Protein 9DYS (pdb70)

InterPro domains:
  IPR005321 Peptidase S58, DmpA [PF03576] (2-303)
  IPR005321 Peptidase S58, DmpA [PTHR36512] (1-304)
  IPR016117 ArgJ-like domain superfamily [SSF56266] (2-303)

Radius of gyration: 23.66 Å; Cα contacts (8 Å, |Δi|>4): 1964; chains: 2; bounding box: 58×63×61 Å

Solvent-accessible surface area: 20751 Å² total; per-residue (Å²): 42,0,23,66,4,79,28,7,56,2,1,23,0,45,35,80,164,1,66,2,0,0,0,0,0,1,12,65,75,70,7,5,0,0,4,19,32,91,7,11,23,1,9,3,0,0,4,12,9,0,72,57,124,14,5,67,5,53,10,9,0,0,0,0,1,0,0,12,4,11,0,0,6,0,0,2,2,0,0,104,34,4,45,122,109,40,80,24,43,61,15,72,77,14,78,19,0,11,0,0,0,1,13,1,29,5,3,37,17,52,40,10,114,44,34,2,48,40,69,28,0,76,112,0,4,102,37,10,118,91,31,106,14,125,74,2,123,15,0,2,0,7,2,2,16,0,0,25,0,42,15,36,191,35,13,8,75,1,0,0,0,8,16,41,15,77,42,136,60,50,5,64,0,0,0,0,0,1,0,4,0,3,0,1,0,54,22,110,78,42,159,38,50,4,0,0,73,89,162,86,43,135,76,7,42,0,105,35,63,72,145,132,44,36,163,43,121,10,26,28,32,170,52,12,0,0,0,0,0,0,1,14,0,110,8,82,18,97,52,0,14,128,0,0,44,31,0,1,66,0,0,51,156,2,1,46,24,35,47,28,95,13,1,1,0,0,0,0,0,2,0,8,58,157,26,137,49,75,17,80,34,92,67,0,0,82,6,0,2,79,0,0,32,65,0,0,17,22,2,38,121,110,40,0,22,67,2,74,25,8,55,4,2,33,10,65,35,84,162,1,50,2,0,0,0,0,0,0,12,68,77,79,7,5,0,0,4,19,32,92,7,11,22,2,9,3,1,0,5,13,10,0,73,58,125,15,14,76,5,51,11,8,0,0,0,0,0,0,0,12,5,11,0,0,7,0,0,2,1,0,0,92,38,4,43,117,108,39,78,23,34,72,9,70,78,13,76,16,0,12,0,0,0,1,13,1,25,6,4,36,25,53,38,11,113,44,34,2,48,41,55,27,0,57,114,0,4,96,44,9,117,93,31,106,18,127,70,2,95,23,0,1,0,7,1,0,12,0,0,23,0,37,14,48,193,41,13,8,77,2,0,0,0,7,16,42,17,78,41,136,62,47,4,68,0,0,0,0,0,0,0,5,0,4,0,0,0,51,26,107,83,34,154,28,46,4,0,0,57,95,159,85,36,139,79,9,41,0,104,40,66,71,144,132,45,36,162,42,116,10,40,32,33,202,23,66,14,0,0,0,0,0,0,1,13,0,111,8,84,19,98,52,0,13,129,0,0,44,30,0,1,79,0,0,51,157,2,1,44,25,34,50,30,85,11,1,2,0,0,0,0,0,2,0,12,67,183,26,140,54,73,17,80,35,93,68,0,0,90,7,0,10,80,0,0,16,66,0,0,23,22,1,36,120,114

Structure (mmCIF, N/CA/C/O backbone):
data_9DYS
#
_entry.id   9DYS
#
_cell.length_a   53.879
_cell.length_b   96.511
_cell.length_c   105.188
_cell.angle_alpha   90.00
_cell.angle_beta   90.00
_cell.angle_gamma   90.00
#
_symmetry.space_group_name_H-M   'P 2 21 21'
#
loop_
_entity.id
_entity.type
_entity.pdbx_description
1 polymer 'Poly(hexamethylene adipamide) hydrolase'
2 non-polymer 1,2-ETHANEDIOL
3 non-polymer 'SODIUM ION'
4 non-polymer 'TETRAETHYLENE GLYCOL'
5 water water
#
loop_
_atom_site.group_PDB
_atom_site.id
_atom_site.type_symbol
_atom_site.label_atom_id
_atom_site.label_alt_id
_atom_site.label_comp_id
_atom_site.label_asym_id
_atom_site.label_entity_id
_atom_site.label_seq_id
_atom_site.pdbx_PDB_ins_code
_atom_site.Cartn_x
_atom_site.Cartn_y
_atom_site.Cartn_z
_atom_site.occupancy
_atom_site.B_iso_or_equiv
_atom_site.auth_seq_id
_atom_site.auth_comp_id
_atom_site.auth_asym_id
_atom_site.auth_atom_id
_atom_site.pdbx_PDB_model_num
ATOM 1 N N . MET A 1 1 ? 3.185 28.108 -3.606 1.00 17.69 1 MET A N 1
ATOM 2 C CA . MET A 1 1 ? 2.771 28.489 -2.229 1.00 17.80 1 MET A CA 1
ATOM 3 C C . MET A 1 1 ? 2.241 27.241 -1.535 1.00 16.38 1 MET A C 1
ATOM 4 O O . MET A 1 1 ? 1.119 26.807 -1.800 1.00 18.22 1 MET A O 1
ATOM 9 N N . LEU A 1 2 ? 3.039 26.693 -0.597 1.00 14.93 2 LEU A N 1
ATOM 10 C CA . LEU A 1 2 ? 2.724 25.407 0.004 1.00 15.53 2 LEU A CA 1
ATOM 11 C C . LEU A 1 2 ? 1.374 25.425 0.715 1.00 16.60 2 LEU A C 1
ATOM 12 O O . LEU A 1 2 ? 0.681 24.401 0.770 1.00 17.13 2 LEU A O 1
ATOM 17 N N . THR A 1 3 ? 0.996 26.587 1.276 1.00 16.64 3 THR A N 1
ATOM 18 C CA . THR A 1 3 ? -0.294 26.737 1.948 1.00 18.21 3 THR A CA 1
ATOM 19 C C . THR A 1 3 ? -1.508 26.682 1.001 1.00 20.58 3 THR A C 1
ATOM 20 O O . THR A 1 3 ? -2.646 26.758 1.467 1.00 19.83 3 THR A O 1
ATOM 24 N N . ASP A 1 4 ? -1.294 26.557 -0.315 1.00 19.73 4 ASP A N 1
ATOM 25 C CA . ASP A 1 4 ? -2.365 26.248 -1.246 1.00 20.22 4 ASP A CA 1
ATOM 26 C C . ASP A 1 4 ? -2.988 24.876 -0.976 1.00 22.85 4 ASP A C 1
ATOM 27 O O . ASP A 1 4 ? -4.086 24.573 -1.435 1.00 21.32 4 ASP A O 1
ATOM 32 N N . ILE A 1 5 ? -2.273 24.008 -0.260 1.00 22.11 5 ILE A N 1
ATOM 33 C CA . ILE A 1 5 ? -2.738 22.662 0.011 1.00 21.91 5 ILE A CA 1
ATOM 34 C C . ILE A 1 5 ? -3.467 22.683 1.352 1.00 21.51 5 ILE A C 1
ATOM 35 O O . ILE A 1 5 ? -2.989 23.256 2.332 1.00 22.54 5 ILE A O 1
ATOM 40 N N . ASP A 1 6 ? -4.613 22.027 1.384 1.00 20.95 6 ASP A N 1
ATOM 41 C CA . ASP A 1 6 ? -5.497 22.030 2.532 1.00 23.42 6 ASP A CA 1
ATOM 42 C C . ASP A 1 6 ? -4.740 21.694 3.809 1.00 23.69 6 ASP A C 1
ATOM 43 O O . ASP A 1 6 ? -4.048 20.660 3.922 1.00 23.67 6 ASP A O 1
ATOM 48 N N . GLY A 1 7 ? -4.945 22.552 4.805 1.00 20.01 7 GLY A N 1
ATOM 49 C CA . GLY A 1 7 ? -4.560 22.225 6.164 1.00 20.48 7 GLY A CA 1
ATOM 50 C C . GLY A 1 7 ? -3.122 22.623 6.504 1.00 18.81 7 GLY A C 1
ATOM 51 O O . GLY A 1 7 ? -2.728 22.491 7.652 1.00 25.29 7 GLY A O 1
ATOM 52 N N . ILE A 1 8 ? -2.360 23.184 5.573 1.00 17.32 8 ILE A N 1
ATOM 53 C CA . ILE A 1 8 ? -0.966 23.497 5.851 1.00 16.85 8 ILE A CA 1
ATOM 54 C C . ILE A 1 8 ? -0.849 24.946 6.357 1.00 19.07 8 ILE A C 1
ATOM 55 O O . ILE A 1 8 ? -1.386 25.852 5.733 1.00 20.44 8 ILE A O 1
ATOM 60 N N . ARG A 1 9 ? -0.109 25.142 7.452 1.00 17.51 9 ARG A N 1
ATOM 61 C CA . ARG A 1 9 ? 0.357 26.453 7.884 1.00 17.94 9 ARG A CA 1
ATOM 62 C C . ARG A 1 9 ? 1.877 26.452 7.875 1.00 17.99 9 ARG A C 1
ATOM 63 O O . ARG A 1 9 ? 2.481 25.406 8.131 1.00 18.64 9 ARG A O 1
ATOM 71 N N . VAL A 1 10 ? 2.480 27.604 7.591 1.00 15.59 10 VAL A N 1
ATOM 72 C CA . VAL A 1 10 ? 3.912 27.745 7.523 1.00 15.86 10 VAL A CA 1
ATOM 73 C C . VAL A 1 10 ? 4.360 28.848 8.481 1.00 17.05 10 VAL A C 1
ATOM 74 O O . VAL A 1 10 ? 3.775 29.928 8.483 1.00 18.38 10 VAL A O 1
ATOM 78 N N . GLY A 1 11 ? 5.408 28.570 9.262 1.00 15.67 11 GLY A N 1
ATOM 79 C CA . GLY A 1 11 ? 5.981 29.548 10.170 1.00 16.38 11 GLY A CA 1
ATOM 80 C C . GLY A 1 11 ? 7.481 29.611 9.996 1.00 16.62 11 GLY A C 1
ATOM 81 O O . GLY A 1 11 ? 8.118 28.571 9.859 1.00 16.00 11 GLY A O 1
ATOM 82 N N . HIS A 1 12 ? 8.024 30.828 10.011 1.00 15.33 12 HIS A N 1
ATOM 83 C CA . HIS A 1 12 ? 9.462 31.043 10.008 1.00 16.78 12 HIS A CA 1
ATOM 84 C C . HIS A 1 12 ? 9.943 31.577 11.347 1.00 17.83 12 HIS A C 1
ATOM 85 O O . HIS A 1 12 ? 9.203 32.293 12.011 1.00 17.09 12 HIS A O 1
ATOM 92 N N . ALA A 1 13 ? 11.193 31.271 11.688 1.00 18.27 13 ALA A N 1
ATOM 93 C CA . ALA A 1 13 ? 11.946 31.988 12.696 1.00 20.37 13 ALA A CA 1
ATOM 94 C C . ALA A 1 13 ? 13.281 32.344 12.074 1.00 22.20 13 ALA A C 1
ATOM 95 O O . ALA A 1 13 ? 13.955 31.502 11.482 1.00 19.91 13 ALA A O 1
ATOM 97 N N . THR A 1 14 ? 13.645 33.628 12.191 1.00 20.33 14 THR A N 1
ATOM 98 C CA . THR A 1 14 ? 14.695 34.216 11.377 1.00 21.71 14 THR A CA 1
ATOM 99 C C . THR A 1 14 ? 15.635 34.967 12.307 1.00 23.35 14 THR A C 1
ATOM 100 O O . THR A 1 14 ? 15.173 35.793 13.079 1.00 23.42 14 THR A O 1
ATOM 104 N N . ASP A 1 15 ? 16.929 34.684 12.223 1.00 23.71 15 ASP A N 1
ATOM 105 C CA . ASP A 1 15 ? 17.943 35.505 12.859 1.00 23.21 15 ASP A CA 1
ATOM 106 C C . ASP A 1 15 ? 18.829 36.084 11.765 1.00 23.94 15 ASP A C 1
ATOM 107 O O . ASP A 1 15 ? 19.778 35.437 11.303 1.00 22.51 15 ASP A O 1
ATOM 112 N N . ALA A 1 16 ? 18.527 37.344 11.403 1.00 26.83 16 ALA A N 1
ATOM 113 C CA . ALA A 1 16 ? 19.177 38.043 10.300 1.00 29.19 16 ALA A CA 1
ATOM 114 C C . ALA A 1 16 ? 20.605 38.476 10.621 1.00 28.32 16 ALA A C 1
ATOM 115 O O . ALA A 1 16 ? 21.406 38.607 9.701 1.00 33.69 16 ALA A O 1
ATOM 117 N N . ARG A 1 17 ? 20.975 38.559 11.905 1.00 28.17 17 ARG A N 1
ATOM 118 C CA . ARG A 1 17 ? 22.333 38.895 12.299 1.00 27.66 17 ARG A CA 1
ATOM 119 C C . ARG A 1 17 ? 23.233 37.659 12.249 1.00 24.78 17 ARG A C 1
ATOM 120 O O . ARG A 1 17 ? 24.337 37.693 11.695 1.00 25.64 17 ARG A O 1
ATOM 128 N N . ALA A 1 18 ? 22.796 36.549 12.876 1.00 24.24 18 ALA A N 1
ATOM 129 C CA 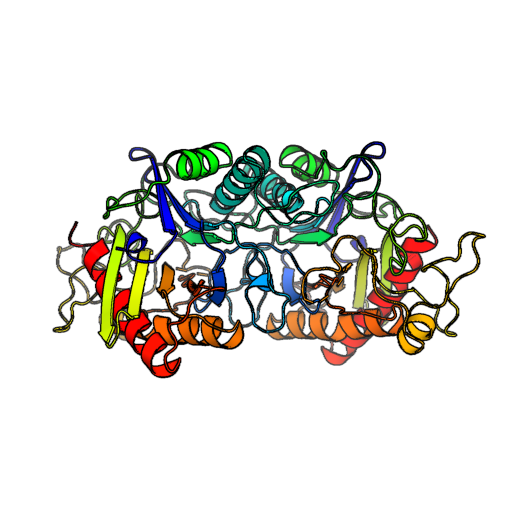. ALA A 1 18 ? 23.571 35.315 12.830 1.00 21.68 18 ALA A CA 1
ATOM 130 C C . ALA A 1 18 ? 23.476 34.630 11.458 1.00 19.54 18 ALA A C 1
ATOM 131 O O . ALA A 1 18 ? 24.315 33.783 11.153 1.00 21.20 18 ALA A O 1
ATOM 133 N N . MET A 1 19 ? 22.467 34.990 10.664 1.00 18.69 19 MET A N 1
ATOM 134 C CA A MET A 1 19 ? 22.229 34.406 9.351 0.50 19.26 19 MET A CA 1
ATOM 135 C CA B MET A 1 19 ? 22.236 34.405 9.348 0.50 20.78 19 MET A CA 1
ATOM 136 C C . MET A 1 19 ? 21.944 32.906 9.506 1.00 18.44 19 MET A C 1
ATOM 137 O O . MET A 1 19 ? 22.717 32.046 9.041 1.00 18.08 19 MET A O 1
ATOM 146 N N . THR A 1 20 ? 20.843 32.618 10.207 1.00 18.88 20 THR A N 1
ATOM 147 C CA . THR A 1 20 ? 20.326 31.278 10.361 1.00 17.89 20 THR A CA 1
ATOM 148 C C . THR A 1 20 ? 18.856 31.414 10.693 1.00 16.61 20 THR A C 1
ATOM 149 O O . THR A 1 20 ? 18.375 32.501 10.982 1.00 17.39 20 THR A O 1
ATOM 153 N N . GLY A 1 21 ? 18.162 30.270 10.696 1.00 16.37 21 GLY A N 1
ATOM 154 C CA . GLY A 1 21 ? 16.751 30.208 11.003 1.00 15.48 21 GLY A CA 1
ATOM 155 C C . GLY A 1 21 ? 16.195 28.818 10.704 1.00 14.83 21 GLY A C 1
ATOM 156 O O . GLY A 1 21 ? 16.952 27.923 10.317 1.00 15.92 21 GLY A O 1
ATOM 157 N N . CYS A 1 22 ? 14.874 28.685 10.838 1.00 14.69 22 CYS A N 1
ATOM 158 C CA . CYS A 1 22 ? 14.185 27.444 10.566 1.00 15.31 22 CYS A CA 1
ATOM 159 C C . CYS A 1 22 ? 12.762 27.784 10.138 1.00 15.42 22 CYS A C 1
ATOM 160 O O . CYS A 1 22 ? 12.240 28.876 10.414 1.00 16.41 22 CYS A O 1
ATOM 163 N N . THR A 1 23 ? 12.179 26.856 9.378 1.00 14.39 23 THR A N 1
ATOM 164 C CA . THR A 1 23 ? 10.833 26.959 8.850 1.00 14.06 23 THR A CA 1
ATOM 165 C C . THR A 1 23 ? 10.070 25.668 9.171 1.00 15.03 23 THR A C 1
ATOM 166 O O . THR A 1 23 ? 10.607 24.572 8.971 1.00 14.05 23 THR A O 1
ATOM 170 N N . ILE A 1 24 ? 8.808 25.786 9.613 1.00 16.35 24 ILE A N 1
ATOM 171 C CA . ILE A 1 24 ? 8.013 24.603 9.850 1.00 16.25 24 ILE A CA 1
ATOM 172 C C . ILE A 1 24 ? 6.750 24.653 9.005 1.00 16.55 24 ILE A C 1
ATOM 173 O O . ILE A 1 24 ? 6.155 25.722 8.820 1.00 16.99 24 ILE A O 1
ATOM 178 N N . ALA A 1 25 ? 6.424 23.504 8.395 1.00 13.16 25 ALA A N 1
ATOM 179 C CA . ALA A 1 25 ? 5.128 23.254 7.819 1.00 14.51 25 ALA A CA 1
ATOM 180 C C . ALA A 1 25 ? 4.297 22.459 8.828 1.00 16.22 25 ALA A C 1
ATOM 181 O O . ALA A 1 25 ? 4.668 21.356 9.229 1.00 15.53 25 ALA A O 1
ATOM 183 N N . VAL A 1 26 ? 3.153 23.009 9.229 1.00 15.37 26 VAL A N 1
ATOM 184 C CA . VAL A 1 26 ? 2.297 22.395 10.229 1.00 15.74 26 VAL A CA 1
ATOM 185 C C . VAL A 1 26 ? 1.079 21.806 9.518 1.00 15.46 26 VAL A C 1
ATOM 186 O O . VAL A 1 26 ? 0.507 22.456 8.653 1.00 16.81 26 VAL A O 1
ATOM 190 N N . PHE A 1 27 ? 0.704 20.556 9.865 1.00 15.56 27 PHE A N 1
ATOM 191 C CA . PHE A 1 27 ? -0.368 19.867 9.169 1.00 17.34 27 PHE A CA 1
ATOM 192 C C . PHE A 1 27 ? -1.607 19.776 10.059 1.00 20.60 27 PHE A C 1
ATOM 193 O O . PHE A 1 27 ? -1.624 18.984 10.984 1.00 20.51 27 PHE A O 1
ATOM 201 N N . ASP A 1 28 ? -2.626 20.593 9.761 1.00 19.12 28 ASP A N 1
ATOM 202 C CA . ASP A 1 28 ? -3.857 20.632 10.532 1.00 22.01 28 ASP A CA 1
ATOM 203 C C . ASP A 1 28 ? -4.816 19.549 10.043 1.00 25.65 28 ASP A C 1
ATOM 204 O O . ASP A 1 28 ? -5.724 19.171 10.786 1.00 24.36 28 ASP A O 1
ATOM 209 N N . GLU A 1 29 ? -4.633 19.068 8.812 1.00 21.03 29 GLU A N 1
ATOM 210 C CA . GLU A 1 29 ? -5.324 17.879 8.326 1.00 26.64 29 GLU A CA 1
ATOM 211 C C . GLU A 1 29 ? -4.324 16.729 8.253 1.00 25.78 29 GLU A C 1
ATOM 212 O O . GLU A 1 29 ? -3.204 16.933 7.787 1.00 24.38 29 GLU A O 1
ATOM 218 N N . PRO A 1 30 ? -4.680 15.508 8.693 1.00 24.60 30 PRO A N 1
ATOM 219 C CA . PRO A 1 30 ? -3.726 14.400 8.704 1.00 22.97 30 PRO A CA 1
ATOM 220 C C . PRO A 1 30 ? -3.152 14.061 7.320 1.00 18.38 30 PRO A C 1
ATOM 221 O O . PRO A 1 30 ? -3.875 14.071 6.322 1.00 18.03 30 PRO A O 1
ATOM 225 N N . VAL A 1 31 ? -1.836 13.785 7.281 1.00 16.97 31 VAL A N 1
ATOM 226 C CA . VAL A 1 31 ? -1.138 13.510 6.042 1.00 16.52 31 VAL A CA 1
ATOM 227 C C . VAL A 1 31 ? -0.567 12.096 6.025 1.00 16.90 31 VAL A C 1
ATOM 228 O O . VAL A 1 31 ? -0.383 11.437 7.064 1.00 17.41 31 VAL A O 1
ATOM 232 N N . VAL A 1 32 ? -0.274 11.651 4.798 1.00 16.31 32 VAL A N 1
ATOM 233 C CA . VAL A 1 32 ? 0.462 10.418 4.528 1.00 16.64 32 VAL A CA 1
ATOM 234 C C . VAL A 1 32 ? 1.850 10.820 4.032 1.00 16.22 32 VAL A C 1
ATOM 235 O O . VAL A 1 32 ? 1.978 11.487 2.995 1.00 16.97 32 VAL A O 1
ATOM 239 N N . PRO A 1 33 ? 2.931 10.453 4.736 1.00 14.90 33 PRO A N 1
ATOM 240 C CA . PRO A 1 33 ? 4.246 10.966 4.390 1.00 14.80 33 PRO A CA 1
ATOM 241 C C . PRO A 1 33 ? 5.180 9.973 3.713 1.00 15.83 33 PRO A C 1
ATOM 242 O O . PRO A 1 33 ? 5.044 8.760 3.857 1.00 15.44 33 PRO A O 1
ATOM 246 N N . GLY A 1 34 ? 6.166 10.543 3.024 1.00 13.97 34 GLY A N 1
ATOM 247 C CA . GLY A 1 34 ? 7.236 9.806 2.395 1.00 13.13 34 GLY A CA 1
ATOM 248 C C . GLY A 1 34 ? 8.489 10.663 2.386 1.00 13.01 34 GLY A C 1
ATOM 249 O O . GLY A 1 34 ? 8.439 11.876 2.634 1.00 11.95 34 GLY A O 1
ATOM 250 N N . VAL A 1 35 ? 9.627 10.038 2.076 1.00 13.62 35 VAL A N 1
ATOM 251 C CA . VAL A 1 35 ? 10.869 10.779 2.061 1.00 11.80 35 VAL A CA 1
ATOM 252 C C . VAL A 1 35 ? 11.836 10.108 1.092 1.00 12.59 35 VAL A C 1
ATOM 253 O O . VAL A 1 35 ? 11.765 8.894 0.833 1.00 12.01 35 VAL A O 1
ATOM 257 N N . ASP A 1 36 ? 12.749 10.911 0.541 1.00 12.01 36 ASP A N 1
ATOM 258 C CA . ASP A 1 36 ? 13.880 10.396 -0.230 1.00 12.90 36 ASP A CA 1
ATOM 259 C C . ASP A 1 36 ? 15.093 11.253 0.091 1.00 12.35 36 ASP A C 1
ATOM 260 O O . ASP A 1 36 ? 15.111 12.456 -0.208 1.00 12.42 36 ASP A O 1
ATOM 265 N N . VAL A 1 37 ? 16.019 10.652 0.826 1.00 13.29 37 VAL A N 1
ATOM 266 C CA . VAL A 1 37 ? 17.287 11.250 1.166 1.00 13.46 37 VAL A CA 1
ATOM 267 C C . VAL A 1 37 ? 18.295 10.839 0.101 1.00 15.00 37 VAL A C 1
ATOM 268 O O . VAL A 1 37 ? 18.716 9.702 0.055 1.00 15.31 37 VAL A O 1
ATOM 272 N N . ARG A 1 38 ? 18.670 11.752 -0.779 1.00 13.76 38 ARG A N 1
ATOM 273 C CA . ARG A 1 38 ? 19.513 11.395 -1.911 1.00 15.70 38 ARG A CA 1
ATOM 274 C C . ARG A 1 38 ? 20.935 11.915 -1.777 1.00 16.45 38 ARG A C 1
ATOM 275 O O . ARG A 1 38 ? 21.864 11.370 -2.395 1.00 17.79 38 ARG A O 1
ATOM 283 N N . GLY A 1 39 ? 21.135 13.010 -1.036 1.00 15.73 39 GLY A N 1
ATOM 284 C CA . GLY A 1 39 ? 22.496 13.513 -0.888 1.00 16.79 39 GLY A CA 1
ATOM 285 C C . GLY A 1 39 ? 23.320 12.576 0.004 1.00 17.51 39 GLY A C 1
ATOM 286 O O . GLY A 1 39 ? 22.777 11.762 0.770 1.00 17.64 39 GLY A O 1
ATOM 287 N N . ALA A 1 40 ? 24.640 12.693 -0.091 1.00 15.47 40 ALA A N 1
ATOM 288 C CA . ALA A 1 40 ? 25.547 11.800 0.601 1.00 17.25 40 ALA A CA 1
ATOM 289 C C . ALA A 1 40 ? 25.966 12.371 1.959 1.00 16.60 40 ALA A C 1
ATOM 290 O O . ALA A 1 40 ? 26.705 11.731 2.682 1.00 17.47 40 ALA A O 1
ATOM 292 N N . ASN A 1 41 ? 25.491 13.565 2.323 1.00 15.43 41 ASN A N 1
ATOM 293 C CA . ASN A 1 41 ? 25.881 14.205 3.569 1.00 16.26 41 ASN A CA 1
ATOM 294 C C . ASN A 1 41 ? 24.665 14.815 4.290 1.00 16.60 41 ASN A C 1
ATOM 295 O O . ASN A 1 41 ? 24.645 16.036 4.511 1.00 21.50 41 ASN A O 1
ATOM 300 N N . ALA A 1 42 ? 23.618 14.030 4.541 1.00 14.87 42 ALA A N 1
ATOM 301 C CA . ALA A 1 42 ? 22.375 14.517 5.117 1.00 15.64 42 ALA A CA 1
ATOM 302 C C . ALA A 1 42 ? 22.342 14.317 6.634 1.00 18.35 42 ALA A C 1
ATOM 303 O O . ALA A 1 42 ? 22.802 13.290 7.112 1.00 19.72 42 ALA A O 1
ATOM 305 N N . ALA A 1 43 ? 21.755 15.261 7.378 1.00 14.40 43 ALA A N 1
ATOM 306 C CA . ALA A 1 43 ? 21.479 15.070 8.804 1.00 15.09 43 ALA A CA 1
ATOM 307 C C . ALA A 1 43 ? 19.969 15.251 9.016 1.00 13.66 43 ALA A C 1
ATOM 308 O O . ALA A 1 43 ? 19.426 16.299 8.681 1.00 10.53 43 ALA A O 1
ATOM 310 N N . THR A 1 44 ? 19.304 14.172 9.426 1.00 10.90 44 THR A N 1
ATOM 311 C CA . THR A 1 44 ? 17.861 14.176 9.568 1.00 12.35 44 THR A CA 1
ATOM 312 C C . THR A 1 44 ? 17.454 13.563 10.904 1.00 11.23 44 THR A C 1
ATOM 313 O O . THR A 1 44 ? 18.256 12.912 11.570 1.00 11.25 44 THR A O 1
ATOM 317 N N . ILE A 1 45 ? 16.179 13.741 11.241 1.00 10.85 45 ILE A N 1
ATOM 318 C CA . ILE A 1 45 ? 15.583 13.128 12.421 1.00 12.62 45 ILE A CA 1
ATOM 319 C C . ILE A 1 45 ? 14.193 12.607 12.080 1.00 12.27 45 ILE A C 1
ATOM 320 O O . ILE A 1 45 ? 13.506 13.212 11.266 1.00 12.88 45 ILE A O 1
ATOM 325 N N . TYR A 1 46 ? 13.853 11.440 12.656 1.00 12.34 46 TYR A N 1
ATOM 326 C CA . TYR A 1 46 ? 12.563 10.751 12.540 1.00 13.46 46 TYR A CA 1
ATOM 327 C C . TYR A 1 46 ? 12.241 10.265 11.124 1.00 17.67 46 TYR A C 1
ATOM 328 O O . TYR A 1 46 ? 11.073 10.014 10.827 1.00 22.72 46 TYR A O 1
ATOM 337 N N . THR A 1 47 ? 13.221 10.112 10.228 1.00 15.28 47 THR A N 1
ATOM 338 C CA . THR A 1 47 ? 12.874 9.714 8.864 1.00 14.98 47 THR A CA 1
ATOM 339 C C . THR A 1 47 ? 12.460 8.234 8.758 1.00 16.00 47 THR A C 1
ATOM 340 O O . THR A 1 47 ? 11.767 7.865 7.817 1.00 12.51 47 THR A O 1
ATOM 344 N N . ASP A 1 48 ? 12.822 7.365 9.713 1.00 17.71 48 ASP A N 1
ATOM 345 C CA . ASP A 1 48 ? 12.496 5.942 9.572 1.00 19.69 48 ASP A CA 1
ATOM 346 C C . ASP A 1 48 ? 11.004 5.636 9.488 1.00 18.35 48 ASP A C 1
ATOM 347 O O . ASP A 1 48 ? 10.619 4.668 8.827 1.00 17.42 48 ASP A O 1
ATOM 352 N N . LEU A 1 49 ? 10.185 6.430 10.172 1.00 16.65 49 LEU A N 1
ATOM 353 C CA . LEU A 1 49 ? 8.749 6.256 10.146 1.00 19.59 49 LEU A CA 1
ATOM 354 C C . LEU A 1 49 ? 8.124 6.727 8.843 1.00 19.14 49 LEU A C 1
ATOM 355 O O . LEU A 1 49 ? 6.932 6.550 8.666 1.00 22.00 49 LEU A O 1
ATOM 360 N N . LEU A 1 50 ? 8.913 7.304 7.933 1.00 16.65 50 LEU A N 1
ATOM 361 C CA . LEU A 1 50 ? 8.383 7.868 6.707 1.00 16.96 50 LEU A CA 1
ATOM 362 C C . LEU A 1 50 ? 8.602 6.917 5.533 1.00 19.00 50 LEU A C 1
ATOM 363 O O . LEU A 1 50 ? 8.411 7.306 4.382 1.00 22.75 50 LEU A O 1
ATOM 368 N N . TYR A 1 51 ? 9.135 5.726 5.776 1.00 19.01 51 TYR A N 1
ATOM 369 C CA . TYR A 1 51 ? 9.318 4.798 4.666 1.00 18.88 51 TYR A CA 1
ATOM 370 C C . TYR A 1 51 ? 8.117 3.872 4.583 1.00 17.31 51 TYR A C 1
ATOM 371 O O . TYR A 1 51 ? 7.439 3.685 5.582 1.00 16.69 51 TYR A O 1
ATOM 380 N N . PRO A 1 52 ? 7.875 3.211 3.424 1.00 19.26 52 PRO A N 1
ATOM 381 C CA . PRO A 1 52 ? 6.655 2.431 3.230 1.00 21.17 52 PRO A CA 1
ATOM 382 C C . PRO A 1 52 ? 6.509 1.228 4.153 1.00 21.54 52 PRO A C 1
ATOM 383 O O . PRO A 1 52 ? 5.387 0.811 4.435 1.00 22.60 52 PRO A O 1
ATOM 387 N N . ASP A 1 53 ? 7.637 0.666 4.597 1.00 21.90 53 ASP A N 1
ATOM 388 C CA . ASP A 1 53 ? 7.586 -0.548 5.417 1.00 25.88 53 ASP A CA 1
ATOM 389 C C . ASP A 1 53 ? 7.496 -0.265 6.914 1.00 25.42 53 ASP A C 1
ATOM 390 O O . ASP A 1 53 ? 7.502 -1.201 7.698 1.00 30.04 53 ASP A O 1
ATOM 395 N N A SER A 1 54 ? 7.386 1.017 7.302 0.74 21.84 54 SER A N 1
ATOM 396 N N B SER A 1 54 ? 7.396 1.017 7.302 0.26 22.43 54 SER A N 1
ATOM 397 C CA A SER A 1 54 ? 7.158 1.404 8.679 0.74 18.67 54 SER A CA 1
ATOM 398 C CA B SER A 1 54 ? 7.157 1.400 8.682 0.26 19.76 54 SER A CA 1
ATOM 399 C C A SER A 1 54 ? 5.663 1.603 8.876 0.74 17.41 54 SER A C 1
ATOM 400 C C B SER A 1 54 ? 5.659 1.611 8.872 0.26 18.55 54 SER A C 1
ATOM 401 O O A SER A 1 54 ? 4.974 1.831 7.892 0.74 16.61 54 SER A O 1
ATOM 402 O O B SER A 1 54 ? 4.954 1.808 7.888 0.26 18.21 54 SER A O 1
ATOM 407 N N . VAL A 1 55 ? 5.198 1.610 10.130 1.00 16.96 55 VAL A N 1
ATOM 408 C CA . VAL A 1 55 ? 3.804 1.907 10.442 1.00 19.27 55 VAL A CA 1
ATOM 409 C C . VAL A 1 55 ? 3.454 3.332 10.018 1.00 19.76 55 VAL A C 1
ATOM 410 O O . VAL A 1 55 ? 4.320 4.139 9.695 1.00 19.31 55 VAL A O 1
ATOM 414 N N . MET A 1 56 ? 2.158 3.652 10.042 1.00 19.69 56 MET A N 1
ATOM 415 C CA . MET A 1 56 ? 1.698 4.959 9.607 1.00 21.58 56 MET A CA 1
ATOM 416 C C . MET A 1 56 ? 1.857 5.868 10.811 1.00 23.10 56 MET A C 1
ATOM 417 O O . MET A 1 56 ? 1.200 5.663 11.832 1.00 23.11 56 MET A O 1
ATOM 422 N N . PRO A 1 57 ? 2.760 6.858 10.786 1.00 21.87 57 PRO A N 1
ATOM 423 C CA . PRO A 1 57 ? 2.884 7.756 11.927 1.00 22.57 57 PRO A CA 1
ATOM 424 C C . PRO A 1 57 ? 1.872 8.894 11.871 1.00 22.46 57 PRO A C 1
ATOM 425 O O . PRO A 1 57 ? 1.161 9.068 10.876 1.00 21.09 57 PRO A O 1
ATOM 429 N N . SER A 1 58 ? 1.909 9.708 12.914 1.00 24.49 58 SER A N 1
ATOM 430 C CA . SER A 1 58 ? 1.121 10.919 12.995 1.00 26.47 58 SER A CA 1
ATOM 431 C C . SER A 1 58 ? 2.086 12.108 12.946 1.00 22.01 58 SER A C 1
ATOM 432 O O . SER A 1 58 ? 2.584 12.595 13.963 1.00 22.20 58 SER A O 1
ATOM 435 N N . VAL A 1 59 ? 2.371 12.558 11.725 1.00 18.37 59 VAL A N 1
ATOM 436 C CA . VAL A 1 59 ? 3.258 13.680 11.495 1.00 18.05 59 VAL A CA 1
ATOM 437 C C . VAL A 1 59 ? 2.547 14.995 11.840 1.00 15.89 59 VAL A C 1
ATOM 438 O O . VAL A 1 59 ? 1.572 15.366 11.195 1.00 16.34 59 VAL A O 1
ATOM 442 N N . THR A 1 60 ? 3.091 15.714 12.815 1.00 15.57 60 THR A N 1
ATOM 443 C CA . THR A 1 60 ? 2.520 16.960 13.299 1.00 16.42 60 THR A CA 1
ATOM 444 C C . THR A 1 60 ? 2.987 18.113 12.408 1.00 16.85 60 THR A C 1
ATOM 445 O O . THR A 1 60 ? 2.213 19.011 12.087 1.00 16.19 60 THR A O 1
ATOM 449 N N . GLY A 1 61 ? 4.275 18.109 12.030 1.00 14.16 61 GLY A N 1
ATOM 450 C CA . GLY A 1 61 ? 4.795 19.054 11.077 1.00 14.34 61 GLY A CA 1
ATOM 451 C C . GLY A 1 61 ? 6.159 18.563 10.575 1.00 14.98 61 GLY A C 1
ATOM 452 O O . GLY A 1 61 ? 6.657 17.552 11.056 1.00 16.43 61 GLY A O 1
ATOM 453 N N . ILE A 1 62 ? 6.737 19.272 9.613 1.00 13.54 62 ILE A N 1
ATOM 454 C CA . ILE A 1 62 ? 8.061 18.960 9.077 1.00 14.29 62 ILE A CA 1
ATOM 455 C C . ILE A 1 62 ? 8.843 20.253 9.063 1.00 13.64 62 ILE A C 1
ATOM 456 O O . ILE A 1 62 ? 8.310 21.272 8.631 1.00 15.11 62 ILE A O 1
ATOM 461 N N . MET A 1 63 ? 10.116 20.180 9.484 1.00 14.02 63 MET A N 1
ATOM 462 C CA . MET A 1 63 ? 10.962 21.334 9.620 1.00 14.75 63 MET A CA 1
ATOM 463 C C . MET A 1 63 ? 12.153 21.279 8.668 1.00 14.26 63 MET A C 1
ATOM 464 O O . MET A 1 63 ? 12.776 20.239 8.484 1.00 12.48 63 MET A O 1
ATOM 469 N N . LEU A 1 64 ? 12.469 22.436 8.084 1.00 13.08 64 LEU A N 1
ATOM 470 C CA . LEU A 1 64 ? 13.681 22.678 7.324 1.00 13.40 64 LEU A CA 1
ATOM 471 C C . LEU A 1 64 ? 14.481 23.704 8.114 1.00 14.62 64 LEU A C 1
ATOM 472 O O . LEU A 1 64 ? 13.981 24.807 8.321 1.00 14.13 64 LEU A O 1
ATOM 477 N N . THR A 1 65 ? 15.694 23.367 8.531 1.00 13.29 65 THR A N 1
ATOM 478 C CA . THR A 1 65 ? 16.409 24.204 9.493 1.00 12.94 65 THR A CA 1
ATOM 479 C C . THR A 1 65 ? 17.859 24.367 9.078 1.00 14.34 65 THR A C 1
ATOM 480 O O . THR A 1 65 ? 18.426 23.513 8.431 1.00 13.02 65 THR A O 1
ATOM 484 N N . GLY A 1 66 ? 18.437 25.522 9.433 1.00 14.99 66 GLY A N 1
ATOM 485 C CA . GLY A 1 66 ? 19.866 25.711 9.419 1.00 13.91 66 GLY A CA 1
ATOM 486 C C . GLY A 1 66 ? 20.512 25.149 10.676 1.00 14.93 66 GLY A C 1
ATOM 487 O O . GLY A 1 66 ? 19.887 24.425 11.453 1.00 13.93 66 GLY A O 1
ATOM 488 N N . GLY A 1 67 ? 21.798 25.472 10.841 1.00 15.09 67 GLY A N 1
ATOM 489 C CA . GLY A 1 67 ? 22.542 25.059 12.023 1.00 15.78 67 GLY A CA 1
ATOM 490 C C . GLY A 1 67 ? 23.314 23.766 11.884 1.00 15.16 67 GLY A C 1
ATOM 491 O O . GLY A 1 67 ? 23.852 23.276 12.874 1.00 16.06 67 GLY A O 1
ATOM 492 N N . SER A 1 68 ? 23.402 23.197 10.674 1.00 16.17 68 SER A N 1
ATOM 493 C CA . SER A 1 68 ? 24.015 21.890 10.496 1.00 16.08 68 SER A CA 1
ATOM 494 C C . SER A 1 68 ? 23.444 20.895 11.496 1.00 15.36 68 SER A C 1
ATOM 495 O O . SER A 1 68 ? 22.264 20.965 11.858 1.00 16.15 68 SER A O 1
ATOM 498 N N . ALA A 1 69 ? 24.259 19.958 11.959 1.00 15.62 69 ALA A N 1
ATOM 499 C CA . ALA A 1 69 ? 23.788 18.919 12.862 1.00 15.79 69 ALA A CA 1
ATOM 500 C C . ALA A 1 69 ? 23.149 19.469 14.140 1.00 15.97 69 ALA A C 1
ATOM 501 O O . ALA A 1 69 ? 22.274 18.825 14.726 1.00 16.86 69 ALA A O 1
ATOM 503 N N . PHE A 1 70 ? 23.609 20.645 14.606 1.00 15.56 70 PHE A N 1
ATOM 504 C CA . PHE A 1 70 ? 23.081 21.277 15.805 1.00 15.56 70 PHE A CA 1
ATOM 505 C C . PHE A 1 70 ? 21.607 21.630 15.664 1.00 14.51 70 PHE A C 1
ATOM 506 O O . PHE A 1 70 ? 20.866 21.576 16.654 1.00 15.76 70 PHE A O 1
ATOM 514 N N . GLY A 1 71 ? 21.206 21.996 14.439 1.00 13.87 71 GLY A N 1
ATOM 515 C CA . GLY A 1 71 ? 19.911 22.583 14.175 1.00 13.06 71 GLY A CA 1
ATOM 516 C C . GLY A 1 71 ? 18.739 21.631 14.360 1.00 13.28 71 GLY A C 1
ATOM 517 O O . GLY A 1 71 ? 17.613 22.099 14.457 1.00 14.00 71 GLY A O 1
ATOM 518 N N . LEU A 1 72 ? 18.999 20.309 14.439 1.00 12.77 72 LEU A N 1
ATOM 519 C CA . LEU A 1 72 ? 17.922 19.381 14.716 1.00 14.25 72 LEU A CA 1
ATOM 520 C C . LEU A 1 72 ? 17.314 19.598 16.109 1.00 14.37 72 LEU A C 1
ATOM 521 O O . LEU A 1 72 ? 16.198 19.174 16.355 1.00 14.24 72 LEU A O 1
ATOM 526 N N . GLU A 1 73 ? 18.022 20.292 17.014 1.00 14.00 73 GLU A N 1
ATOM 527 C CA . GLU A 1 73 ? 17.430 20.656 18.294 1.00 14.67 73 GLU A CA 1
ATOM 528 C C . GLU A 1 73 ? 16.123 21.437 18.114 1.00 13.58 73 GLU A C 1
ATOM 529 O O . GLU A 1 73 ? 15.204 21.306 18.929 1.00 13.99 73 GLU A O 1
ATOM 535 N N . ALA A 1 74 ? 16.017 22.289 17.073 1.00 14.22 74 ALA A N 1
ATOM 536 C CA . ALA A 1 74 ? 14.808 23.037 16.833 1.00 14.27 74 ALA A CA 1
ATOM 537 C C . ALA A 1 74 ? 13.606 22.113 16.595 1.00 14.83 74 ALA A C 1
ATOM 538 O O . ALA A 1 74 ? 12.461 22.476 16.876 1.00 13.88 74 ALA A O 1
ATOM 540 N N . ALA A 1 75 ? 13.829 20.925 15.993 1.00 14.13 75 ALA A N 1
ATOM 541 C CA . ALA A 1 75 ? 12.740 19.990 15.812 1.00 13.92 75 ALA A CA 1
ATOM 542 C C . ALA A 1 75 ? 12.179 19.539 17.166 1.00 13.65 75 ALA A C 1
ATOM 543 O O . ALA A 1 75 ? 10.957 19.386 17.316 1.00 13.57 75 ALA A O 1
ATOM 545 N N . LEU A 1 76 ? 13.059 19.288 18.141 1.00 14.00 76 LEU A N 1
ATOM 546 C CA . LEU A 1 76 ? 12.609 18.920 19.475 1.00 15.25 76 LEU A CA 1
ATOM 547 C C . LEU A 1 76 ? 11.902 20.079 20.174 1.00 17.40 76 LEU A C 1
ATOM 548 O O . LEU A 1 76 ? 10.965 19.832 20.922 1.00 17.07 76 LEU A O 1
ATOM 553 N N . GLY A 1 77 ? 12.296 21.315 19.866 1.00 16.18 77 GLY A N 1
ATOM 554 C CA . GLY A 1 77 ? 11.562 22.482 20.362 1.00 15.59 77 GLY A CA 1
ATOM 555 C C . GLY A 1 77 ? 10.120 22.523 19.868 1.00 16.31 77 GLY A C 1
ATOM 556 O O . GLY A 1 77 ? 9.173 22.800 20.628 1.00 15.91 77 GLY A O 1
ATOM 557 N N . ALA A 1 78 ? 9.933 22.139 18.601 1.00 14.47 78 ALA A N 1
ATOM 558 C CA . ALA A 1 78 ? 8.618 22.027 17.995 1.00 15.75 78 ALA A CA 1
ATOM 559 C C . ALA A 1 78 ? 7.823 20.893 18.629 1.00 15.90 78 ALA A C 1
ATOM 560 O O . ALA A 1 78 ? 6.621 21.056 18.865 1.00 15.70 78 ALA A O 1
ATOM 562 N N . VAL A 1 79 ? 8.476 19.737 18.876 1.00 14.82 79 VAL A N 1
ATOM 563 C CA . VAL A 1 79 ? 7.808 18.614 19.531 1.00 17.44 79 VAL A CA 1
ATOM 564 C C . VAL A 1 79 ? 7.257 19.051 20.898 1.00 19.38 79 VAL A C 1
ATOM 565 O O . VAL A 1 79 ? 6.107 18.766 21.216 1.00 17.48 79 VAL A O 1
ATOM 569 N N . ARG A 1 80 ? 8.084 19.741 21.689 1.00 19.41 80 ARG A N 1
ATOM 570 C CA . ARG A 1 80 ? 7.671 20.257 22.999 1.00 21.15 80 ARG A CA 1
ATOM 571 C C . ARG A 1 80 ? 6.478 21.210 22.879 1.00 22.79 80 ARG A C 1
ATOM 572 O O . ARG A 1 80 ? 5.482 21.083 23.607 1.00 23.25 80 ARG A O 1
ATOM 580 N N . TYR A 1 81 ? 6.539 22.150 21.935 1.00 19.39 81 TYR A N 1
ATOM 581 C CA . TYR A 1 81 ? 5.407 23.050 21.680 1.00 19.79 81 TYR A CA 1
ATOM 582 C C . TYR A 1 81 ? 4.114 22.288 21.405 1.00 20.91 81 TYR A C 1
ATOM 583 O O . TYR A 1 81 ? 3.061 22.600 21.970 1.00 21.12 81 TYR A O 1
ATOM 592 N N . PHE A 1 82 ? 4.171 21.298 20.493 1.00 18.31 82 PHE A N 1
ATOM 593 C CA . PHE A 1 82 ? 2.989 20.576 20.063 1.00 17.28 82 PHE A CA 1
ATOM 594 C C . PHE A 1 82 ? 2.423 19.728 21.205 1.00 19.04 82 PHE A C 1
ATOM 595 O O . PHE A 1 82 ? 1.201 19.608 21.336 1.00 18.92 82 PHE A O 1
ATOM 603 N N . GLU A 1 83 ? 3.291 19.137 22.025 1.00 19.64 83 GLU A N 1
ATOM 604 C CA . GLU A 1 83 ? 2.808 18.421 23.204 1.00 20.84 83 GLU A CA 1
ATOM 605 C C . GLU A 1 83 ? 2.027 19.364 24.135 1.00 21.78 83 GLU A C 1
ATOM 606 O O . GLU A 1 83 ? 0.979 18.984 24.625 1.00 23.86 83 GLU A O 1
ATOM 612 N N . GLU A 1 84 ? 2.515 20.573 24.368 1.00 25.37 84 GLU A N 1
ATOM 613 C CA . GLU A 1 84 ? 1.807 21.543 25.199 1.00 28.81 84 GLU A CA 1
ATOM 614 C C . GLU A 1 84 ? 0.449 21.909 24.611 1.00 27.59 84 GLU A C 1
ATOM 615 O O . GLU A 1 84 ? -0.483 22.138 25.355 1.00 25.94 84 GLU A O 1
ATOM 621 N N . GLN A 1 85 ? 0.332 21.954 23.285 1.00 28.93 85 GLN A N 1
ATOM 622 C CA . GLN A 1 85 ? -0.930 22.263 22.625 1.00 32.54 85 GLN A CA 1
ATOM 623 C C . GLN A 1 85 ? -1.830 21.027 22.565 1.00 29.03 85 GLN A C 1
ATOM 624 O O . GLN A 1 85 ? -2.907 21.092 21.997 1.00 36.78 85 GLN A O 1
ATOM 630 N N . GLY A 1 86 ? -1.394 19.864 23.046 1.00 29.20 86 GLY A N 1
ATOM 631 C CA . GLY A 1 86 ? -2.239 18.675 23.036 1.00 25.91 86 GLY A CA 1
ATOM 632 C C . GLY A 1 86 ? -2.286 17.929 21.692 1.00 31.86 86 GLY A C 1
ATOM 633 O O . GLY A 1 86 ? -3.204 17.137 21.442 1.00 27.26 86 GLY A O 1
ATOM 634 N N . ARG A 1 87 ? -1.265 18.102 20.829 1.00 29.43 87 ARG A N 1
ATOM 635 C CA . ARG A 1 87 ? -1.216 17.352 19.587 1.00 25.40 87 ARG A CA 1
ATOM 636 C C . ARG A 1 87 ? -0.300 16.139 19.694 1.00 24.90 87 ARG A C 1
ATOM 637 O O . ARG A 1 87 ? 0.655 16.119 20.469 1.00 29.08 87 ARG A O 1
ATOM 645 N N . GLY A 1 88 ? -0.543 15.164 18.835 1.00 23.79 88 GLY A N 1
ATOM 646 C CA . GLY A 1 88 ? 0.338 14.015 18.716 1.00 25.08 88 GLY A CA 1
ATOM 647 C C . GLY A 1 88 ? -0.414 12.718 18.957 1.00 28.40 88 GLY A C 1
ATOM 648 O O . GLY A 1 88 ? -1.596 12.750 19.292 1.00 27.91 88 GLY A O 1
ATOM 649 N N . TYR A 1 89 ? 0.289 11.596 18.764 1.00 26.46 89 TYR A N 1
ATOM 650 C CA . TYR A 1 89 ? -0.303 10.280 18.902 1.00 28.84 89 TYR A CA 1
ATOM 651 C C . TYR A 1 89 ? -0.602 10.024 20.378 1.00 26.62 89 TYR A C 1
ATOM 652 O O . TYR A 1 89 ? 0.239 10.248 21.247 1.00 22.55 89 TYR A O 1
ATOM 661 N N . ASP A 1 90 ? -1.809 9.524 20.660 1.00 28.10 90 ASP A N 1
ATOM 662 C CA . ASP A 1 90 ? -2.280 9.432 22.039 1.00 28.23 90 ASP A CA 1
ATOM 663 C C . ASP A 1 90 ? -1.967 8.051 22.583 1.00 26.05 90 ASP A C 1
ATOM 664 O O . ASP A 1 90 ? -2.483 7.071 22.080 1.00 31.27 90 ASP A O 1
ATOM 669 N N . VAL A 1 91 ? -1.134 7.981 23.616 1.00 28.03 91 VAL A N 1
ATOM 670 C CA . VAL A 1 91 ? -0.806 6.697 24.236 1.00 29.41 91 VAL A CA 1
ATOM 671 C C . VAL A 1 91 ? -1.420 6.621 25.627 1.00 27.92 91 VAL A C 1
ATOM 672 O O . VAL A 1 91 ? -0.978 5.831 26.445 1.00 35.45 91 VAL A O 1
ATOM 676 N N . GLY A 1 92 ? -2.381 7.497 25.922 1.00 31.12 92 GLY A N 1
ATOM 677 C CA . GLY A 1 92 ? -3.069 7.485 27.205 1.00 31.98 92 GLY A CA 1
ATOM 678 C C . GLY A 1 92 ? -2.323 8.288 28.259 1.00 31.73 92 GLY A C 1
ATOM 679 O O . GLY A 1 92 ? -2.879 9.230 28.807 1.00 33.98 92 GLY A O 1
ATOM 680 N N . VAL A 1 93 ? -1.051 7.926 28.510 1.00 27.81 93 VAL A N 1
ATOM 681 C CA . VAL A 1 93 ? -0.269 8.593 29.536 1.00 27.82 93 VAL A CA 1
ATOM 682 C C . VAL A 1 93 ? 0.390 9.854 28.976 1.00 28.11 93 VAL A C 1
ATOM 683 O O . VAL A 1 93 ? 0.972 10.621 29.731 1.00 27.54 93 VAL A O 1
ATOM 687 N N . ALA A 1 94 ? 0.382 10.011 27.648 1.00 28.90 94 ALA A N 1
ATOM 688 C CA . ALA A 1 94 ? 0.994 11.170 27.005 1.00 26.15 94 ALA A CA 1
ATOM 689 C C . ALA A 1 94 ? 0.490 11.233 25.572 1.00 23.84 94 ALA A C 1
ATOM 690 O O . ALA A 1 94 ? -0.101 10.272 25.073 1.00 24.60 94 ALA A O 1
ATOM 692 N N . LYS A 1 95 ? 0.762 12.371 24.941 1.00 22.70 95 LYS A N 1
ATOM 693 C CA . LYS A 1 95 ? 0.609 12.539 23.501 1.00 25.01 95 LYS A CA 1
ATOM 694 C C . LYS A 1 95 ? 2.007 12.748 22.914 1.00 22.15 95 LYS A C 1
ATOM 695 O O . LYS A 1 95 ? 2.807 13.489 23.485 1.00 21.58 95 LYS A O 1
ATOM 701 N N . ILE A 1 96 ? 2.306 12.076 21.794 1.00 22.74 96 ILE A N 1
ATOM 702 C CA . ILE A 1 96 ? 3.667 12.086 21.263 1.00 20.60 96 ILE A CA 1
ATOM 703 C C . ILE A 1 96 ? 3.637 12.709 19.874 1.00 19.44 96 ILE A C 1
ATOM 704 O O . ILE A 1 96 ? 3.212 12.063 18.921 1.00 16.59 96 ILE A O 1
ATOM 709 N N . PRO A 1 97 ? 3.995 13.995 19.734 1.00 19.48 97 PRO A N 1
ATOM 710 C CA . PRO A 1 97 ? 4.079 14.598 18.407 1.00 19.49 97 PRO A CA 1
ATOM 711 C C . PRO A 1 97 ? 5.318 14.099 17.664 1.00 19.57 97 PRO A C 1
ATOM 712 O O . PRO A 1 97 ? 6.203 13.531 18.306 1.00 18.50 97 PRO A O 1
ATOM 716 N N . LEU A 1 98 ? 5.330 14.270 16.334 1.00 17.52 98 LEU A N 1
ATOM 717 C CA . LEU A 1 98 ? 6.465 13.882 15.503 1.00 17.76 98 LEU A CA 1
ATOM 718 C C . LEU A 1 98 ? 6.742 15.007 14.510 1.00 14.68 98 LEU A C 1
ATOM 719 O O . LEU A 1 98 ? 5.817 15.414 13.821 1.00 14.67 98 LEU A O 1
ATOM 724 N N . VAL A 1 99 ? 8.000 15.482 14.499 1.00 14.07 99 VAL A N 1
ATOM 725 C CA . VAL A 1 99 ? 8.430 16.575 13.629 1.00 13.18 99 VAL A CA 1
ATOM 726 C C . VAL A 1 99 ? 9.710 16.140 12.925 1.00 12.84 99 VAL A C 1
ATOM 727 O O . VAL A 1 99 ? 10.835 16.428 13.380 1.00 13.74 99 VAL A O 1
ATOM 731 N N . PRO A 1 100 ? 9.590 15.392 11.813 1.00 11.67 100 PRO A N 1
ATOM 732 C CA . PRO A 1 100 ? 10.759 15.077 11.012 1.00 12.50 100 PRO A CA 1
ATOM 733 C C . PRO A 1 100 ? 11.385 16.363 10.469 1.00 12.79 100 PRO A C 1
ATOM 734 O O . PRO A 1 100 ? 10.694 17.363 10.305 1.00 12.37 100 PRO A O 1
ATOM 738 N N . ALA A 1 101 ? 12.695 16.323 10.242 1.00 12.82 101 ALA A N 1
ATOM 739 C CA . ALA A 1 101 ? 13.438 17.512 9.876 1.00 12.98 101 ALA A CA 1
ATOM 740 C C . ALA A 1 101 ? 14.732 17.112 9.169 1.00 12.90 101 ALA A C 1
ATOM 741 O O . ALA A 1 101 ? 15.253 15.997 9.338 1.00 12.18 101 ALA A O 1
ATOM 743 N N . ALA A 1 102 ? 15.194 18.032 8.337 1.00 12.93 102 ALA A N 1
ATOM 744 C CA . ALA A 1 102 ? 16.495 17.957 7.684 1.00 13.28 102 ALA A CA 1
ATOM 745 C C . ALA A 1 102 ? 17.183 19.322 7.791 1.00 13.14 102 ALA A C 1
ATOM 746 O O . ALA A 1 102 ? 16.505 20.330 7.972 1.00 13.53 102 ALA A O 1
ATOM 748 N N . VAL A 1 103 ? 18.522 19.341 7.647 1.00 13.20 103 VAL A N 1
ATOM 749 C CA . VAL A 1 103 ? 19.301 20.542 7.873 1.00 13.34 103 VAL A CA 1
ATOM 750 C C . VAL A 1 103 ? 20.060 20.981 6.612 1.00 12.84 103 VAL A C 1
ATOM 751 O O . VAL A 1 103 ? 20.344 20.177 5.707 1.00 10.91 103 VAL A O 1
ATOM 755 N N . ILE A 1 104 ? 20.432 22.277 6.618 1.00 12.50 104 ILE A N 1
ATOM 756 C CA . ILE A 1 104 ? 21.494 22.798 5.777 1.00 13.24 104 ILE A CA 1
ATOM 757 C C . ILE A 1 104 ? 22.645 23.274 6.662 1.00 13.47 104 ILE A C 1
ATOM 758 O O . ILE A 1 104 ? 22.472 23.641 7.834 1.00 14.99 104 ILE A O 1
ATOM 763 N N . TYR A 1 105 ? 23.828 23.358 6.061 1.00 14.84 105 TYR A N 1
ATOM 764 C CA . TYR A 1 105 ? 24.995 23.966 6.672 1.00 16.36 105 TYR A CA 1
ATOM 765 C C . TYR A 1 105 ? 25.036 25.457 6.324 1.00 16.86 105 TYR A C 1
ATOM 766 O O . TYR A 1 105 ? 25.192 25.822 5.145 1.00 16.68 105 TYR A O 1
ATOM 775 N N . ASP A 1 106 ? 24.985 26.291 7.374 1.00 16.42 106 ASP A N 1
ATOM 776 C CA . ASP A 1 106 ? 24.920 27.741 7.221 1.00 13.65 106 ASP A CA 1
ATOM 777 C C . ASP A 1 106 ? 25.826 28.423 8.255 1.00 16.23 106 ASP A C 1
ATOM 778 O O . ASP A 1 106 ? 25.680 29.614 8.491 1.00 15.57 106 ASP A O 1
ATOM 783 N N . LEU A 1 107 ? 26.812 27.697 8.789 1.00 17.09 107 LEU A N 1
ATOM 784 C CA . LEU A 1 107 ? 27.660 28.211 9.850 1.00 19.38 107 LEU A CA 1
ATOM 785 C C . LEU A 1 107 ? 28.767 29.132 9.304 1.00 20.23 107 LEU A C 1
ATOM 786 O O . LEU A 1 107 ? 29.372 29.836 10.099 1.00 22.18 107 LEU A O 1
ATOM 791 N N . SER A 1 108 ? 29.038 29.132 7.990 1.00 18.83 108 SER A N 1
ATOM 792 C CA . SER A 1 108 ? 30.155 29.882 7.433 1.00 21.86 108 SER A CA 1
ATOM 793 C C . SER A 1 108 ? 29.751 31.293 7.012 1.00 22.52 108 SER A C 1
ATOM 794 O O . SER A 1 108 ? 30.590 32.004 6.480 1.00 23.20 108 SER A O 1
ATOM 797 N N . VAL A 1 109 ? 28.493 31.681 7.234 1.00 22.64 109 VAL A N 1
ATOM 798 C CA . VAL A 1 109 ? 28.067 33.060 7.075 1.00 24.69 109 VAL A CA 1
ATOM 799 C C . VAL A 1 109 ? 27.401 33.491 8.379 1.00 21.70 109 VAL A C 1
ATOM 800 O O . VAL A 1 109 ? 26.788 32.677 9.062 1.00 20.67 109 VAL A O 1
ATOM 804 N N . GLY A 1 110 ? 27.618 34.754 8.767 1.00 19.94 110 GLY A N 1
ATOM 805 C CA . GLY A 1 110 ? 27.103 35.299 10.018 1.00 21.67 110 GLY A CA 1
ATOM 806 C C . GLY A 1 110 ? 27.886 34.782 11.217 1.00 21.71 110 GLY A C 1
ATOM 807 O O . GLY A 1 110 ? 29.119 34.711 11.205 1.00 24.38 110 GLY A O 1
ATOM 808 N N . ASP A 1 111 ? 27.146 34.257 12.193 1.00 21.91 111 ASP A N 1
ATOM 809 C CA . ASP A 1 111 ? 27.721 33.830 13.460 1.00 22.21 111 ASP A CA 1
ATOM 810 C C . ASP A 1 111 ? 27.617 32.307 13.607 1.00 18.23 111 ASP A C 1
ATOM 811 O O . ASP A 1 111 ? 26.513 31.802 13.763 1.00 21.79 111 ASP A O 1
ATOM 816 N N . ALA A 1 112 ? 28.771 31.610 13.600 1.00 17.15 112 ALA A N 1
ATOM 817 C CA . ALA A 1 112 ? 28.823 30.159 13.631 1.00 20.52 112 ALA A CA 1
ATOM 818 C C . ALA A 1 112 ? 28.291 29.575 14.938 1.00 24.44 112 ALA A C 1
ATOM 819 O O . ALA A 1 112 ? 28.002 28.371 14.995 1.00 22.75 112 ALA A O 1
ATOM 821 N N . ASN A 1 113 ? 28.216 30.409 15.987 1.00 21.40 113 ASN A N 1
ATOM 822 C CA . ASN A 1 113 ? 27.930 29.941 17.331 1.00 25.09 113 ASN A CA 1
ATOM 823 C C . ASN A 1 113 ? 26.429 29.995 17.604 1.00 22.94 113 ASN A C 1
ATOM 824 O O . ASN A 1 113 ? 25.983 29.519 18.641 1.00 23.87 113 ASN A O 1
ATOM 829 N N . VAL A 1 114 ? 25.644 30.575 16.698 1.00 20.15 114 VAL A N 1
ATOM 830 C CA . VAL A 1 114 ? 24.203 30.631 16.883 1.00 21.45 114 VAL A CA 1
ATOM 831 C C . VAL A 1 114 ? 23.531 29.669 15.907 1.00 20.17 114 VAL A C 1
ATOM 832 O O . VAL A 1 114 ? 23.727 29.787 14.694 1.00 18.03 114 VAL A O 1
ATOM 836 N N . ARG A 1 115 ? 22.735 28.735 16.447 1.00 18.69 115 ARG A N 1
ATOM 837 C CA . ARG A 1 115 ? 22.025 27.767 15.626 1.00 16.65 115 ARG A CA 1
ATOM 838 C C . ARG A 1 115 ? 20.600 27.624 16.131 1.00 17.58 115 ARG A C 1
ATOM 839 O O . ARG A 1 115 ? 20.305 27.940 17.285 1.00 19.46 115 ARG A O 1
ATOM 847 N N . PRO A 1 116 ? 19.649 27.171 15.286 1.00 17.14 116 PRO A N 1
ATOM 848 C CA . PRO A 1 116 ? 18.301 26.909 15.750 1.00 16.67 116 PRO A CA 1
ATOM 849 C C . PRO A 1 116 ? 18.323 25.897 16.892 1.00 16.99 116 PRO A C 1
ATOM 850 O O . PRO A 1 116 ? 19.024 24.883 16.828 1.00 19.54 116 PRO A O 1
ATOM 854 N N . ASP A 1 117 ? 17.629 26.265 17.972 1.00 15.23 117 ASP A N 1
ATOM 855 C CA . ASP A 1 117 ? 17.659 25.564 19.245 1.00 15.30 117 ASP A CA 1
ATOM 856 C C . ASP A 1 117 ? 16.219 25.317 19.677 1.00 14.79 117 ASP A C 1
ATOM 857 O O . ASP A 1 117 ? 15.277 25.549 18.912 1.00 15.17 117 ASP A O 1
ATOM 862 N N . LEU A 1 118 ? 16.037 24.785 20.893 1.00 16.66 118 LEU A N 1
ATOM 863 C CA . LEU A 1 118 ? 14.698 24.501 21.410 1.00 17.47 118 LEU A CA 1
ATOM 864 C C . LEU A 1 118 ? 13.773 25.706 21.299 1.00 17.45 118 LEU A C 1
ATOM 865 O O . LEU A 1 118 ? 12.621 25.573 20.861 1.00 17.73 118 LEU A O 1
ATOM 870 N N . ALA A 1 119 ? 14.287 26.871 21.708 1.00 18.57 119 ALA A N 1
ATOM 871 C CA . ALA A 1 119 ? 13.481 28.101 21.714 1.00 17.50 119 ALA A CA 1
ATOM 872 C C . ALA A 1 119 ? 13.120 28.526 20.291 1.00 16.67 119 ALA A C 1
ATOM 873 O O . ALA A 1 119 ? 11.991 28.934 20.012 1.00 16.71 119 ALA A O 1
ATOM 875 N N . MET A 1 120 ? 14.082 28.458 19.364 1.00 18.57 120 MET A N 1
ATOM 876 C CA . MET A 1 120 ? 13.808 28.929 18.015 1.00 18.56 120 MET A CA 1
ATOM 877 C C . MET A 1 120 ? 12.792 28.027 17.310 1.00 16.57 120 MET A C 1
ATOM 878 O O . MET A 1 120 ? 11.986 28.496 16.505 1.00 16.53 120 MET A O 1
ATOM 883 N N . GLY A 1 121 ? 12.833 26.711 17.593 1.00 16.14 121 GLY A N 1
ATOM 884 C CA . GLY A 1 121 ? 11.858 25.820 16.982 1.00 15.98 121 GLY A CA 1
ATOM 885 C C . GLY A 1 121 ? 10.448 26.128 17.458 1.00 16.11 121 GLY A C 1
ATOM 886 O O . GLY A 1 121 ? 9.487 26.098 16.696 1.00 15.18 121 GLY A O 1
ATOM 887 N N . ARG A 1 122 ? 10.330 26.415 18.754 1.00 18.43 122 ARG A N 1
ATOM 888 C CA . ARG A 1 122 ? 9.049 26.807 19.310 1.00 19.12 122 ARG A CA 1
ATOM 889 C C . ARG A 1 122 ? 8.554 28.096 18.657 1.00 17.41 122 ARG A C 1
ATOM 890 O O . ARG A 1 122 ? 7.358 28.194 18.367 1.00 17.86 122 ARG A O 1
ATOM 898 N N . ARG A 1 123 ? 9.440 29.090 18.488 1.00 18.02 123 ARG A N 1
ATOM 899 C CA . ARG A 1 123 ? 9.077 30.349 17.848 1.00 21.50 123 ARG A CA 1
ATOM 900 C C . ARG A 1 123 ? 8.523 30.132 16.442 1.00 20.42 123 ARG A C 1
ATOM 901 O O . ARG A 1 123 ? 7.590 30.809 16.044 1.00 18.43 123 ARG A O 1
ATOM 909 N N . ALA A 1 124 ? 9.111 29.220 15.641 1.00 17.74 124 ALA A N 1
ATOM 910 C CA . ALA A 1 124 ? 8.589 28.975 14.307 1.00 15.90 124 ALA A CA 1
ATOM 911 C C . ALA A 1 124 ? 7.186 28.407 14.371 1.00 15.92 124 ALA A C 1
ATOM 912 O O . ALA A 1 124 ? 6.350 28.746 13.536 1.00 18.20 124 ALA A O 1
ATOM 914 N N . CYS A 1 125 ? 6.899 27.540 15.353 1.00 16.49 125 CYS A N 1
ATOM 915 C CA . CYS A 1 125 ? 5.551 27.002 15.497 1.00 16.50 125 CYS A CA 1
ATOM 916 C C . CYS A 1 125 ? 4.562 28.103 15.888 1.00 17.20 125 CYS A C 1
ATOM 917 O O . CYS A 1 125 ? 3.443 28.139 15.397 1.00 17.34 125 CYS A O 1
ATOM 920 N N . GLU A 1 126 ? 4.970 28.990 16.804 1.00 17.69 126 GLU A N 1
ATOM 921 C CA . GLU A 1 126 ? 4.142 30.123 17.244 1.00 19.57 126 GLU A CA 1
ATOM 922 C C . GLU A 1 126 ? 3.766 31.014 16.060 1.00 19.22 126 GLU A C 1
ATOM 923 O O . GLU A 1 126 ? 2.648 31.527 15.980 1.00 21.54 126 GLU A O 1
ATOM 929 N N . ALA A 1 127 ? 4.703 31.168 15.115 1.00 19.19 127 ALA A N 1
ATOM 930 C CA . ALA A 1 127 ? 4.524 32.005 13.943 1.00 17.16 127 ALA A CA 1
ATOM 931 C C . ALA A 1 127 ? 3.736 31.358 12.816 1.00 19.40 127 ALA A C 1
ATOM 932 O O . ALA A 1 127 ? 3.468 32.033 11.832 1.00 18.70 127 ALA A O 1
ATOM 934 N N . ALA A 1 128 ? 3.374 30.069 12.912 1.00 17.26 128 ALA A N 1
ATOM 935 C CA . ALA A 1 128 ? 2.834 29.369 11.753 1.00 19.37 128 ALA A CA 1
ATOM 936 C C . ALA A 1 128 ? 1.418 29.826 11.438 1.00 20.33 128 ALA A C 1
ATOM 937 O O . ALA A 1 128 ? 0.541 29.820 12.299 1.00 21.92 128 ALA A O 1
ATOM 939 N N . LYS A 1 129 ? 1.177 30.205 10.199 1.00 18.94 129 LYS A N 1
ATOM 940 C CA . LYS A 1 129 ? -0.139 30.675 9.829 1.00 21.23 129 LYS A CA 1
ATOM 941 C C . LYS A 1 129 ? -0.508 30.227 8.425 1.00 21.31 129 LYS A C 1
ATOM 942 O O . LYS A 1 129 ? 0.348 29.837 7.637 1.00 19.11 129 LYS A O 1
ATOM 948 N N . PRO A 1 130 ? -1.814 30.303 8.087 1.00 21.99 130 PRO A N 1
ATOM 949 C CA . PRO A 1 130 ? -2.273 30.054 6.730 1.00 22.24 130 PRO A CA 1
ATOM 950 C C . PRO A 1 130 ? -1.976 31.229 5.814 1.00 23.73 130 PRO A C 1
ATOM 951 O O . PRO A 1 130 ? -1.427 32.224 6.258 1.00 23.23 130 PRO A O 1
ATOM 955 N N . GLY A 1 131 ? -2.249 31.029 4.526 1.00 22.95 131 GLY A N 1
ATOM 956 C CA . GLY A 1 131 ? -2.115 32.082 3.543 1.00 24.26 131 GLY A CA 1
ATOM 957 C C . GLY A 1 131 ? -0.677 32.223 3.068 1.00 25.13 131 GLY A C 1
ATOM 958 O O . GLY A 1 131 ? 0.186 31.394 3.394 1.00 23.61 131 GLY A O 1
ATOM 959 N N . PRO A 1 132 ? -0.375 33.315 2.327 1.00 26.58 132 PRO A N 1
ATOM 960 C CA . PRO A 1 132 ? 0.955 33.509 1.762 1.00 27.01 132 PRO A CA 1
ATOM 961 C C . PRO A 1 132 ? 2.016 33.697 2.835 1.00 24.52 132 PRO A C 1
ATOM 962 O O . PRO A 1 132 ? 1.748 34.248 3.881 1.00 22.11 132 PRO A O 1
ATOM 966 N N . PHE A 1 133 ? 3.218 33.190 2.564 1.00 22.06 133 PHE A N 1
ATOM 967 C CA . PHE A 1 133 ? 4.334 33.371 3.466 1.00 19.71 133 PHE A CA 1
ATOM 968 C C . PHE A 1 133 ? 5.464 34.031 2.691 1.00 19.52 133 PHE A C 1
ATOM 969 O O . PHE A 1 133 ? 5.522 33.974 1.466 1.00 19.68 133 PHE A O 1
ATOM 977 N N . GLU A 1 134 ? 6.400 34.590 3.439 1.00 19.79 134 GLU A N 1
ATOM 978 C CA . GLU A 1 134 ? 7.530 35.263 2.838 1.00 21.00 134 GLU A CA 1
ATOM 979 C C . GLU A 1 134 ? 8.512 34.233 2.286 1.00 19.50 134 GLU A C 1
ATOM 980 O O . GLU A 1 134 ? 8.657 33.141 2.844 1.00 19.52 134 GLU A O 1
ATOM 986 N N . ARG A 1 135 ? 9.255 34.635 1.256 1.00 19.07 135 ARG A N 1
ATOM 987 C CA . ARG A 1 135 ? 10.265 33.821 0.593 1.00 18.52 135 ARG A CA 1
ATOM 988 C C . ARG A 1 135 ? 11.556 34.612 0.546 1.00 20.44 135 ARG A C 1
ATOM 989 O O . ARG A 1 135 ? 11.577 35.752 0.991 1.00 20.57 135 ARG A O 1
ATOM 997 N N . GLY A 1 136 ? 12.633 33.980 0.091 1.00 18.38 136 GLY A N 1
ATOM 998 C CA . GLY A 1 136 ? 13.962 34.565 0.055 1.00 18.94 136 GLY A CA 1
ATOM 999 C C . GLY A 1 136 ? 14.798 34.140 1.252 1.00 19.50 136 GLY A C 1
ATOM 1000 O O . GLY A 1 136 ? 14.730 33.000 1.717 1.00 18.79 136 GLY A O 1
ATOM 1001 N N . ARG A 1 137 ? 15.573 35.087 1.790 1.00 17.90 137 ARG A N 1
ATOM 1002 C CA . ARG A 1 137 ? 16.453 34.822 2.912 1.00 20.63 137 ARG A CA 1
ATOM 1003 C C . ARG A 1 137 ? 15.680 35.009 4.216 1.00 21.10 137 ARG A C 1
ATOM 1004 O O . ARG A 1 137 ? 15.830 36.007 4.894 1.00 19.51 137 ARG A O 1
ATOM 1012 N N . VAL A 1 138 ? 14.832 34.030 4.527 1.00 18.09 138 VAL A N 1
ATOM 1013 C CA . VAL A 1 138 ? 13.987 34.018 5.697 1.00 18.09 138 VAL A CA 1
ATOM 1014 C C . VAL A 1 138 ? 13.901 32.578 6.202 1.00 19.77 138 VAL A C 1
ATOM 1015 O O . VAL A 1 138 ? 14.078 31.638 5.420 1.00 17.52 138 VAL A O 1
ATOM 1019 N N . GLY A 1 139 ? 13.596 32.406 7.495 1.00 19.31 139 GLY A N 1
ATOM 1020 C CA . GLY A 1 139 ? 13.425 31.088 8.079 1.00 15.71 139 GLY A CA 1
ATOM 1021 C C . GLY A 1 139 ? 14.637 30.207 7.791 1.00 15.98 139 GLY A C 1
ATOM 1022 O O . GLY A 1 139 ? 15.785 30.622 7.960 1.00 15.81 139 GLY A O 1
ATOM 1023 N N . GLY A 1 140 ? 14.364 28.976 7.314 1.00 16.94 140 GLY A N 1
ATOM 1024 C CA . GLY A 1 140 ? 15.438 28.054 7.033 1.00 17.12 140 GLY A CA 1
ATOM 1025 C C . GLY A 1 140 ? 16.359 28.495 5.903 1.00 16.42 140 GLY A C 1
ATOM 1026 O O . GLY A 1 140 ? 17.445 27.960 5.791 1.00 16.90 140 GLY A O 1
ATOM 1027 N N . GLY A 1 141 ? 15.930 29.460 5.087 1.00 17.10 141 GLY A N 1
ATOM 1028 C CA . GLY A 1 141 ? 16.751 29.980 4.007 1.00 16.11 141 GLY A CA 1
ATOM 1029 C C . GLY A 1 141 ? 17.575 31.227 4.343 1.00 16.80 141 GLY A C 1
ATOM 1030 O O . GLY A 1 141 ? 18.299 31.716 3.463 1.00 15.83 141 GLY A O 1
ATOM 1031 N N . THR A 1 142 ? 17.550 31.693 5.612 1.00 17.80 142 THR A N 1
ATOM 1032 C CA . THR A 1 142 ? 18.160 32.979 5.994 1.00 15.61 142 THR A CA 1
ATOM 1033 C C . THR A 1 142 ? 19.645 32.989 5.645 1.00 17.38 142 THR A C 1
ATOM 1034 O O . THR A 1 142 ? 20.150 33.973 5.094 1.00 16.90 142 THR A O 1
ATOM 1038 N N . GLY A 1 143 ? 20.355 31.896 5.956 1.00 15.76 143 GLY A N 1
ATOM 1039 C CA . GLY A 1 143 ? 21.797 31.805 5.759 1.00 16.45 143 GLY A CA 1
ATOM 1040 C C . GLY A 1 143 ? 22.237 30.978 4.543 1.00 16.42 143 GLY A C 1
ATOM 1041 O O . GLY A 1 143 ? 23.412 30.618 4.435 1.00 17.47 143 GLY A O 1
ATOM 1042 N N . ALA A 1 144 ? 21.288 30.656 3.645 1.00 15.49 144 ALA A N 1
ATOM 1043 C CA . ALA A 1 144 ? 21.542 29.833 2.462 1.00 15.24 144 ALA A CA 1
ATOM 1044 C C . ALA A 1 144 ? 22.412 30.546 1.418 1.00 16.46 144 ALA A C 1
ATOM 1045 O O . ALA A 1 144 ? 22.262 31.751 1.180 1.00 16.14 144 ALA A O 1
ATOM 1047 N N . THR A 1 145 ? 23.345 29.777 0.849 1.00 14.38 145 THR A N 1
ATOM 1048 C CA . THR A 1 145 ? 24.206 30.186 -0.240 1.00 15.84 145 THR A CA 1
ATOM 1049 C C . THR A 1 145 ? 24.227 29.097 -1.327 1.00 17.08 145 THR A C 1
ATOM 1050 O O . THR A 1 145 ? 24.047 27.913 -1.051 1.00 14.62 145 THR A O 1
ATOM 1054 N N . VAL A 1 146 ? 24.549 29.526 -2.554 1.00 16.55 146 VAL A N 1
ATOM 1055 C CA . VAL A 1 146 ? 24.634 28.673 -3.735 1.00 15.85 146 VAL A CA 1
ATOM 1056 C C . VAL A 1 146 ? 25.983 28.838 -4.423 1.00 16.32 146 VAL A C 1
ATOM 1057 O O . VAL A 1 146 ? 26.360 29.962 -4.760 1.00 17.93 146 VAL A O 1
ATOM 1061 N N . GLY A 1 147 ? 26.644 27.718 -4.689 1.00 15.10 147 GLY A N 1
ATOM 1062 C CA . GLY A 1 147 ? 27.822 27.682 -5.524 1.00 15.93 147 GLY A CA 1
ATOM 1063 C C . GLY A 1 147 ? 29.095 27.844 -4.699 1.00 17.28 147 GLY A C 1
ATOM 1064 O O . GLY A 1 147 ? 29.709 28.921 -4.697 1.00 18.89 147 GLY A O 1
ATOM 1065 N N . LYS A 1 148 ? 29.543 26.752 -4.073 1.00 17.09 148 LYS A N 1
ATOM 1066 C CA . LYS A 1 148 ? 30.596 26.813 -3.068 1.00 16.15 148 LYS A CA 1
ATOM 1067 C C . LYS A 1 148 ? 31.910 26.174 -3.517 1.00 17.85 148 LYS A C 1
ATOM 1068 O O . LYS A 1 148 ? 32.752 25.875 -2.680 1.00 17.06 148 LYS A O 1
ATOM 1074 N N . LEU A 1 149 ? 32.099 25.949 -4.816 1.00 16.92 149 LEU A N 1
ATOM 1075 C CA . LEU A 1 149 ? 33.358 25.398 -5.310 1.00 18.01 149 LEU A CA 1
ATOM 1076 C C . LEU A 1 149 ? 34.575 26.106 -4.695 1.00 17.13 149 LEU A C 1
ATOM 1077 O O . LEU A 1 149 ? 35.569 25.462 -4.355 1.00 16.62 149 LEU A O 1
ATOM 1082 N N . TYR A 1 150 ? 34.533 27.436 -4.642 1.00 19.65 150 TYR A N 1
ATOM 1083 C CA . TYR A 1 150 ? 35.666 28.231 -4.153 1.00 22.40 150 TYR A CA 1
ATOM 1084 C C . TYR A 1 150 ? 35.423 28.726 -2.731 1.00 27.06 150 TYR A C 1
ATOM 1085 O O . TYR A 1 150 ? 36.049 29.674 -2.311 1.00 26.55 150 TYR A O 1
ATOM 1094 N N . GLY A 1 151 ? 34.481 28.112 -2.003 1.00 21.88 151 GLY A N 1
ATOM 1095 C CA . GLY A 1 151 ? 34.135 28.595 -0.690 1.00 24.18 151 GLY A CA 1
ATOM 1096 C C . GLY A 1 151 ? 33.020 29.625 -0.746 1.00 21.75 151 GLY A C 1
ATOM 1097 O O . GLY A 1 151 ? 32.619 30.118 -1.799 1.00 23.53 151 GLY A O 1
ATOM 1098 N N . VAL A 1 152 ? 32.542 29.954 0.455 1.00 23.08 152 VAL A N 1
ATOM 1099 C CA . VAL A 1 152 ? 31.366 30.772 0.629 1.00 21.17 152 VAL A CA 1
ATOM 1100 C C . VAL A 1 152 ? 31.620 32.206 0.183 1.00 20.84 152 VAL A C 1
ATOM 1101 O O . VAL A 1 152 ? 30.692 32.893 -0.206 1.00 21.62 152 VAL A O 1
ATOM 1105 N N . ARG A 1 153 ? 32.883 32.636 0.170 1.00 23.90 153 ARG A N 1
ATOM 1106 C CA . ARG A 1 153 ? 33.174 34.018 -0.193 1.00 30.77 153 ARG A CA 1
ATOM 1107 C C . ARG A 1 153 ? 32.872 34.291 -1.670 1.00 28.13 153 ARG A C 1
ATOM 1108 O O . ARG A 1 153 ? 32.527 35.421 -2.039 1.00 26.39 153 ARG A O 1
ATOM 1116 N N . GLN A 1 154 ? 32.925 33.248 -2.517 1.00 23.00 154 GLN A N 1
ATOM 1117 C CA . GLN A 1 154 ? 32.629 33.408 -3.936 1.00 21.37 154 GLN A CA 1
ATOM 1118 C C . GLN A 1 154 ? 31.275 32.822 -4.331 1.00 19.85 154 GLN A C 1
ATOM 1119 O O . GLN A 1 154 ? 30.996 32.636 -5.527 1.00 19.27 154 GLN A O 1
ATOM 1125 N N . SER A 1 155 ? 30.389 32.648 -3.349 1.00 19.64 155 SER A N 1
ATOM 1126 C CA . SER A 1 155 ? 29.069 32.091 -3.601 1.00 19.51 155 SER A CA 1
ATOM 1127 C C . SER A 1 155 ? 28.052 33.173 -3.916 1.00 20.06 155 SER A C 1
ATOM 1128 O O . SER A 1 155 ? 28.302 34.364 -3.751 1.00 19.76 155 SER A O 1
ATOM 1131 N N . SER A 1 156 ? 26.868 32.737 -4.345 1.00 16.72 156 SER A N 1
ATOM 1132 C CA . SER A 1 156 ? 25.724 33.606 -4.520 1.00 17.95 156 SER A CA 1
ATOM 1133 C C . SER A 1 156 ? 24.765 33.388 -3.360 1.00 19.78 156 SER A C 1
ATOM 1134 O O . SER A 1 156 ? 24.801 32.324 -2.747 1.00 18.00 156 SER A O 1
ATOM 1137 N N . PRO A 1 157 ? 23.872 34.357 -3.045 1.00 20.86 157 PRO A N 1
ATOM 1138 C CA . PRO A 1 157 ? 22.790 34.119 -2.106 1.00 22.34 157 PRO A CA 1
ATOM 1139 C C . PRO A 1 157 ? 21.839 33.012 -2.551 1.00 21.74 157 PRO A C 1
ATOM 1140 O O . PRO A 1 157 ? 21.508 32.917 -3.726 1.00 22.61 157 PRO A O 1
ATOM 1144 N N . GLY A 1 158 ? 21.418 32.181 -1.587 1.00 19.63 158 GLY A N 1
ATOM 1145 C CA . GLY A 1 158 ? 20.357 31.221 -1.819 1.00 17.52 158 GLY A CA 1
ATOM 1146 C C . GLY A 1 158 ? 19.077 31.714 -1.153 1.00 17.67 158 GLY A C 1
ATOM 1147 O O . GLY A 1 158 ? 18.891 32.914 -0.974 1.00 18.54 158 GLY A O 1
ATOM 1148 N N . GLY A 1 159 ? 18.212 30.787 -0.743 1.00 14.81 159 GLY A N 1
ATOM 1149 C CA . GLY A 1 159 ? 16.994 31.175 -0.043 1.00 15.44 159 GLY A CA 1
ATOM 1150 C C . GLY A 1 159 ? 15.982 30.059 0.009 1.00 15.30 159 GLY A C 1
ATOM 1151 O O . GLY A 1 159 ? 16.294 28.933 -0.351 1.00 16.40 159 GLY A O 1
ATOM 1152 N N . LEU A 1 160 ? 14.772 30.445 0.411 1.00 14.98 160 LEU A N 1
ATOM 1153 C CA . LEU A 1 160 ? 13.604 29.598 0.488 1.00 15.53 160 LEU A CA 1
ATOM 1154 C C . LEU A 1 160 ? 12.617 30.067 -0.580 1.00 16.12 160 LEU A C 1
ATOM 1155 O O . LEU A 1 160 ? 12.369 31.276 -0.720 1.00 16.49 160 LEU A O 1
ATOM 1160 N N . GLY A 1 161 ? 12.120 29.107 -1.369 1.00 14.16 161 GLY A N 1
ATOM 1161 C CA . GLY A 1 161 ? 11.175 29.373 -2.438 1.00 14.81 161 GLY A CA 1
ATOM 1162 C C . GLY A 1 161 ? 9.992 28.430 -2.417 1.00 14.87 161 GLY A C 1
ATOM 1163 O O . GLY A 1 161 ? 9.996 27.399 -1.757 1.00 14.57 161 GLY A O 1
ATOM 1164 N N . THR A 1 162 ? 8.962 28.764 -3.183 1.00 13.64 162 THR A N 1
ATOM 1165 C CA . THR A 1 162 ? 7.767 27.938 -3.208 1.00 15.12 162 THR A CA 1
ATOM 1166 C C . THR A 1 162 ? 7.121 28.070 -4.583 1.00 15.93 162 THR A C 1
ATOM 1167 O O . THR A 1 162 ? 7.327 29.067 -5.278 1.00 16.39 162 THR A O 1
ATOM 1171 N N . ALA A 1 163 ? 6.334 27.059 -4.981 1.00 15.55 163 ALA A N 1
ATOM 1172 C CA . ALA A 1 163 ? 5.572 27.087 -6.224 1.00 15.23 163 ALA A CA 1
ATOM 1173 C C . ALA A 1 163 ? 4.421 26.100 -6.120 1.00 15.88 163 ALA A C 1
ATOM 1174 O O . ALA A 1 163 ? 4.501 25.146 -5.343 1.00 15.79 163 ALA A O 1
ATOM 1176 N N . THR A 1 164 ? 3.350 26.351 -6.881 1.00 15.37 164 THR A N 1
ATOM 1177 C CA . THR A 1 164 ? 2.214 25.458 -6.991 1.00 15.97 164 THR A CA 1
ATOM 1178 C C . THR A 1 164 ? 1.987 25.158 -8.472 1.00 17.26 164 THR A C 1
ATOM 1179 O O . THR A 1 164 ? 2.020 26.070 -9.293 1.00 17.11 164 THR A O 1
ATOM 1183 N N . VAL A 1 165 ? 1.810 23.871 -8.794 1.00 16.82 165 VAL A N 1
ATOM 1184 C CA . VAL A 1 165 ? 1.416 23.403 -10.097 1.00 18.64 165 VAL A CA 1
ATOM 1185 C C . VAL A 1 165 ? -0.031 22.902 -9.992 1.00 18.61 165 VAL A C 1
ATOM 1186 O O . VAL A 1 165 ? -0.363 22.070 -9.151 1.00 18.00 165 VAL A O 1
ATOM 1190 N N A SER A 1 166 ? -0.870 23.368 -10.915 0.99 19.43 166 SER A N 1
ATOM 1191 C CA A SER A 1 166 ? -2.274 22.974 -11.017 0.99 22.29 166 SER A CA 1
ATOM 1192 C C A SER A 1 166 ? -2.446 21.944 -12.126 0.99 20.50 166 SER A C 1
ATOM 1193 O O A SER A 1 166 ? -1.930 22.141 -13.207 0.99 24.35 166 SER A O 1
ATOM 1196 N N . LEU A 1 167 ? -3.142 20.864 -11.825 1.00 19.52 167 LEU A N 1
ATOM 1197 C CA . LEU A 1 167 ? -3.500 19.851 -12.793 1.00 22.83 167 LEU A CA 1
ATOM 1198 C C . LEU A 1 167 ? -5.019 19.922 -12.993 1.00 22.89 167 LEU A C 1
ATOM 1199 O O . LEU A 1 167 ? -5.666 20.779 -12.423 1.00 25.58 167 LEU A O 1
ATOM 1204 N N . TYR A 1 168 ? -5.583 18.973 -13.731 1.00 24.71 168 TYR A N 1
ATOM 1205 C CA . TYR A 1 168 ? -7.026 18.876 -13.933 1.00 24.58 168 TYR A CA 1
ATOM 1206 C C . TYR A 1 168 ? -7.754 18.545 -12.633 1.00 26.22 168 TYR A C 1
ATOM 1207 O O . TYR A 1 168 ? -7.205 17.952 -11.701 1.00 24.86 168 TYR A O 1
ATOM 1216 N N . GLY A 1 169 ? -9.047 18.901 -12.582 1.00 24.81 169 GLY A N 1
ATOM 1217 C CA . GLY A 1 169 ? -9.954 18.391 -11.575 1.00 25.04 169 GLY A CA 1
ATOM 1218 C C . GLY A 1 169 ? -9.692 18.873 -10.153 1.00 23.62 169 GLY A C 1
ATOM 1219 O O . GLY A 1 169 ? -10.046 18.182 -9.195 1.00 27.99 169 GLY A O 1
ATOM 1220 N N . GLY A 1 170 ? -9.100 20.049 -10.016 1.00 22.13 170 GLY A N 1
ATOM 1221 C CA . GLY A 1 170 ? -8.826 20.635 -8.713 1.00 21.92 170 GLY A CA 1
ATOM 1222 C C . GLY A 1 170 ? -7.557 20.079 -8.060 1.00 21.73 170 GLY A C 1
ATOM 1223 O O . GLY A 1 170 ? -7.293 20.384 -6.909 1.00 21.68 170 GLY A O 1
ATOM 1224 N N . ILE A 1 171 ? -6.802 19.239 -8.779 1.00 20.51 171 ILE A N 1
ATOM 1225 C CA . ILE A 1 171 ? -5.593 18.642 -8.211 1.00 20.69 171 ILE A CA 1
ATOM 1226 C C . ILE A 1 171 ? -4.506 19.715 -8.157 1.00 18.22 171 ILE A C 1
ATOM 1227 O O . ILE A 1 171 ? -4.324 20.485 -9.106 1.00 17.07 171 ILE A O 1
ATOM 1232 N N . LYS A 1 172 ? -3.741 19.733 -7.057 1.00 21.55 172 LYS A N 1
ATOM 1233 C CA . LYS A 1 172 ? -2.595 20.628 -6.919 1.00 20.20 172 LYS A CA 1
ATOM 1234 C C . LYS A 1 172 ? -1.396 19.888 -6.334 1.00 16.06 172 LYS A C 1
ATOM 1235 O O . LYS A 1 172 ? -1.539 18.998 -5.521 1.00 14.46 172 LYS A O 1
ATOM 1241 N N . VAL A 1 173 ? -0.205 20.324 -6.739 1.00 16.34 173 VAL A N 1
ATOM 1242 C CA . VAL A 1 173 ? 1.034 19.862 -6.140 1.00 16.51 173 VAL A CA 1
ATOM 1243 C C . VAL A 1 173 ? 1.883 21.102 -5.891 1.00 14.86 173 VAL A C 1
ATOM 1244 O O . VAL A 1 173 ? 2.094 21.888 -6.829 1.00 16.19 173 VAL A O 1
ATOM 1248 N N . SER A 1 174 ? 2.330 21.306 -4.642 1.00 14.39 174 SER A N 1
ATOM 1249 C CA . SER A 1 174 ? 3.092 22.479 -4.279 1.00 14.31 174 SER A CA 1
ATOM 1250 C C . SER A 1 174 ? 4.412 22.059 -3.660 1.00 13.64 174 SER A C 1
ATOM 1251 O O . SER A 1 174 ? 4.514 20.982 -3.109 1.00 15.09 174 SER A O 1
ATOM 1254 N N . ALA A 1 175 ? 5.374 22.952 -3.691 1.00 12.75 175 ALA A N 1
ATOM 1255 C CA . ALA A 1 175 ? 6.683 22.675 -3.133 1.00 13.32 175 ALA A CA 1
ATOM 1256 C C . ALA A 1 175 ? 7.145 23.874 -2.328 1.00 14.14 175 ALA A C 1
ATOM 1257 O O . ALA A 1 175 ? 6.827 25.008 -2.678 1.00 14.12 175 ALA A O 1
ATOM 1259 N N . MET A 1 176 ? 8.016 23.591 -1.342 1.00 13.55 176 MET A N 1
ATOM 1260 C CA . MET A 1 176 ? 8.724 24.603 -0.575 1.00 13.68 176 MET A CA 1
ATOM 1261 C C . MET A 1 176 ? 10.133 24.070 -0.389 1.00 13.00 176 MET A C 1
ATOM 1262 O O . MET A 1 176 ? 10.304 22.967 0.145 1.00 13.85 176 MET A O 1
ATOM 1267 N N . ILE A 1 177 ? 11.107 24.814 -0.892 1.00 12.79 177 ILE A N 1
ATOM 1268 C CA . ILE A 1 177 ? 12.488 24.348 -1.031 1.00 14.12 177 ILE A CA 1
ATOM 1269 C C . ILE A 1 177 ? 13.428 25.367 -0.387 1.00 13.64 177 ILE A C 1
ATOM 1270 O O . ILE A 1 177 ? 13.285 26.560 -0.613 1.00 15.18 177 ILE A O 1
ATOM 1275 N N . VAL A 1 178 ? 14.443 24.888 0.341 1.00 13.13 178 VAL A N 1
ATOM 1276 C CA . VAL A 1 178 ? 15.553 25.712 0.765 1.00 13.60 178 VAL A CA 1
ATOM 1277 C C . VAL A 1 178 ? 16.742 25.345 -0.119 1.00 14.00 178 VAL A C 1
ATOM 1278 O O . VAL A 1 178 ? 17.168 24.183 -0.128 1.00 12.85 178 VAL A O 1
ATOM 1282 N N . VAL A 1 179 ? 17.238 26.310 -0.902 1.00 13.38 179 VAL A N 1
ATOM 1283 C CA . VAL A 1 179 ? 18.360 26.089 -1.806 1.00 13.96 179 VAL A CA 1
ATOM 1284 C C . VAL A 1 179 ? 19.649 26.585 -1.157 1.00 14.57 179 VAL A C 1
ATOM 1285 O O . VAL A 1 179 ? 19.814 27.792 -0.995 1.00 15.35 179 VAL A O 1
ATOM 1289 N N . ASN A 1 180 ? 20.532 25.647 -0.795 1.00 13.09 180 ASN A N 1
ATOM 1290 C CA . ASN A 1 180 ? 21.850 25.905 -0.226 1.00 12.57 180 ASN A CA 1
ATOM 1291 C C . ASN A 1 180 ? 22.874 25.073 -0.997 1.00 11.60 180 ASN A C 1
ATOM 1292 O O . ASN A 1 180 ? 23.799 24.512 -0.440 1.00 12.86 180 ASN A O 1
ATOM 1297 N N . SER A 1 181 ? 22.663 24.948 -2.302 1.00 12.73 181 SER A N 1
ATOM 1298 C CA . SER A 1 181 ? 23.304 23.913 -3.103 1.00 13.33 181 SER A CA 1
ATOM 1299 C C . SER A 1 181 ? 24.797 24.184 -3.260 1.00 13.68 181 SER A C 1
ATOM 1300 O O . SER A 1 181 ? 25.229 25.323 -3.399 1.00 14.04 181 SER A O 1
ATOM 1303 N N . PHE A 1 182 ? 25.574 23.111 -3.271 1.00 14.17 182 PHE A N 1
ATOM 1304 C CA . PHE A 1 182 ? 26.963 23.182 -3.679 1.00 13.87 182 PHE A CA 1
ATOM 1305 C C . PHE A 1 182 ? 27.072 23.679 -5.121 1.00 15.16 182 PHE A C 1
ATOM 1306 O O . PHE A 1 182 ? 27.924 24.515 -5.424 1.00 15.14 182 PHE A O 1
ATOM 1314 N N . GLY A 1 183 ? 26.186 23.178 -5.999 1.00 14.78 183 GLY A N 1
ATOM 1315 C CA . GLY A 1 183 ? 26.228 23.463 -7.418 1.00 15.09 183 GLY A CA 1
ATOM 1316 C C . GLY A 1 183 ? 25.530 24.784 -7.773 1.00 16.16 183 GLY A C 1
ATOM 1317 O O . GLY A 1 183 ? 25.029 25.503 -6.894 1.00 15.04 183 GLY A O 1
ATOM 1318 N N . ASP A 1 184 ? 25.502 25.069 -9.083 1.00 14.97 184 ASP A N 1
ATOM 1319 C CA . ASP A 1 184 ? 24.927 26.282 -9.646 1.00 16.23 184 ASP A CA 1
ATOM 1320 C C . ASP A 1 184 ? 23.461 26.020 -10.001 1.00 15.58 184 ASP A C 1
ATOM 1321 O O . ASP A 1 184 ? 23.067 24.898 -10.282 1.00 16.65 184 ASP A O 1
ATOM 1326 N N . LEU A 1 185 ? 22.664 27.083 -10.005 1.00 14.81 185 LEU A N 1
ATOM 1327 C CA . LEU A 1 185 ? 21.259 27.070 -10.373 1.00 16.85 185 LEU A CA 1
ATOM 1328 C C . LEU A 1 185 ? 21.158 27.719 -11.753 1.00 16.60 185 LEU A C 1
ATOM 1329 O O . LEU A 1 185 ? 21.740 28.787 -11.979 1.00 16.52 185 LEU A O 1
ATOM 1334 N N . ARG A 1 186 ? 20.458 27.029 -12.656 1.00 17.11 186 ARG A N 1
ATOM 1335 C CA . ARG A 1 186 ? 20.148 27.493 -13.997 1.00 19.72 186 ARG A CA 1
ATOM 1336 C C . ARG A 1 186 ? 18.644 27.638 -14.170 1.00 20.52 186 ARG A C 1
ATOM 1337 O O . ARG A 1 186 ? 17.873 26.915 -13.556 1.00 20.34 186 ARG A O 1
ATOM 1345 N N . ASP A 1 187 ? 18.247 28.619 -14.992 1.00 21.38 187 ASP A N 1
ATOM 1346 C CA . ASP A 1 187 ? 16.846 28.794 -15.376 1.00 21.57 187 ASP A CA 1
ATOM 1347 C C . ASP A 1 187 ? 16.478 27.798 -16.479 1.00 23.28 187 ASP A C 1
ATOM 1348 O O . ASP A 1 187 ? 17.238 26.883 -16.799 1.00 23.18 187 ASP A O 1
ATOM 1353 N N . THR A 1 188 ? 15.260 27.920 -17.029 1.00 29.71 188 THR A N 1
ATOM 1354 C CA . THR A 1 188 ? 14.721 26.890 -17.920 1.00 31.01 188 THR A CA 1
ATOM 1355 C C . THR A 1 188 ? 15.370 26.973 -19.305 1.00 35.34 188 THR A C 1
ATOM 1356 O O . THR A 1 188 ? 15.351 25.992 -20.049 1.00 41.22 188 THR A O 1
ATOM 1360 N N . ALA A 1 189 ? 15.954 28.131 -19.633 1.00 37.24 189 ALA A N 1
ATOM 1361 C CA . ALA A 1 189 ? 16.739 28.315 -20.854 1.00 37.75 189 ALA A CA 1
ATOM 1362 C C . ALA A 1 189 ? 18.150 27.744 -20.703 1.00 43.85 189 ALA A C 1
ATOM 1363 O O . ALA A 1 189 ? 18.845 27.552 -21.696 1.00 45.63 189 ALA A O 1
ATOM 1365 N N . GLY A 1 190 ? 18.599 27.529 -19.455 1.00 35.79 190 GLY A N 1
ATOM 1366 C CA . GLY A 1 190 ? 19.921 26.973 -19.180 1.00 32.46 190 GLY A CA 1
ATOM 1367 C C . GLY A 1 190 ? 20.959 28.038 -18.852 1.00 28.10 190 GLY A C 1
ATOM 1368 O O . GLY A 1 190 ? 22.140 27.739 -18.875 1.00 29.79 190 GLY A O 1
ATOM 1369 N N . ARG A 1 191 ? 20.533 29.276 -18.527 1.00 27.79 191 ARG A N 1
ATOM 1370 C CA . ARG A 1 191 ? 21.428 30.323 -18.068 1.00 26.96 191 ARG A CA 1
ATOM 1371 C C . ARG A 1 191 ? 21.726 30.203 -16.569 1.00 24.24 191 ARG A C 1
ATOM 1372 O O . ARG A 1 191 ? 20.810 30.012 -15.762 1.00 21.11 191 ARG A O 1
ATOM 1380 N N . ILE A 1 192 ? 22.979 30.487 -16.168 1.00 23.05 192 ILE A N 1
ATOM 1381 C CA . ILE A 1 192 ? 23.332 30.450 -14.757 1.00 20.24 192 ILE A CA 1
ATOM 1382 C C . ILE A 1 192 ? 22.736 31.673 -14.080 1.00 21.44 192 ILE A C 1
ATOM 1383 O O . ILE A 1 192 ? 23.011 32.764 -14.533 1.00 21.25 192 ILE A O 1
ATOM 1388 N N . VAL A 1 193 ? 21.917 31.499 -13.040 1.00 19.09 193 VAL A N 1
ATOM 1389 C CA . VAL A 1 193 ? 21.346 32.638 -12.346 1.00 19.70 193 VAL A CA 1
ATOM 1390 C C . VAL A 1 193 ? 21.940 32.802 -10.958 1.00 19.72 193 VAL A C 1
ATOM 1391 O O . VAL A 1 193 ? 21.852 33.876 -10.394 1.00 21.10 193 VAL A O 1
ATOM 1395 N N . ALA A 1 194 ? 22.525 31.739 -10.401 1.00 17.26 194 ALA A N 1
ATOM 1396 C CA . ALA A 1 194 ? 23.172 31.812 -9.109 1.00 17.81 194 ALA A CA 1
ATOM 1397 C C . ALA A 1 194 ? 24.231 30.725 -9.089 1.00 16.92 194 ALA A C 1
ATOM 1398 O O . ALA A 1 194 ? 23.964 29.635 -9.568 1.00 18.71 194 ALA A O 1
ATOM 1400 N N . GLY A 1 195 ? 25.383 30.983 -8.487 1.00 15.43 195 GLY A N 1
ATOM 1401 C CA . GLY A 1 195 ? 26.462 30.017 -8.558 1.00 15.88 195 GLY A CA 1
ATOM 1402 C C . GLY A 1 195 ? 27.819 30.588 -8.153 1.00 15.55 195 GLY A C 1
ATOM 1403 O O . GLY A 1 195 ? 27.915 31.751 -7.740 1.00 16.77 195 GLY A O 1
ATOM 1404 N N . ALA A 1 196 ? 28.842 29.733 -8.228 1.00 14.66 196 ALA A N 1
ATOM 1405 C CA . ALA A 1 196 ? 30.211 30.109 -7.904 1.00 16.12 196 ALA A CA 1
ATOM 1406 C C . ALA A 1 196 ? 30.705 31.201 -8.863 1.00 18.16 196 ALA A C 1
ATOM 1407 O O . ALA A 1 196 ? 30.466 31.118 -10.065 1.00 16.33 196 ALA A O 1
ATOM 1409 N N . LYS A 1 197 ? 31.436 32.181 -8.329 1.00 20.52 197 LYS A N 1
ATOM 1410 C CA . LYS A 1 197 ? 31.978 33.302 -9.109 1.00 23.96 197 LYS A CA 1
ATOM 1411 C C . LYS A 1 197 ? 33.507 33.286 -9.078 1.00 23.21 197 LYS A C 1
ATOM 1412 O O . LYS A 1 197 ? 34.094 32.898 -8.071 1.00 22.24 197 LYS A O 1
ATOM 1418 N N . TYR A 1 198 ? 34.131 33.610 -10.231 1.00 23.18 198 TYR A N 1
ATOM 1419 C CA . TYR A 1 198 ? 35.558 33.883 -10.284 1.00 25.82 198 TYR A CA 1
ATOM 1420 C C . TYR A 1 198 ? 35.838 35.146 -9.469 1.00 27.82 198 TYR A C 1
ATOM 1421 O O . TYR A 1 198 ? 34.935 35.973 -9.273 1.00 30.03 198 TYR A O 1
ATOM 1430 N N . GLU A 1 199 ? 37.096 35.316 -9.050 1.00 32.51 199 GLU A N 1
ATOM 1431 C CA . GLU A 1 199 ? 37.490 36.529 -8.330 1.00 40.11 199 GLU A CA 1
ATOM 1432 C C . GLU A 1 199 ? 37.242 37.763 -9.200 1.00 37.54 199 GLU A C 1
ATOM 1433 O O . GLU A 1 199 ? 36.703 38.750 -8.724 1.00 36.61 199 GLU A O 1
ATOM 1439 N N . GLY A 1 200 ? 37.502 37.650 -10.507 1.00 43.09 200 GLY A N 1
ATOM 1440 C CA . GLY A 1 200 ? 37.293 38.739 -11.458 1.00 44.19 200 GLY A CA 1
ATOM 1441 C C . GLY A 1 200 ? 35.827 39.092 -11.729 1.00 43.28 200 GLY A C 1
ATOM 1442 O O . GLY A 1 200 ? 35.592 40.148 -12.336 1.00 37.75 200 GLY A O 1
ATOM 1443 N N . GLY A 1 201 ? 34.882 38.204 -11.346 1.00 35.87 201 GLY A N 1
ATOM 1444 C CA . GLY A 1 201 ? 33.496 38.580 -11.065 1.00 35.44 201 GLY A CA 1
ATOM 1445 C C . GLY A 1 201 ? 32.413 37.718 -11.745 1.00 28.12 201 GLY A C 1
ATOM 1446 O O . GLY A 1 201 ? 31.270 37.695 -11.289 1.00 30.91 201 GLY A O 1
ATOM 1447 N N . GLU A 1 202 ? 32.701 37.081 -12.883 1.00 26.61 202 GLU A N 1
ATOM 1448 C CA . GLU A 1 202 ? 31.642 36.353 -13.607 1.00 24.55 202 GLU A CA 1
ATOM 1449 C C . GLU A 1 202 ? 31.374 34.982 -12.957 1.00 21.99 202 GLU A C 1
ATOM 1450 O O . GLU A 1 202 ? 32.256 34.418 -12.287 1.00 17.81 202 GLU A O 1
ATOM 1456 N N . PHE A 1 203 ? 30.191 34.401 -13.231 1.00 18.17 203 PHE A N 1
ATOM 1457 C CA . PHE A 1 203 ? 29.964 32.990 -12.916 1.00 18.01 203 PHE A CA 1
ATOM 1458 C C . PHE A 1 203 ? 31.027 32.114 -13.561 1.00 18.70 203 PHE A C 1
ATOM 1459 O O . PHE A 1 203 ? 31.298 32.237 -14.760 1.00 21.12 203 PHE A O 1
ATOM 1467 N N . ALA A 1 204 ? 31.565 31.175 -12.784 1.00 16.11 204 ALA A N 1
ATOM 1468 C CA . ALA A 1 204 ? 32.635 30.325 -13.241 1.00 18.12 204 ALA A CA 1
ATOM 1469 C C . ALA A 1 204 ? 32.130 29.137 -14.032 1.00 18.33 204 ALA A C 1
ATOM 1470 O O . ALA A 1 204 ? 32.902 28.601 -14.805 1.00 16.33 204 ALA A O 1
ATOM 1472 N N . ASP A 1 205 ? 30.877 28.695 -13.802 1.00 16.58 205 ASP A N 1
ATOM 1473 C CA . ASP A 1 205 ? 30.371 27.408 -14.290 1.00 17.17 205 ASP A CA 1
ATOM 1474 C C . ASP A 1 205 ? 31.032 26.253 -13.531 1.00 16.39 205 ASP A C 1
ATOM 1475 O O . ASP A 1 205 ? 32.079 25.704 -13.939 1.00 15.43 205 ASP A O 1
ATOM 1480 N N . THR A 1 206 ? 30.427 25.893 -12.388 1.00 13.78 206 THR A N 1
ATOM 1481 C CA . THR A 1 206 ? 31.040 24.952 -11.468 1.00 14.51 206 THR A CA 1
ATOM 1482 C C . THR A 1 206 ? 31.413 23.653 -12.172 1.00 15.39 206 THR A C 1
ATOM 1483 O O . THR A 1 206 ? 32.519 23.144 -12.015 1.00 15.83 206 THR A O 1
ATOM 1487 N N . TYR A 1 207 ? 30.467 23.070 -12.908 1.00 13.84 207 TYR A N 1
ATOM 1488 C CA . TYR A 1 207 ? 30.738 21.761 -13.507 1.00 15.88 207 TYR A CA 1
ATOM 1489 C C . TYR A 1 207 ? 31.883 21.837 -14.530 1.00 16.67 207 TYR A C 1
ATOM 1490 O O . TYR A 1 207 ? 32.766 20.970 -14.555 1.00 15.90 207 TYR A O 1
ATOM 1499 N N . ALA A 1 208 ? 31.866 22.876 -15.375 1.00 16.53 208 ALA A N 1
ATOM 1500 C CA . ALA A 1 208 ? 32.935 23.061 -16.360 1.00 18.03 208 ALA A CA 1
ATOM 1501 C C . ALA A 1 208 ? 34.300 23.138 -15.667 1.00 16.25 208 ALA A C 1
ATOM 1502 O O . ALA A 1 208 ? 35.269 22.520 -16.105 1.00 16.37 208 ALA A O 1
ATOM 1504 N N . ARG A 1 209 ? 34.383 23.873 -14.553 1.00 17.37 209 ARG A N 1
ATOM 1505 C CA . ARG A 1 209 ? 35.623 24.045 -13.815 1.00 15.89 209 ARG A CA 1
ATOM 1506 C C . ARG A 1 209 ? 36.075 22.738 -13.173 1.00 17.99 209 ARG A C 1
ATOM 1507 O O . ARG A 1 209 ? 37.276 22.406 -13.129 1.00 17.66 209 ARG A O 1
ATOM 1515 N N . MET A 1 210 ? 35.122 21.987 -12.625 1.00 15.96 210 MET A N 1
ATOM 1516 C CA . MET A 1 210 ? 35.473 20.687 -12.080 1.00 20.49 210 MET A CA 1
ATOM 1517 C C . MET A 1 210 ? 36.026 19.735 -13.151 1.00 19.04 210 MET A C 1
ATOM 1518 O O . MET A 1 210 ? 36.945 18.961 -12.851 1.00 19.45 210 MET A O 1
ATOM 1523 N N . LYS A 1 211 ? 35.459 19.752 -14.372 1.00 17.95 211 LYS A N 1
ATOM 1524 C CA . LYS A 1 211 ? 35.957 18.914 -15.464 1.00 19.82 211 LYS A CA 1
ATOM 1525 C C . LYS A 1 211 ? 37.402 19.277 -15.847 1.00 22.98 211 LYS A C 1
ATOM 1526 O O . LYS A 1 211 ? 38.162 18.423 -16.287 1.00 24.16 211 LYS A O 1
ATOM 1532 N N . LEU A 1 212 ? 37.773 20.541 -15.686 1.00 23.63 212 LEU A N 1
ATOM 1533 C CA . LEU A 1 212 ? 39.115 21.056 -15.950 1.00 28.38 212 LEU A CA 1
ATOM 1534 C C . LEU A 1 212 ? 40.079 20.711 -14.820 1.00 27.43 212 LEU A C 1
ATOM 1535 O O . LEU A 1 212 ? 41.279 20.805 -15.003 1.00 30.22 212 LEU A O 1
ATOM 1540 N N . GLY A 1 213 ? 39.576 20.397 -13.631 1.00 25.55 213 GLY A N 1
ATOM 1541 C CA . GLY A 1 213 ? 40.431 19.982 -12.532 1.00 25.06 213 GLY A CA 1
ATOM 1542 C C . GLY A 1 213 ? 40.378 20.844 -11.268 1.00 27.92 213 GLY A C 1
ATOM 1543 O O . GLY A 1 213 ? 41.079 20.509 -10.308 1.00 28.43 213 GLY A O 1
ATOM 1544 N N . ASP A 1 214 ? 39.540 21.896 -11.213 1.00 25.48 214 ASP A N 1
ATOM 1545 C CA . ASP A 1 214 ? 39.413 22.681 -9.991 1.00 27.04 214 ASP A CA 1
ATOM 1546 C C . ASP A 1 214 ? 38.776 21.811 -8.916 1.00 32.03 214 ASP A C 1
ATOM 1547 O O . ASP A 1 214 ? 37.799 21.118 -9.184 1.00 28.99 214 ASP A O 1
ATOM 1552 N N . LYS A 1 215 ? 39.311 21.943 -7.703 1.00 30.52 215 LYS A N 1
ATOM 1553 C CA . LYS A 1 215 ? 38.994 21.071 -6.584 1.00 36.17 215 LYS A CA 1
ATOM 1554 C C . LYS A 1 215 ? 38.066 21.795 -5.617 1.00 34.80 215 LYS A C 1
ATOM 1555 O O . LYS A 1 215 ? 38.160 23.007 -5.427 1.00 31.90 215 LYS A O 1
ATOM 1561 N N . ASN A 1 216 ? 37.188 21.009 -4.992 1.00 33.06 216 ASN A N 1
ATOM 1562 C CA . ASN A 1 216 ? 36.172 21.506 -4.088 1.00 31.29 216 ASN A CA 1
ATOM 1563 C C . ASN A 1 216 ? 36.849 22.064 -2.833 1.00 33.22 216 ASN A C 1
ATOM 1564 O O . ASN A 1 216 ? 37.464 21.332 -2.080 1.00 34.68 216 ASN A O 1
ATOM 1569 N N . GLN A 1 217 ? 36.677 23.360 -2.565 1.00 31.37 217 GLN A N 1
ATOM 1570 C CA . GLN A 1 217 ? 37.263 23.993 -1.396 1.00 34.26 217 GLN A CA 1
ATOM 1571 C C . GLN A 1 217 ? 36.204 24.385 -0.365 1.00 32.87 217 GLN A C 1
ATOM 1572 O O . GLN A 1 217 ? 36.476 25.228 0.488 1.00 33.75 217 GLN A O 1
ATOM 1578 N N . SER A 1 218 ? 34.998 23.802 -0.436 1.00 30.81 218 SER A N 1
ATOM 1579 C CA . SER A 1 218 ? 33.972 24.169 0.533 1.00 30.76 218 SER A CA 1
ATOM 1580 C C . SER A 1 218 ? 34.308 23.547 1.894 1.00 33.09 218 SER A C 1
ATOM 1581 O O . SER A 1 218 ? 35.032 22.554 1.983 1.00 30.34 218 SER A O 1
ATOM 1584 N N . ALA A 1 219 ? 33.720 24.115 2.951 1.00 35.22 219 ALA A N 1
ATOM 1585 C CA . ALA A 1 219 ? 34.036 23.719 4.321 1.00 36.16 219 ALA A CA 1
ATOM 1586 C C . ALA A 1 219 ? 33.826 22.222 4.549 1.00 33.61 219 ALA A C 1
ATOM 1587 O O . ALA A 1 219 ? 34.550 21.639 5.359 1.00 36.53 219 ALA A O 1
ATOM 1589 N N . LEU A 1 220 ? 32.862 21.584 3.855 1.00 29.05 220 LEU A N 1
ATOM 1590 C CA . LEU A 1 220 ? 32.576 20.176 4.114 1.00 34.39 220 LEU A CA 1
ATOM 1591 C C . LEU A 1 220 ? 33.377 19.239 3.198 1.00 33.46 220 LEU A C 1
ATOM 1592 O O . LEU A 1 220 ? 33.217 18.021 3.279 1.00 33.69 220 LEU A O 1
ATOM 1597 N N . ALA A 1 221 ? 34.254 19.793 2.353 1.00 32.86 221 ALA A N 1
ATOM 1598 C CA . ALA A 1 221 ? 34.867 19.027 1.270 1.00 39.80 221 ALA A CA 1
ATOM 1599 C C . ALA A 1 221 ? 35.754 17.879 1.757 1.00 41.09 221 ALA A C 1
ATOM 1600 O O . ALA A 1 221 ? 35.914 16.912 1.022 1.00 37.09 221 ALA A O 1
ATOM 1602 N N . ARG A 1 222 ? 36.300 17.942 2.984 1.00 41.90 222 ARG A N 1
ATOM 1603 C CA . ARG A 1 222 ? 37.250 16.921 3.442 1.00 54.05 222 ARG A CA 1
ATOM 1604 C C . ARG A 1 222 ? 36.592 15.564 3.741 1.00 56.57 222 ARG A C 1
ATOM 1605 O O . ARG A 1 222 ? 37.293 14.576 3.921 1.00 63.05 222 ARG A O 1
ATOM 1613 N N . MET A 1 223 ? 35.257 15.461 3.753 1.00 59.99 223 MET A N 1
ATOM 1614 C CA . MET A 1 223 ? 34.594 1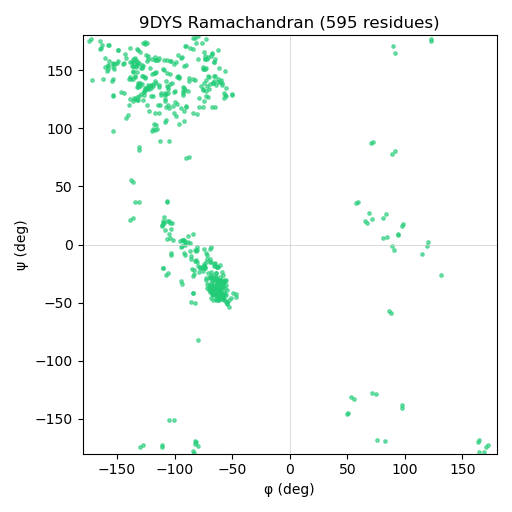4.233 4.176 1.00 59.57 223 MET A CA 1
ATOM 1615 C C . MET A 1 223 ? 34.583 13.175 3.045 1.00 60.43 223 MET A C 1
ATOM 1616 O O . MET A 1 223 ? 34.295 13.541 1.866 1.00 50.13 223 MET A O 1
ATOM 1621 N N . THR A 1 227 ? 23.592 21.605 -0.131 1.00 12.79 227 THR A N 1
ATOM 1622 C CA . THR A 1 227 ? 22.324 20.883 0.203 1.00 12.38 227 THR A CA 1
ATOM 1623 C C . THR A 1 227 ? 21.111 21.645 -0.299 1.00 13.03 227 THR A C 1
ATOM 1624 O O . THR A 1 227 ? 21.037 22.873 -0.158 1.00 12.77 227 THR A O 1
ATOM 1628 N N . THR A 1 228 ? 20.119 20.897 -0.796 1.00 12.55 228 THR A N 1
ATOM 1629 C CA . THR A 1 228 ? 18.807 21.420 -1.118 1.00 12.42 228 THR A CA 1
ATOM 1630 C C . THR A 1 228 ? 17.782 20.550 -0.417 1.00 13.54 228 THR A C 1
ATOM 1631 O O . THR A 1 228 ? 17.796 19.350 -0.625 1.00 13.82 228 THR A O 1
ATOM 1635 N N . ILE A 1 229 ? 16.906 21.136 0.411 1.00 12.96 229 ILE A N 1
ATOM 1636 C CA . ILE A 1 229 ? 15.939 20.335 1.158 1.00 12.24 229 ILE A CA 1
ATOM 1637 C C . ILE A 1 229 ? 14.564 20.930 0.912 1.00 13.11 229 ILE A C 1
ATOM 1638 O O . ILE A 1 229 ? 14.420 22.141 0.686 1.00 13.72 229 ILE A O 1
ATOM 1643 N N . GLY A 1 230 ? 13.548 20.105 0.986 1.00 11.05 230 GLY A N 1
ATOM 1644 C CA . GLY A 1 230 ? 12.237 20.646 0.725 1.00 11.84 230 GLY A CA 1
ATOM 1645 C C . GLY A 1 230 ? 11.122 19.676 1.006 1.00 11.80 230 GLY A C 1
ATOM 1646 O O . GLY A 1 230 ? 11.371 18.519 1.341 1.00 12.99 230 GLY A O 1
ATOM 1647 N N . ILE A 1 231 ? 9.912 20.199 0.827 1.00 12.21 231 ILE A N 1
ATOM 1648 C CA . ILE A 1 231 ? 8.666 19.488 1.003 1.00 13.44 231 ILE A CA 1
ATOM 1649 C C . ILE A 1 231 ? 7.862 19.640 -0.286 1.00 13.65 231 ILE A C 1
ATOM 1650 O O . ILE A 1 231 ? 7.731 20.745 -0.785 1.00 15.70 231 ILE A O 1
ATOM 1655 N N . VAL A 1 232 ? 7.292 18.553 -0.780 1.00 12.54 232 VAL A N 1
ATOM 1656 C CA . VAL A 1 232 ? 6.311 18.584 -1.856 1.00 13.43 232 VAL A CA 1
ATOM 1657 C C . VAL A 1 232 ? 5.027 17.982 -1.284 1.00 12.94 232 VAL A C 1
ATOM 1658 O O . VAL A 1 232 ? 5.039 16.931 -0.638 1.00 13.96 232 VAL A O 1
ATOM 1662 N N . SER A 1 233 ? 3.896 18.623 -1.582 1.00 14.04 233 SER A N 1
ATOM 1663 C CA . SER A 1 233 ? 2.630 18.273 -0.970 1.00 13.92 233 SER A CA 1
ATOM 1664 C C . SER A 1 233 ? 1.528 18.304 -2.025 1.00 14.81 233 SER A C 1
ATOM 1665 O O . SER A 1 233 ? 1.562 19.164 -2.918 1.00 15.69 233 SER A O 1
ATOM 1668 N N . THR A 1 234 ? 0.567 17.377 -1.902 1.00 14.37 234 THR A N 1
ATOM 1669 C CA . THR A 1 234 ? -0.579 17.345 -2.808 1.00 14.24 234 THR A CA 1
ATOM 1670 C C . THR A 1 234 ? -1.864 17.196 -1.986 1.00 14.56 234 THR A C 1
ATOM 1671 O O . THR A 1 234 ? -1.875 16.690 -0.865 1.00 15.98 234 THR A O 1
ATOM 1675 N N . ASN A 1 235 ? -2.973 17.670 -2.585 1.00 16.22 235 ASN A N 1
ATOM 1676 C CA . ASN A 1 235 ? -4.293 17.496 -2.012 1.00 18.43 235 ASN A CA 1
ATOM 1677 C C . ASN A 1 235 ? -4.923 16.158 -2.434 1.00 19.11 235 ASN A C 1
ATOM 1678 O O . ASN A 1 235 ? -6.054 15.863 -2.002 1.00 19.63 235 ASN A O 1
ATOM 1683 N N . CYS A 1 236 ? -4.210 15.321 -3.227 1.00 17.85 236 CYS A N 1
ATOM 1684 C CA . CYS A 1 236 ? -4.630 13.947 -3.466 1.00 17.12 236 CYS A CA 1
ATOM 1685 C C . CYS A 1 236 ? -4.417 13.057 -2.260 1.00 17.45 236 CYS A C 1
ATOM 1686 O O . CYS A 1 236 ? -3.511 13.271 -1.458 1.00 18.06 236 CYS A O 1
ATOM 1689 N N . ARG A 1 237 ? -5.251 12.019 -2.156 1.00 18.49 237 ARG A N 1
ATOM 1690 C CA . ARG A 1 237 ? -5.010 10.930 -1.220 1.00 20.88 237 ARG A CA 1
ATOM 1691 C C . ARG A 1 237 ? -3.893 10.027 -1.752 1.00 20.28 237 ARG A C 1
ATOM 1692 O O . ARG A 1 237 ? -3.955 9.630 -2.898 1.00 20.44 237 ARG A O 1
ATOM 1700 N N . LEU A 1 238 ? -2.915 9.663 -0.905 1.00 20.16 238 LEU A N 1
ATOM 1701 C CA . LEU A 1 238 ? -1.819 8.780 -1.301 1.00 18.13 238 LEU A CA 1
ATOM 1702 C C . LEU A 1 238 ? -1.731 7.642 -0.303 1.00 16.36 238 LEU A C 1
ATOM 1703 O O . LEU A 1 238 ? -2.088 7.823 0.847 1.00 17.97 238 LEU A O 1
ATOM 1708 N N . THR A 1 239 ? -1.203 6.495 -0.733 1.00 15.94 239 THR A N 1
ATOM 1709 C CA . THR A 1 239 ? -0.677 5.483 0.180 1.00 15.27 239 THR A CA 1
ATOM 1710 C C . THR A 1 239 ? 0.762 5.857 0.542 1.00 15.34 239 THR A C 1
ATOM 1711 O O . THR A 1 239 ? 1.346 6.718 -0.117 1.00 13.76 239 THR A O 1
ATOM 1715 N N . LYS A 1 240 ? 1.319 5.180 1.556 1.00 16.48 240 LYS A N 1
ATOM 1716 C CA . LYS A 1 240 ? 2.700 5.407 1.961 1.00 17.41 240 LYS A CA 1
ATOM 1717 C C . LYS A 1 240 ? 3.668 5.151 0.799 1.00 17.09 240 LYS A C 1
ATOM 1718 O O . LYS A 1 240 ? 4.600 5.923 0.615 1.00 17.06 240 LYS A O 1
ATOM 1724 N N . VAL A 1 241 ? 3.446 4.070 0.034 1.00 15.25 241 VAL A N 1
ATOM 1725 C CA . VAL A 1 241 ? 4.290 3.712 -1.101 1.00 16.57 241 VAL A CA 1
ATOM 1726 C C . VAL A 1 241 ? 4.255 4.830 -2.125 1.00 14.77 241 VAL A C 1
ATOM 1727 O O . VAL A 1 241 ? 5.272 5.240 -2.682 1.00 14.11 241 VAL A O 1
ATOM 1731 N N . GLU A 1 242 ? 3.074 5.370 -2.368 1.00 13.89 242 GLU A N 1
ATOM 1732 C CA . GLU A 1 242 ? 2.948 6.459 -3.334 1.00 14.19 242 GLU A CA 1
ATOM 1733 C C . GLU A 1 242 ? 3.636 7.758 -2.862 1.00 14.71 242 GLU A C 1
ATOM 1734 O O . GLU A 1 242 ? 4.175 8.493 -3.692 1.00 13.02 242 GLU A O 1
ATOM 1740 N N . ALA A 1 243 ? 3.510 8.110 -1.577 1.00 13.84 243 ALA A N 1
ATOM 1741 C CA . ALA A 1 243 ? 4.157 9.304 -1.081 1.00 14.23 243 ALA A CA 1
ATOM 1742 C C . ALA A 1 243 ? 5.683 9.166 -1.235 1.00 13.77 243 ALA A C 1
ATOM 1743 O O . ALA A 1 243 ? 6.345 10.118 -1.621 1.00 13.51 243 ALA A O 1
ATOM 1745 N N . SER A 1 244 ? 6.235 7.967 -0.983 1.00 13.75 244 SER A N 1
ATOM 1746 C CA . SER A 1 244 ? 7.677 7.785 -1.147 1.00 17.76 244 SER A CA 1
ATOM 1747 C C . SER A 1 244 ? 8.094 7.854 -2.619 1.00 14.57 244 SER A C 1
ATOM 1748 O O . SER A 1 244 ? 9.135 8.416 -2.932 1.00 13.22 244 SER A O 1
ATOM 1751 N N . ARG A 1 245 ? 7.263 7.344 -3.534 1.00 14.46 245 ARG A N 1
ATOM 1752 C CA . ARG A 1 245 ? 7.529 7.468 -4.958 1.00 15.60 245 ARG A CA 1
ATOM 1753 C C . ARG A 1 245 ? 7.476 8.935 -5.420 1.00 15.56 245 ARG A C 1
ATOM 1754 O O . ARG A 1 245 ? 8.293 9.368 -6.236 1.00 13.47 245 ARG A O 1
ATOM 1762 N N . MET A 1 246 ? 6.532 9.713 -4.886 1.00 14.28 246 MET A N 1
ATOM 1763 C CA . MET A 1 246 ? 6.464 11.131 -5.200 1.00 15.43 246 MET A CA 1
ATOM 1764 C C . MET A 1 246 ? 7.735 11.864 -4.766 1.00 13.33 246 MET A C 1
ATOM 1765 O O . MET A 1 246 ? 8.244 12.683 -5.526 1.00 15.14 246 MET A O 1
ATOM 1770 N N . ALA A 1 247 ? 8.230 11.579 -3.559 1.00 12.78 247 ALA A N 1
ATOM 1771 C CA . ALA A 1 247 ? 9.476 12.178 -3.081 1.00 13.01 247 ALA A CA 1
ATOM 1772 C C . ALA A 1 247 ? 10.658 11.823 -3.997 1.00 13.76 247 ALA A C 1
ATOM 1773 O O . ALA A 1 247 ? 11.480 12.667 -4.292 1.00 15.34 247 ALA A O 1
ATOM 1775 N N . THR A 1 248 ? 10.743 10.554 -4.442 1.00 13.70 248 THR A N 1
ATOM 1776 C CA . THR A 1 248 ? 11.803 10.098 -5.322 1.00 13.51 248 THR A CA 1
ATOM 1777 C C . THR A 1 248 ? 11.750 10.847 -6.650 1.00 13.78 248 THR A C 1
ATOM 1778 O O . THR A 1 248 ? 12.783 11.300 -7.146 1.00 13.02 248 THR A O 1
ATOM 1782 N N . LEU A 1 249 ? 10.569 10.970 -7.258 1.00 12.92 249 LEU A N 1
ATOM 1783 C CA . LEU A 1 249 ? 10.438 11.630 -8.542 1.00 13.03 249 LEU A CA 1
ATOM 1784 C C . LEU A 1 249 ? 10.684 13.134 -8.464 1.00 14.11 249 LEU A C 1
ATOM 1785 O O . LEU A 1 249 ? 11.185 13.704 -9.435 1.00 12.59 249 LEU A O 1
ATOM 1790 N N . ALA A 1 250 ? 10.403 13.760 -7.315 1.00 12.01 250 ALA A N 1
ATOM 1791 C CA . ALA A 1 250 ? 10.629 15.184 -7.145 1.00 13.35 250 ALA A CA 1
ATOM 1792 C C . ALA A 1 250 ? 12.105 15.550 -7.316 1.00 13.15 250 ALA A C 1
ATOM 1793 O O . ALA A 1 250 ? 12.424 16.647 -7.757 1.00 12.97 250 ALA A O 1
ATOM 1795 N N . HIS A 1 251 ? 13.023 14.652 -6.944 1.00 12.70 251 HIS A N 1
ATOM 1796 C CA . HIS A 1 251 ? 14.446 14.933 -7.122 1.00 13.00 251 HIS A CA 1
ATOM 1797 C C . HIS A 1 251 ? 14.813 15.196 -8.586 1.00 13.21 251 HIS A C 1
ATOM 1798 O O . HIS A 1 251 ? 15.836 15.810 -8.846 1.00 13.66 251 HIS A O 1
ATOM 1805 N N . ASN A 1 252 ? 14.013 14.692 -9.538 1.00 12.61 252 ASN A N 1
ATOM 1806 C CA . ASN A 1 252 ? 14.276 14.938 -10.944 1.00 14.24 252 ASN A CA 1
ATOM 1807 C C . ASN A 1 252 ? 14.194 16.441 -11.247 1.00 13.81 252 ASN A C 1
ATOM 1808 O O . ASN A 1 252 ? 14.893 16.927 -12.119 1.00 13.00 252 ASN A O 1
ATOM 1813 N N . GLY A 1 253 ? 13.339 17.145 -10.503 1.00 12.92 253 GLY A N 1
ATOM 1814 C CA . GLY A 1 253 ? 13.216 18.599 -10.622 1.00 14.57 253 GLY A CA 1
ATOM 1815 C C . GLY A 1 253 ? 14.449 19.338 -10.118 1.00 14.84 253 GLY A C 1
ATOM 1816 O O . GLY A 1 253 ? 14.899 20.310 -10.741 1.00 15.05 253 GLY A O 1
ATOM 1817 N N . LEU A 1 254 ? 15.028 18.837 -9.013 1.00 14.67 254 LEU A N 1
ATOM 1818 C CA . LEU A 1 254 ? 16.267 19.387 -8.504 1.00 16.05 254 LEU A CA 1
ATOM 1819 C C . LEU A 1 254 ? 17.372 19.208 -9.539 1.00 15.59 254 LEU A C 1
ATOM 1820 O O . LEU A 1 254 ? 18.113 20.157 -9.779 1.00 15.94 254 LEU A O 1
ATOM 1825 N N . ALA A 1 255 ? 17.444 18.022 -10.182 1.00 14.30 255 ALA A N 1
ATOM 1826 C CA . ALA A 1 255 ? 18.452 17.739 -11.199 1.00 14.99 255 ALA A CA 1
ATOM 1827 C C . ALA A 1 255 ? 18.336 18.668 -12.417 1.00 16.81 255 ALA A C 1
ATOM 1828 O O . ALA A 1 255 ? 19.344 19.001 -13.033 1.00 17.09 255 ALA A O 1
ATOM 1830 N N . ARG A 1 256 ? 17.126 19.101 -12.771 1.00 15.15 256 ARG A N 1
ATOM 1831 C CA . ARG A 1 256 ? 16.930 20.003 -13.894 1.00 17.40 256 ARG A CA 1
ATOM 1832 C C . ARG A 1 256 ? 17.403 21.422 -13.581 1.00 18.57 256 ARG A C 1
ATOM 1833 O O . ARG A 1 256 ? 17.850 22.113 -14.490 1.00 21.97 256 ARG A O 1
ATOM 1841 N N . ALA A 1 257 ? 17.333 21.854 -12.315 1.00 17.40 257 ALA A N 1
ATOM 1842 C CA . ALA A 1 257 ? 17.687 23.208 -11.933 1.00 17.55 257 ALA A CA 1
ATOM 1843 C C . ALA A 1 257 ? 19.142 23.327 -11.474 1.00 16.83 257 ALA A C 1
ATOM 1844 O O . ALA A 1 257 ? 19.742 24.377 -11.670 1.00 17.39 257 ALA A O 1
ATOM 1846 N N . ILE A 1 258 ? 19.692 22.298 -10.832 1.00 16.27 258 ILE A N 1
ATOM 1847 C CA . ILE A 1 258 ? 20.924 22.462 -10.074 1.00 14.82 258 ILE A CA 1
ATOM 1848 C C . ILE A 1 258 ? 21.983 21.523 -10.630 1.00 14.92 258 ILE A C 1
ATOM 1849 O O . ILE A 1 258 ? 21.723 20.325 -10.792 1.00 14.76 258 ILE A O 1
ATOM 1854 N N . CYS A 1 259 ? 23.230 22.007 -10.803 1.00 15.30 259 CYS A N 1
ATOM 1855 C CA . CYS A 1 259 ? 24.268 21.137 -11.340 1.00 15.60 259 CYS A CA 1
ATOM 1856 C C . CYS A 1 259 ? 25.641 21.604 -10.862 1.00 16.94 259 CYS A C 1
ATOM 1857 O O . CYS A 1 259 ? 25.942 22.792 -10.940 1.00 18.37 259 CYS A O 1
ATOM 1860 N N . PRO A 1 260 ? 26.486 20.744 -10.270 1.00 15.16 260 PRO A N 1
ATOM 1861 C CA . PRO A 1 260 ? 26.144 19.383 -9.868 1.00 16.18 260 PRO A CA 1
ATOM 1862 C C . PRO A 1 260 ? 25.128 19.317 -8.730 1.00 15.50 260 PRO A C 1
ATOM 1863 O O . PRO A 1 260 ? 24.981 20.278 -7.969 1.00 12.86 260 PRO A O 1
ATOM 1867 N N . ILE A 1 261 ? 24.527 18.127 -8.556 1.00 15.91 261 ILE A N 1
ATOM 1868 C CA . ILE A 1 261 ? 23.513 17.900 -7.515 1.00 14.06 261 ILE A CA 1
ATOM 1869 C C . ILE A 1 261 ? 23.835 16.559 -6.847 1.00 13.84 261 ILE A C 1
ATOM 1870 O O . ILE A 1 261 ? 24.535 15.757 -7.437 1.00 14.08 261 ILE A O 1
ATOM 1875 N N . HIS A 1 262 ? 23.345 16.319 -5.627 1.00 12.00 262 HIS A N 1
ATOM 1876 C CA . HIS A 1 262 ? 23.500 15.054 -4.920 1.00 13.23 262 HIS A CA 1
ATOM 1877 C C . HIS A 1 262 ? 24.985 14.730 -4.736 1.00 14.83 262 HIS A C 1
ATOM 1878 O O . HIS A 1 262 ? 25.377 13.563 -4.822 1.00 15.71 262 HIS A O 1
ATOM 1885 N N . T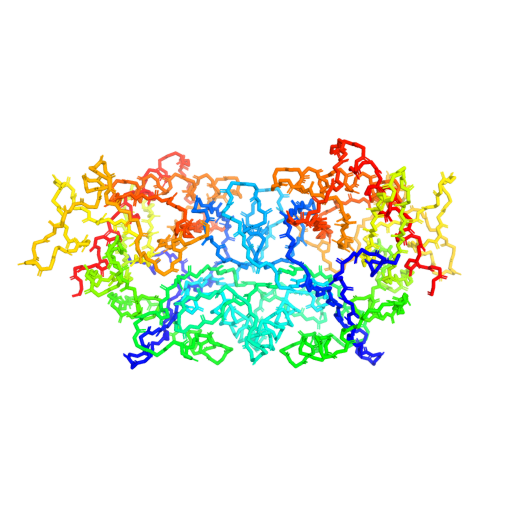HR A 1 263 ? 25.817 15.764 -4.492 1.00 13.56 263 THR A N 1
ATOM 1886 C CA . THR A 1 263 ? 27.259 15.587 -4.366 1.00 14.56 263 THR A CA 1
ATOM 1887 C C . THR A 1 263 ? 27.589 15.051 -2.962 1.00 16.47 263 THR A C 1
ATOM 1888 O O . THR A 1 263 ? 26.732 14.968 -2.083 1.00 14.05 263 THR A O 1
ATOM 1892 N N . ASN A 1 264 ? 28.881 14.820 -2.704 1.00 16.64 264 ASN A N 1
ATOM 1893 C CA . ASN A 1 264 ? 29.326 14.351 -1.401 1.00 17.66 264 ASN A CA 1
ATOM 1894 C C . ASN A 1 264 ? 29.223 15.442 -0.339 1.00 17.12 264 ASN A C 1
ATOM 1895 O O . ASN A 1 264 ? 29.406 15.124 0.823 1.00 18.31 264 ASN A O 1
ATOM 1900 N N . VAL A 1 265 ? 29.008 16.710 -0.695 1.00 14.66 265 VAL A N 1
ATOM 1901 C 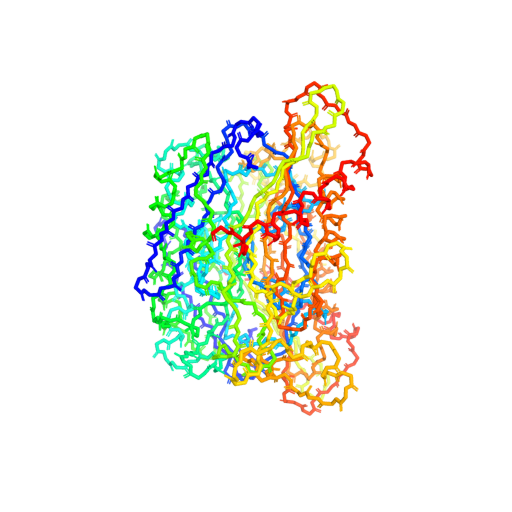CA . VAL A 1 265 ? 28.814 17.723 0.326 1.00 16.32 265 VAL A CA 1
ATOM 1902 C C . VAL A 1 265 ? 27.356 18.119 0.442 1.00 16.13 265 VAL A C 1
ATOM 1903 O O . VAL A 1 265 ? 27.022 19.008 1.226 1.00 17.83 265 VAL A O 1
ATOM 1907 N N . ASP A 1 266 ? 26.464 17.435 -0.286 1.00 14.92 266 ASP A N 1
ATOM 1908 C CA . ASP A 1 266 ? 25.054 17.814 -0.263 1.00 12.70 266 ASP A CA 1
ATOM 1909 C C . ASP A 1 266 ? 24.256 16.837 0.588 1.00 14.33 266 ASP A C 1
ATOM 1910 O O . ASP A 1 266 ? 24.432 15.625 0.463 1.00 14.03 266 ASP A O 1
ATOM 1915 N N . GLY A 1 267 ? 23.328 17.373 1.394 1.00 13.20 267 GLY A N 1
ATOM 1916 C CA . GLY A 1 267 ? 22.414 16.562 2.188 1.00 13.46 267 GLY A CA 1
ATOM 1917 C C . GLY A 1 267 ? 20.980 16.559 1.633 1.00 12.50 267 GLY A C 1
ATOM 1918 O O . GLY A 1 267 ? 20.035 16.431 2.402 1.00 13.06 267 GLY A O 1
ATOM 1919 N N . ASP A 1 268 ? 20.859 16.554 0.304 1.00 11.74 268 ASP A N 1
ATOM 1920 C CA . ASP A 1 268 ? 19.609 16.771 -0.395 1.00 11.91 268 ASP A CA 1
ATOM 1921 C C . ASP A 1 268 ? 18.553 15.767 0.039 1.00 11.93 268 ASP A C 1
ATOM 1922 O O . ASP A 1 268 ? 18.779 14.569 -0.064 1.00 11.06 268 ASP A O 1
ATOM 1927 N N . THR A 1 269 ? 17.397 16.288 0.469 1.00 11.94 269 THR A N 1
ATOM 1928 C CA . THR A 1 269 ? 16.324 15.503 1.061 1.00 12.57 269 THR A CA 1
ATOM 1929 C C . THR A 1 269 ? 15.008 16.120 0.615 1.00 12.23 269 THR A C 1
ATOM 1930 O O . THR A 1 269 ? 14.877 17.357 0.671 1.00 11.69 269 THR A O 1
ATOM 1934 N N . ILE A 1 270 ? 14.090 15.286 0.110 1.00 11.74 270 ILE A N 1
ATOM 1935 C CA . ILE A 1 270 ? 12.734 15.720 -0.185 1.00 13.31 270 ILE A CA 1
ATOM 1936 C C . ILE A 1 270 ? 11.769 14.908 0.668 1.00 12.76 270 ILE A C 1
ATOM 1937 O O . ILE A 1 270 ? 11.777 13.677 0.631 1.00 11.29 270 ILE A O 1
ATOM 1942 N N . PHE A 1 271 ? 10.892 15.629 1.378 1.00 10.05 271 PHE A N 1
ATOM 1943 C CA . PHE A 1 271 ? 9.750 15.042 2.057 1.00 10.68 271 PHE A CA 1
ATOM 1944 C C . PHE A 1 271 ? 8.531 15.220 1.160 1.00 11.60 271 PHE A C 1
ATOM 1945 O O . PHE A 1 271 ? 8.402 16.263 0.500 1.00 14.70 271 PHE A O 1
ATOM 1953 N N . ALA A 1 272 ? 7.622 14.240 1.140 1.00 12.18 272 ALA A N 1
ATOM 1954 C CA . ALA A 1 272 ? 6.384 14.337 0.372 1.00 12.40 272 ALA A CA 1
ATOM 1955 C C . ALA A 1 272 ? 5.188 14.041 1.276 1.00 13.47 272 ALA A C 1
ATOM 1956 O O . ALA A 1 272 ? 5.262 13.178 2.171 1.00 14.06 272 ALA A O 1
ATOM 1958 N N . THR A 1 273 ? 4.069 14.734 1.017 1.00 12.61 273 THR A N 1
ATOM 1959 C CA . THR A 1 273 ? 2.839 14.456 1.741 1.00 13.67 273 THR A CA 1
ATOM 1960 C C . THR A 1 273 ? 1.655 14.388 0.780 1.00 12.81 273 THR A C 1
ATOM 1961 O O . THR A 1 273 ? 1.600 15.105 -0.218 1.00 14.83 273 THR A O 1
ATOM 1965 N N . GLY A 1 274 ? 0.720 13.492 1.103 1.00 13.31 274 GLY A N 1
ATOM 1966 C CA . GLY A 1 274 ? -0.644 13.556 0.581 1.00 13.00 274 GLY A CA 1
ATOM 1967 C C . GLY A 1 274 ? -1.622 13.550 1.749 1.00 15.88 274 GLY A C 1
ATOM 1968 O O . GLY A 1 274 ? -1.206 13.434 2.892 1.00 14.78 274 GLY A O 1
ATOM 1969 N N . LEU A 1 275 ? -2.907 13.761 1.467 1.00 17.92 275 LEU A N 1
ATOM 1970 C CA . LEU A 1 275 ? -3.935 13.824 2.517 1.00 20.07 275 LEU A CA 1
ATOM 1971 C C . LEU A 1 275 ? -4.444 12.415 2.789 1.00 21.55 275 LEU A C 1
ATOM 1972 O O . LEU A 1 275 ? -4.496 11.591 1.880 1.00 27.43 275 LEU A O 1
ATOM 1977 N N . GLN A 1 276 ? -4.700 12.085 4.058 1.00 20.19 276 GLN A N 1
ATOM 1978 C CA . GLN A 1 276 ? -5.279 10.801 4.399 1.00 21.25 276 GLN A CA 1
ATOM 1979 C C . GLN A 1 276 ? -6.735 10.736 3.938 1.00 23.55 276 GLN A C 1
ATOM 1980 O O . GLN A 1 276 ? -7.170 9.686 3.486 1.00 26.31 276 GLN A O 1
ATOM 1986 N N . LYS A 1 277 ? -7.445 11.855 4.060 1.00 22.43 277 LYS A N 1
ATOM 1987 C CA . LYS A 1 277 ? -8.861 11.939 3.724 1.00 33.33 277 LYS A CA 1
ATOM 1988 C C . LYS A 1 277 ? -9.016 12.914 2.564 1.00 30.75 277 LYS A C 1
ATOM 1989 O O . LYS A 1 277 ? -8.899 14.123 2.719 1.00 38.55 277 LYS A O 1
ATOM 1995 N N . SER A 1 278 ? -9.205 12.388 1.376 1.00 29.40 278 SER A N 1
ATOM 1996 C CA . SER A 1 278 ? -9.431 13.241 0.229 1.00 29.05 278 SER A CA 1
ATOM 1997 C C . SER A 1 278 ? -10.105 12.353 -0.785 1.00 29.19 278 SER A C 1
ATOM 1998 O O . SER A 1 278 ? -9.834 11.161 -0.791 1.00 32.92 278 SER A O 1
ATOM 2001 N N . ASP A 1 279 ? -10.945 12.959 -1.612 1.00 30.11 279 ASP A N 1
ATOM 2002 C CA . ASP A 1 279 ? -11.621 12.256 -2.680 1.00 38.77 279 ASP A CA 1
ATOM 2003 C C . ASP A 1 279 ? -10.840 12.395 -3.985 1.00 33.54 279 ASP A C 1
ATOM 2004 O O . ASP A 1 279 ? -11.276 11.823 -4.957 1.00 34.38 279 ASP A O 1
ATOM 2009 N N . LEU A 1 280 ? -9.721 13.140 -4.031 1.00 25.62 280 LEU A N 1
ATOM 2010 C CA . LEU A 1 280 ? -8.981 13.323 -5.265 1.00 24.74 280 LEU A CA 1
ATOM 2011 C C . LEU A 1 280 ? -7.894 12.264 -5.341 1.00 24.81 280 LEU A C 1
ATOM 2012 O O . LEU A 1 280 ? -7.176 12.081 -4.361 1.00 21.82 280 LEU A O 1
ATOM 2017 N N . THR A 1 281 ? -7.826 11.538 -6.456 1.00 27.27 281 THR A N 1
ATOM 2018 C CA . THR A 1 281 ? -6.731 10.624 -6.718 1.00 27.13 281 THR A CA 1
ATOM 2019 C C . THR A 1 281 ? -6.220 10.854 -8.134 1.00 26.38 281 THR A C 1
ATOM 2020 O O . THR A 1 281 ? -6.907 11.368 -9.002 1.00 23.89 281 THR A O 1
ATOM 2024 N N . ALA A 1 282 ? -4.952 10.496 -8.369 1.00 21.26 282 ALA A N 1
ATOM 2025 C CA . ALA A 1 282 ? -4.381 10.605 -9.695 1.00 20.99 282 ALA A CA 1
ATOM 2026 C C . ALA A 1 282 ? -3.207 9.636 -9.763 1.00 20.81 282 ALA A C 1
ATOM 2027 O O . ALA A 1 282 ? -2.719 9.249 -8.713 1.00 17.86 282 ALA A O 1
ATOM 2029 N N . PRO A 1 283 ? -2.745 9.169 -10.941 1.00 22.17 283 PRO A N 1
ATOM 2030 C CA . PRO A 1 283 ? -1.595 8.273 -10.974 1.00 22.81 283 PRO A CA 1
ATOM 2031 C C . PRO A 1 283 ? -0.363 8.944 -10.364 1.00 19.10 283 PRO A C 1
ATOM 2032 O O . PRO A 1 283 ? -0.113 10.133 -10.574 1.00 18.68 283 PRO A O 1
ATOM 2036 N N . VAL A 1 284 ? 0.421 8.174 -9.642 1.00 19.02 284 VAL A N 1
ATOM 2037 C CA . VAL A 1 284 ? 1.525 8.712 -8.868 1.00 20.47 284 VAL A CA 1
ATOM 2038 C C . VAL A 1 284 ? 2.659 9.176 -9.790 1.00 18.62 284 VAL A C 1
ATOM 2039 O O . VAL A 1 284 ? 3.406 10.089 -9.435 1.00 18.65 284 VAL A O 1
ATOM 2043 N N . ASP A 1 285 ? 2.762 8.617 -11.000 1.00 17.67 285 ASP A N 1
ATOM 2044 C CA . ASP A 1 285 ? 3.800 9.034 -11.929 1.00 19.80 285 ASP A CA 1
ATOM 2045 C C . ASP A 1 285 ? 3.514 10.426 -12.482 1.00 19.24 285 ASP A C 1
ATOM 2046 O O . ASP A 1 285 ? 4.451 11.201 -12.678 1.00 21.54 285 ASP A O 1
ATOM 2051 N N . LEU A 1 286 ? 2.229 10.774 -12.675 1.00 16.93 286 LEU A N 1
ATOM 2052 C CA . LEU A 1 286 ? 1.867 12.143 -13.013 1.00 18.41 286 LEU A CA 1
ATOM 2053 C C . LEU A 1 286 ? 2.127 13.086 -11.836 1.00 15.69 286 LEU A C 1
ATOM 2054 O O . LEU A 1 286 ? 2.676 14.159 -12.039 1.00 18.84 286 LEU A O 1
ATOM 2059 N N . LEU A 1 287 ? 1.716 12.703 -10.613 1.00 15.29 287 LEU A N 1
ATOM 2060 C CA . LEU A 1 287 ? 1.905 13.557 -9.444 1.00 15.09 287 LEU A CA 1
ATOM 2061 C C . LEU A 1 287 ? 3.401 13.818 -9.224 1.00 15.44 287 LEU A C 1
ATOM 2062 O O . LEU A 1 287 ? 3.817 14.914 -8.835 1.00 15.62 287 LEU A O 1
ATOM 2067 N N . GLY A 1 288 ? 4.200 12.777 -9.405 1.00 14.09 288 GLY A N 1
ATOM 2068 C CA . GLY A 1 288 ? 5.643 12.876 -9.236 1.00 14.70 288 GLY A CA 1
ATOM 2069 C C . GLY A 1 288 ? 6.299 13.789 -10.258 1.00 14.82 288 GLY A C 1
ATOM 2070 O O . GLY A 1 288 ? 7.240 14.497 -9.918 1.00 16.00 288 GLY A O 1
ATOM 2071 N N . THR A 1 289 ? 5.835 13.748 -11.512 1.00 15.81 289 THR A N 1
ATOM 2072 C CA . THR A 1 289 ? 6.298 14.654 -12.553 1.00 17.02 289 THR A CA 1
ATOM 2073 C C . THR A 1 289 ? 5.945 16.104 -12.206 1.00 15.48 289 THR A C 1
ATOM 2074 O O . THR A 1 289 ? 6.754 17.033 -12.379 1.00 15.08 289 THR A O 1
ATOM 2078 N N . ALA A 1 290 ? 4.725 16.303 -11.729 1.00 14.24 290 ALA A N 1
ATOM 2079 C CA . ALA A 1 290 ? 4.318 17.617 -11.258 1.00 15.03 290 ALA A CA 1
ATOM 2080 C C . ALA A 1 290 ? 5.123 18.050 -10.035 1.00 15.18 290 ALA A C 1
ATOM 2081 O O . ALA A 1 290 ? 5.379 19.235 -9.889 1.00 15.54 290 ALA A O 1
ATOM 2083 N N . ALA A 1 291 ? 5.431 17.121 -9.116 1.00 14.24 291 ALA A N 1
ATOM 2084 C CA . ALA A 1 291 ? 6.255 17.459 -7.964 1.00 14.53 291 ALA A CA 1
ATOM 2085 C C . ALA A 1 291 ? 7.636 17.945 -8.427 1.00 14.54 291 ALA A C 1
ATOM 2086 O O . ALA A 1 291 ? 8.193 18.900 -7.872 1.00 13.43 291 ALA A O 1
ATOM 2088 N N . ALA A 1 292 ? 8.188 17.277 -9.442 1.00 13.14 292 ALA A N 1
ATOM 2089 C CA . ALA A 1 292 ? 9.452 17.697 -10.043 1.00 13.43 292 ALA A CA 1
ATOM 2090 C C . ALA A 1 292 ? 9.357 19.117 -10.602 1.00 13.40 292 ALA A C 1
ATOM 2091 O O . ALA A 1 292 ? 10.244 19.943 -10.402 1.00 13.49 292 ALA A O 1
ATOM 2093 N N . GLU A 1 293 ? 8.274 19.419 -11.315 1.00 14.42 293 GLU A N 1
ATOM 2094 C CA . GLU A 1 293 ? 8.117 20.749 -11.877 1.00 15.23 293 GLU A CA 1
ATOM 2095 C C . GLU A 1 293 ? 8.017 21.798 -10.766 1.00 13.60 293 GLU A C 1
ATOM 2096 O O . GLU A 1 293 ? 8.704 22.809 -10.804 1.00 15.76 293 GLU A O 1
ATOM 2102 N N . ALA A 1 294 ? 7.174 21.535 -9.750 1.00 15.63 294 ALA A N 1
ATOM 2103 C CA . ALA A 1 294 ? 7.020 22.438 -8.603 1.00 14.54 294 ALA A CA 1
ATOM 2104 C C . ALA A 1 294 ? 8.353 22.646 -7.882 1.00 14.39 294 ALA A C 1
ATOM 2105 O O . ALA A 1 294 ? 8.668 23.767 -7.527 1.00 13.95 294 ALA A O 1
ATOM 2107 N N . ALA A 1 295 ? 9.126 21.580 -7.674 1.00 15.36 295 ALA A N 1
ATOM 2108 C CA . ALA A 1 295 ? 10.406 21.693 -6.997 1.00 15.03 295 ALA A CA 1
ATOM 2109 C C . ALA A 1 295 ? 11.349 22.583 -7.794 1.00 15.67 295 ALA A C 1
ATOM 2110 O O . ALA A 1 295 ? 12.054 23.429 -7.227 1.00 16.08 295 ALA A O 1
ATOM 2112 N N . MET A 1 296 ? 11.412 22.370 -9.109 1.00 14.56 296 MET A N 1
ATOM 2113 C CA . MET A 1 296 ? 12.279 23.164 -9.970 1.00 16.36 296 MET A CA 1
ATOM 2114 C C . MET A 1 296 ? 11.889 24.644 -9.930 1.00 14.98 296 MET A C 1
ATOM 2115 O O . MET A 1 296 ? 12.749 25.511 -9.743 1.00 16.58 296 MET A O 1
ATOM 2120 N N . LEU A 1 297 ? 10.590 24.939 -10.014 1.00 14.72 297 LEU A N 1
ATOM 2121 C CA . LEU A 1 297 ? 10.123 26.323 -9.967 1.00 16.14 297 LEU A CA 1
ATOM 2122 C C . LEU A 1 297 ? 10.398 26.978 -8.605 1.00 15.66 297 LEU A C 1
ATOM 2123 O O . LEU A 1 297 ? 10.728 28.164 -8.542 1.00 15.91 297 LEU A O 1
ATOM 2128 N N . ALA A 1 298 ? 10.254 26.231 -7.497 1.00 15.51 298 ALA A N 1
ATOM 2129 C CA . ALA A 1 298 ? 10.541 26.724 -6.166 1.00 14.05 298 ALA A CA 1
ATOM 2130 C C . ALA A 1 298 ? 12.015 27.073 -5.990 1.00 15.02 298 ALA A C 1
ATOM 2131 O O . ALA A 1 298 ? 12.335 28.006 -5.253 1.00 15.13 298 ALA A O 1
ATOM 2133 N N . CYS A 1 299 ? 12.907 26.311 -6.624 1.00 14.05 299 CYS A N 1
ATOM 2134 C CA . CYS A 1 299 ? 14.337 26.597 -6.581 1.00 16.08 299 CYS A CA 1
ATOM 2135 C C . CYS A 1 299 ? 14.623 27.989 -7.162 1.00 16.11 299 CYS A C 1
ATOM 2136 O O . CYS A 1 299 ? 15.390 28.768 -6.591 1.00 16.81 299 CYS A O 1
ATOM 2139 N N . LEU A 1 300 ? 13.981 28.310 -8.298 1.00 17.46 300 LEU A N 1
ATOM 2140 C CA . LEU A 1 300 ? 14.150 29.603 -8.951 1.00 18.64 300 LEU A CA 1
ATOM 2141 C C . LEU A 1 300 ? 13.505 30.709 -8.117 1.00 19.82 300 LEU A C 1
ATOM 2142 O O . LEU A 1 300 ? 14.052 31.809 -8.013 1.00 19.56 300 LEU A O 1
ATOM 2147 N N . ASP A 1 301 ? 12.341 30.418 -7.536 1.00 16.97 301 ASP A N 1
ATOM 2148 C CA . ASP A 1 301 ? 11.645 31.356 -6.672 1.00 17.35 301 ASP A CA 1
ATOM 2149 C C . ASP A 1 301 ? 12.529 31.826 -5.508 1.00 19.43 301 ASP A C 1
ATOM 2150 O O . ASP A 1 301 ? 12.452 32.988 -5.091 1.00 18.85 301 ASP A O 1
ATOM 2155 N N . ALA A 1 302 ? 13.338 30.913 -4.968 1.00 18.39 302 ALA A N 1
ATOM 2156 C CA . ALA A 1 302 ? 14.174 31.174 -3.821 1.00 18.95 302 ALA A CA 1
ATOM 2157 C C . ALA A 1 302 ? 15.136 32.323 -4.105 1.00 22.85 302 ALA A C 1
ATOM 2158 O O . ALA A 1 302 ? 15.487 33.022 -3.165 1.00 21.55 302 ALA A O 1
ATOM 2160 N N . VAL A 1 303 ? 15.598 32.449 -5.351 1.00 22.23 303 VAL A N 1
ATOM 2161 C CA . VAL A 1 303 ? 16.603 33.447 -5.701 1.00 30.00 303 VAL A CA 1
ATOM 2162 C C . VAL A 1 303 ? 16.021 34.663 -6.421 1.00 32.27 303 VAL A C 1
ATOM 2163 O O . VAL A 1 303 ? 16.724 35.640 -6.507 1.00 34.92 303 VAL A O 1
ATOM 2167 N N . MET A 1 304 ? 14.750 34.666 -6.841 1.00 40.39 304 MET A N 1
ATOM 2168 C CA . MET A 1 304 ? 14.124 35.832 -7.457 1.00 46.04 304 MET A CA 1
ATOM 2169 C C . MET A 1 304 ? 13.587 36.790 -6.386 1.00 53.96 304 MET A C 1
ATOM 2170 O O . MET A 1 304 ? 12.852 37.715 -6.709 1.00 66.11 304 MET A O 1
ATOM 2175 N N . GLN A 1 305 ? 13.912 36.559 -5.105 1.00 63.06 305 GLN A N 1
ATOM 2176 C CA . GLN A 1 305 ? 13.510 37.428 -4.005 1.00 70.88 305 GLN A CA 1
ATOM 2177 C C . GLN A 1 305 ? 14.753 38.164 -3.463 1.00 80.86 305 GLN A C 1
ATOM 2178 O O . GLN A 1 305 ? 15.034 39.256 -4.004 1.00 85.91 305 GLN A O 1
ATOM 2184 N N . MET B 1 1 ? 31.117 -7.169 27.347 1.00 16.67 1 MET B N 1
ATOM 2185 C CA . MET B 1 1 ? 31.519 -5.864 27.917 1.00 17.09 1 MET B CA 1
ATOM 2186 C C . MET B 1 1 ? 32.102 -5.015 26.778 1.00 18.11 1 MET B C 1
ATOM 2187 O O . MET B 1 1 ? 33.211 -5.256 26.284 1.00 18.71 1 MET B O 1
ATOM 2192 N N . LEU B 1 2 ? 31.306 -4.038 26.325 1.00 17.37 2 LEU B N 1
ATOM 2193 C CA . LEU B 1 2 ? 31.594 -3.264 25.142 1.00 15.02 2 LEU B CA 1
ATOM 2194 C C . LEU B 1 2 ? 32.947 -2.563 25.238 1.00 15.75 2 LEU B C 1
ATOM 2195 O O . LEU B 1 2 ? 33.609 -2.363 24.212 1.00 14.60 2 LEU B O 1
ATOM 2200 N N . THR B 1 3 ? 33.341 -2.168 26.457 1.00 15.45 3 THR B N 1
ATOM 2201 C CA . THR B 1 3 ? 34.626 -1.512 26.693 1.00 16.65 3 THR B CA 1
ATOM 2202 C C . THR B 1 3 ? 35.830 -2.435 26.506 1.00 18.97 3 THR B C 1
ATOM 2203 O O . THR B 1 3 ? 36.973 -1.967 26.604 1.00 18.56 3 THR B O 1
ATOM 2207 N N . ASP B 1 4 ? 35.610 -3.721 26.232 1.00 18.88 4 ASP B N 1
ATOM 2208 C CA . ASP B 1 4 ? 36.689 -4.594 25.799 1.00 20.87 4 ASP B CA 1
ATOM 2209 C C . ASP B 1 4 ? 37.279 -4.147 24.456 1.00 22.95 4 ASP B C 1
ATOM 2210 O O . ASP B 1 4 ? 38.385 -4.559 24.089 1.00 18.74 4 ASP B O 1
ATOM 2215 N N . ILE B 1 5 ? 36.534 -3.342 23.685 1.00 20.35 5 ILE B N 1
ATOM 2216 C CA . ILE B 1 5 ? 36.989 -2.896 22.378 1.00 21.30 5 ILE B CA 1
ATOM 2217 C C . ILE B 1 5 ? 37.715 -1.576 22.540 1.00 20.49 5 ILE B C 1
ATOM 2218 O O . ILE B 1 5 ? 37.262 -0.681 23.258 1.00 21.01 5 ILE B O 1
ATOM 2223 N N . ASP B 1 6 ? 38.870 -1.489 21.879 1.00 23.25 6 ASP B N 1
ATOM 2224 C CA . ASP B 1 6 ? 39.778 -0.357 22.021 1.00 23.20 6 ASP B CA 1
ATOM 2225 C C . ASP B 1 6 ? 39.056 0.969 21.856 1.00 23.93 6 ASP B C 1
ATOM 2226 O O . ASP B 1 6 ? 38.375 1.212 20.862 1.00 27.06 6 ASP B O 1
ATOM 2231 N N . GLY B 1 7 ? 39.257 1.857 22.818 1.00 22.21 7 GLY B N 1
ATOM 2232 C CA . GLY B 1 7 ? 38.857 3.239 22.661 1.00 21.15 7 GLY B CA 1
ATOM 2233 C C . GLY B 1 7 ? 37.433 3.530 23.144 1.00 22.02 7 GLY B C 1
ATOM 2234 O O . GLY B 1 7 ? 37.041 4.687 23.171 1.00 22.95 7 GLY B O 1
ATOM 2235 N N . ILE B 1 8 ? 36.659 2.527 23.558 1.00 18.65 8 ILE B N 1
ATOM 2236 C CA . ILE B 1 8 ? 35.265 2.773 23.902 1.00 17.88 8 ILE B CA 1
ATOM 2237 C C . ILE B 1 8 ? 35.133 3.051 25.397 1.00 17.94 8 ILE B C 1
ATOM 2238 O O . ILE B 1 8 ? 35.684 2.309 26.215 1.00 19.12 8 ILE B O 1
ATOM 2243 N N . ARG B 1 9 ? 34.424 4.142 25.746 1.00 16.11 9 ARG B N 1
ATOM 2244 C CA . ARG B 1 9 ? 33.986 4.366 27.095 1.00 17.02 9 ARG B CA 1
ATOM 2245 C C . ARG B 1 9 ? 32.464 4.353 27.114 1.00 16.70 9 ARG B C 1
ATOM 2246 O O . ARG B 1 9 ? 31.848 4.752 26.139 1.00 17.93 9 ARG B O 1
ATOM 2254 N N . VAL B 1 10 ? 31.882 3.911 28.225 1.00 16.39 10 VAL B N 1
ATOM 2255 C CA . VAL B 1 10 ? 30.434 3.853 28.370 1.00 16.24 10 VAL B CA 1
ATOM 2256 C C . VAL B 1 10 ? 30.006 4.628 29.605 1.00 17.34 10 VAL B C 1
ATOM 2257 O O . VAL B 1 10 ? 30.606 4.493 30.667 1.00 17.04 10 VAL B O 1
ATOM 2261 N N . GLY B 1 11 ? 28.966 5.434 29.454 1.00 15.14 11 GLY B N 1
ATOM 2262 C CA . GLY B 1 11 ? 28.410 6.204 30.552 1.00 16.23 11 GLY B CA 1
ATOM 2263 C C . GLY B 1 11 ? 26.899 6.027 30.582 1.00 15.88 11 GLY B C 1
ATOM 2264 O O . GLY B 1 11 ? 26.262 6.060 29.542 1.00 16.37 11 GLY B O 1
ATOM 2265 N N . HIS B 1 12 ? 26.339 5.886 31.784 1.00 15.02 12 HIS B N 1
ATOM 2266 C CA . HIS B 1 12 ? 24.907 5.882 32.006 1.00 15.60 12 HIS B CA 1
ATOM 2267 C C . HIS B 1 12 ? 24.463 7.158 32.720 1.00 17.99 12 HIS B C 1
ATOM 2268 O O . HIS B 1 12 ? 25.202 7.714 33.508 1.00 16.81 12 HIS B O 1
ATOM 2275 N N . ALA B 1 13 ? 23.231 7.569 32.456 1.00 17.21 13 ALA B N 1
ATOM 2276 C CA . ALA B 1 13 ? 22.471 8.446 33.318 1.00 16.75 13 ALA B CA 1
ATOM 2277 C C . ALA B 1 13 ? 21.150 7.755 33.596 1.00 18.40 13 ALA B C 1
ATOM 2278 O O . ALA B 1 13 ? 20.487 7.263 32.671 1.00 19.75 13 ALA B O 1
ATOM 2280 N N . THR B 1 14 ? 20.774 7.715 34.874 1.00 19.26 14 THR B N 1
ATOM 2281 C CA . THR B 1 14 ? 19.706 6.854 35.361 1.00 20.67 14 THR B CA 1
ATOM 2282 C C . THR B 1 14 ? 18.773 7.667 36.239 1.00 20.87 14 THR B C 1
ATOM 2283 O O . THR B 1 14 ? 19.236 8.331 37.149 1.00 20.23 14 THR B O 1
ATOM 2287 N N . ASP B 1 15 ? 17.483 7.644 35.942 1.00 21.08 15 ASP B N 1
ATOM 2288 C CA . ASP B 1 15 ? 16.479 8.210 36.821 1.00 24.29 15 ASP B CA 1
ATOM 2289 C C . ASP B 1 15 ? 15.586 7.072 37.311 1.00 24.88 15 ASP B C 1
ATOM 2290 O O . ASP B 1 15 ? 14.635 6.690 36.635 1.00 21.87 15 ASP B O 1
ATOM 2295 N N . ALA B 1 16 ? 15.883 6.626 38.548 1.00 25.82 16 ALA B N 1
ATOM 2296 C CA . ALA B 1 16 ? 15.250 5.480 39.183 1.00 30.76 16 ALA B CA 1
ATOM 2297 C C . ALA B 1 16 ? 13.832 5.797 39.648 1.00 29.64 16 ALA B C 1
ATOM 2298 O O . ALA B 1 16 ? 13.017 4.890 39.735 1.00 34.79 16 ALA B O 1
ATOM 2300 N N . ARG B 1 17 ? 13.476 7.078 39.794 1.00 28.52 17 ARG B N 1
ATOM 2301 C CA . ARG B 1 17 ? 12.113 7.429 40.189 1.00 29.74 17 ARG B CA 1
ATOM 2302 C C . ARG B 1 17 ? 11.193 7.511 38.977 1.00 26.03 17 ARG B C 1
ATOM 2303 O O . ARG B 1 17 ? 10.083 6.986 38.989 1.00 26.75 17 ARG B O 1
ATOM 2311 N N . ALA B 1 18 ? 11.617 8.235 37.927 1.00 22.72 18 ALA B N 1
ATOM 2312 C CA . ALA B 1 18 ? 10.829 8.319 36.701 1.00 21.78 18 ALA B CA 1
ATOM 2313 C C . ALA B 1 18 ? 10.905 7.016 35.887 1.00 19.44 18 ALA B C 1
ATOM 2314 O O . ALA B 1 18 ? 10.047 6.798 35.015 1.00 18.49 18 ALA B O 1
ATOM 2316 N N . MET B 1 19 ? 11.944 6.193 36.134 1.00 18.86 19 MET B N 1
ATOM 2317 C CA A MET B 1 19 ? 12.149 4.957 35.379 0.50 20.01 19 MET B CA 1
ATOM 2318 C CA B MET B 1 19 ? 12.145 4.957 35.379 0.50 20.63 19 MET B CA 1
ATOM 2319 C C . MET B 1 19 ? 12.416 5.280 33.903 1.00 17.91 19 MET B C 1
ATOM 2320 O O . MET B 1 19 ? 11.631 4.941 33.004 1.00 16.38 19 MET B O 1
ATOM 2329 N N . THR B 1 20 ? 13.538 5.987 33.677 1.00 15.56 20 THR B N 1
ATOM 2330 C CA . THR B 1 20 ? 14.038 6.288 32.348 1.00 16.17 20 THR B CA 1
ATOM 2331 C C . THR B 1 20 ? 15.520 6.588 32.502 1.00 15.43 20 THR B C 1
ATOM 2332 O O . THR B 1 20 ? 16.027 6.729 33.601 1.00 16.93 20 THR B O 1
ATOM 2336 N N . GLY B 1 21 ? 16.204 6.723 31.382 1.00 15.02 21 GLY B N 1
ATOM 2337 C CA . GLY B 1 21 ? 17.623 7.030 31.364 1.00 15.29 21 GLY B CA 1
ATOM 2338 C C . GLY B 1 21 ? 18.180 6.928 29.946 1.00 14.44 21 GLY B C 1
ATOM 2339 O O . GLY B 1 21 ? 17.439 6.657 29.007 1.00 15.26 21 GLY B O 1
ATOM 2340 N N . CYS B 1 22 ? 19.504 7.035 29.843 1.00 14.58 22 CYS B N 1
ATOM 2341 C CA . CYS B 1 22 ? 20.179 6.941 28.561 1.00 15.09 22 CYS B CA 1
ATOM 2342 C C . CYS B 1 22 ? 21.588 6.444 28.833 1.00 14.47 22 CYS B C 1
ATOM 2343 O O . CYS B 1 22 ? 22.119 6.595 29.943 1.00 14.53 22 CYS B O 1
ATOM 2346 N N . THR B 1 23 ? 22.160 5.835 27.804 1.00 14.49 23 THR B N 1
ATOM 2347 C CA . THR B 1 23 ? 23.493 5.277 27.835 1.00 13.54 23 THR B CA 1
ATOM 2348 C C . THR B 1 23 ? 24.238 5.751 26.597 1.00 15.46 23 THR B C 1
ATOM 2349 O O . THR B 1 23 ? 23.682 5.727 25.486 1.00 15.18 23 THR B O 1
ATOM 2353 N N . ILE B 1 24 ? 25.496 6.174 26.761 1.00 13.75 24 ILE B N 1
ATOM 2354 C CA . ILE B 1 24 ? 26.277 6.557 25.608 1.00 14.20 24 ILE B CA 1
ATOM 2355 C C . ILE B 1 24 ? 27.541 5.722 25.565 1.00 14.42 24 ILE B C 1
ATOM 2356 O O . ILE B 1 24 ? 28.152 5.471 26.615 1.00 14.37 24 ILE B O 1
ATOM 2361 N N . ALA B 1 25 ? 27.873 5.265 24.338 1.00 13.32 25 ALA B N 1
ATOM 2362 C CA . ALA B 1 25 ? 29.188 4.744 24.028 1.00 13.15 25 ALA B CA 1
ATOM 2363 C C . ALA B 1 25 ? 29.988 5.848 23.330 1.00 14.30 25 ALA B C 1
ATOM 2364 O O . ALA B 1 25 ? 29.610 6.397 22.292 1.00 15.08 25 ALA B O 1
ATOM 2366 N N . VAL B 1 26 ? 31.133 6.202 23.906 1.00 14.71 26 VAL B N 1
ATOM 2367 C CA . VAL B 1 26 ? 31.978 7.260 23.400 1.00 15.10 26 VAL B CA 1
ATOM 2368 C C . VAL B 1 26 ? 33.195 6.627 22.730 1.00 16.31 26 VAL B C 1
ATOM 2369 O O . VAL B 1 26 ? 33.784 5.694 23.269 1.00 17.63 26 VAL B O 1
ATOM 2373 N N . PHE B 1 27 ? 33.575 7.139 21.540 1.00 15.57 27 PHE B N 1
ATOM 2374 C CA . PHE B 1 27 ? 34.641 6.532 20.768 1.00 17.19 27 PHE B CA 1
ATOM 2375 C C . PHE B 1 27 ? 35.876 7.427 20.823 1.00 17.76 27 PHE B C 1
ATOM 2376 O O . PHE B 1 27 ? 35.884 8.462 20.193 1.00 19.61 27 PHE B O 1
ATOM 2384 N N . ASP B 1 28 ? 36.890 7.013 21.571 1.00 18.09 28 ASP B N 1
ATOM 2385 C CA . ASP B 1 28 ? 38.136 7.772 21.689 1.00 21.86 28 ASP B CA 1
ATOM 2386 C C . ASP B 1 28 ? 39.060 7.458 20.528 1.00 24.09 28 ASP B C 1
ATOM 2387 O O . ASP B 1 28 ? 39.981 8.222 20.290 1.00 27.87 28 ASP B O 1
ATOM 2392 N N . GLU B 1 29 ? 38.870 6.311 19.880 1.00 21.63 29 GLU B N 1
ATOM 2393 C CA . GLU B 1 29 ? 39.573 6.001 18.643 1.00 25.88 29 GLU B CA 1
ATOM 2394 C C . GLU B 1 29 ? 38.570 6.099 17.489 1.00 26.51 29 GLU B C 1
ATOM 2395 O O . GLU B 1 29 ? 37.425 5.657 17.621 1.00 26.54 29 GLU B O 1
ATOM 2401 N N . PRO B 1 30 ? 38.956 6.639 16.321 1.00 24.55 30 PRO B N 1
ATOM 2402 C CA . PRO B 1 30 ? 38.005 6.792 15.210 1.00 22.80 30 PRO B CA 1
ATOM 2403 C C . PRO B 1 30 ? 37.391 5.472 14.743 1.00 19.10 30 PRO B C 1
ATOM 2404 O O . PRO B 1 30 ? 38.092 4.462 14.625 1.00 17.24 30 PRO B O 1
ATOM 2408 N N . VAL B 1 31 ? 36.071 5.486 14.482 1.00 17.63 31 VAL B N 1
ATOM 2409 C CA . VAL B 1 31 ? 35.354 4.283 14.088 1.00 16.67 31 VAL B CA 1
ATOM 2410 C C . VAL B 1 31 ? 34.777 4.431 12.683 1.00 16.63 31 VAL B C 1
ATOM 2411 O O . VAL B 1 31 ? 34.629 5.523 12.150 1.00 15.58 31 VAL B O 1
ATOM 2415 N N . VAL B 1 32 ? 34.509 3.267 12.079 1.00 16.42 32 VAL B N 1
ATOM 2416 C CA . VAL B 1 32 ? 33.740 3.141 10.844 1.00 15.67 32 VAL B CA 1
ATOM 2417 C C . VAL B 1 32 ? 32.361 2.596 11.201 1.00 14.72 32 VAL B C 1
ATOM 2418 O O . VAL B 1 32 ? 32.232 1.469 11.706 1.00 14.25 32 VAL B O 1
ATOM 2422 N N . PRO B 1 33 ? 31.285 3.325 10.909 1.00 14.16 33 PRO B N 1
ATOM 2423 C CA . PRO B 1 33 ? 29.969 2.919 11.394 1.00 13.88 33 PRO B CA 1
ATOM 2424 C C . PRO B 1 33 ? 29.027 2.399 10.317 1.00 15.05 33 PRO B C 1
ATOM 2425 O O . PRO B 1 33 ? 29.192 2.685 9.133 1.00 16.70 33 PRO B O 1
ATOM 2429 N N . GLY B 1 34 ? 28.034 1.635 10.782 1.00 13.19 34 GLY B N 1
ATOM 2430 C CA . GLY B 1 34 ? 26.960 1.107 9.971 1.00 12.28 34 GLY B CA 1
ATOM 2431 C C . GLY B 1 34 ? 25.695 0.979 10.807 1.00 10.75 34 GLY B C 1
ATOM 2432 O O . GLY B 1 34 ? 25.728 1.090 12.036 1.00 10.78 34 GLY B O 1
ATOM 2433 N N . VAL B 1 35 ? 24.568 0.762 10.147 1.00 11.54 35 VAL B N 1
ATOM 2434 C CA . VAL B 1 35 ? 23.320 0.676 10.886 1.00 12.97 35 VAL B CA 1
ATOM 2435 C C . VAL B 1 35 ? 22.340 -0.211 10.109 1.00 11.76 35 VAL B C 1
ATOM 2436 O O . VAL B 1 35 ? 22.447 -0.317 8.897 1.00 12.16 35 VAL B O 1
ATOM 2440 N N . ASP B 1 36 ? 21.448 -0.875 10.835 1.00 11.39 36 ASP B N 1
ATOM 2441 C CA . ASP B 1 36 ? 20.311 -1.566 10.245 1.00 12.34 36 ASP B CA 1
ATOM 2442 C C . ASP B 1 36 ? 19.100 -1.343 11.144 1.00 12.05 36 ASP B C 1
ATOM 2443 O O . ASP B 1 36 ? 19.061 -1.820 12.288 1.00 12.74 36 ASP B O 1
ATOM 2448 N N . VAL B 1 37 ? 18.154 -0.582 10.608 1.00 13.01 37 VAL B N 1
ATOM 2449 C CA . VAL B 1 37 ? 16.899 -0.288 11.271 1.00 13.77 37 VAL B CA 1
ATOM 2450 C C . VAL B 1 37 ? 15.874 -1.271 10.738 1.00 14.09 37 VAL B C 1
ATOM 2451 O O . VAL B 1 37 ? 15.462 -1.160 9.594 1.00 15.35 37 VAL B O 1
ATOM 2455 N N . ARG B 1 38 ? 15.531 -2.296 11.520 1.00 14.68 38 ARG B N 1
ATOM 2456 C CA . ARG B 1 38 ? 14.694 -3.356 11.011 1.00 16.19 38 ARG B CA 1
ATOM 2457 C C . ARG B 1 38 ? 13.270 -3.273 11.554 1.00 16.60 38 ARG B C 1
ATOM 2458 O O . ARG B 1 38 ? 12.370 -3.807 10.933 1.00 18.07 38 ARG B O 1
ATOM 2466 N N . GLY B 1 39 ? 13.068 -2.649 12.724 1.00 15.06 39 GLY B N 1
ATOM 2467 C CA . GLY B 1 39 ? 11.731 -2.574 13.286 1.00 15.31 39 GLY B CA 1
ATOM 2468 C C . GLY B 1 39 ? 10.865 -1.596 12.494 1.00 15.82 39 GLY B C 1
ATOM 2469 O O . GLY B 1 39 ? 11.381 -0.762 11.762 1.00 16.94 39 GLY B O 1
ATOM 2470 N N . ALA B 1 40 ? 9.541 -1.730 12.609 1.00 14.81 40 ALA B N 1
ATOM 2471 C CA . ALA B 1 40 ? 8.635 -0.897 11.833 1.00 17.54 40 ALA B CA 1
ATOM 2472 C C . ALA B 1 40 ? 8.239 0.385 12.571 1.00 17.13 40 ALA B C 1
ATOM 2473 O O . ALA B 1 40 ? 7.500 1.183 12.023 1.00 18.26 40 ALA B O 1
ATOM 2475 N N . ASN B 1 41 ? 8.745 0.598 13.804 1.00 15.83 41 ASN B N 1
ATOM 2476 C CA . ASN B 1 41 ? 8.339 1.746 14.588 1.00 17.46 41 ASN B CA 1
ATOM 2477 C C . ASN B 1 41 ? 9.559 2.362 15.278 1.00 17.12 41 ASN B C 1
ATOM 2478 O O . ASN B 1 41 ? 9.570 2.425 16.511 1.00 17.78 41 ASN B O 1
ATOM 2483 N N . ALA B 1 42 ? 10.594 2.722 14.515 1.00 13.46 42 ALA B N 1
ATOM 2484 C CA . ALA B 1 42 ? 11.847 3.214 15.085 1.00 15.81 42 ALA B CA 1
ATOM 2485 C C . ALA B 1 42 ? 11.881 4.747 15.076 1.00 17.37 42 ALA B C 1
ATOM 2486 O O . ALA B 1 42 ? 11.349 5.369 14.165 1.00 20.66 42 ALA B O 1
ATOM 2488 N N . ALA B 1 43 ? 12.489 5.354 16.092 1.00 14.21 43 ALA B N 1
ATOM 2489 C CA . ALA B 1 43 ? 12.782 6.783 16.081 1.00 12.35 43 ALA B CA 1
ATOM 2490 C C . ALA B 1 43 ? 14.275 6.937 16.302 1.00 11.64 43 ALA B C 1
ATOM 2491 O O . ALA B 1 43 ? 14.791 6.469 17.308 1.00 11.81 43 ALA B O 1
ATOM 2493 N N . THR B 1 44 ? 14.954 7.555 15.332 1.00 11.89 44 THR B N 1
ATOM 2494 C CA . THR B 1 44 ? 16.398 7.671 15.344 1.00 11.72 44 THR B CA 1
ATOM 2495 C C . THR B 1 44 ? 16.797 9.067 14.881 1.00 10.94 44 THR B C 1
ATOM 2496 O O . THR B 1 44 ? 16.013 9.822 14.317 1.00 10.98 44 THR B O 1
ATOM 2500 N N . ILE B 1 45 ? 18.075 9.361 15.058 1.00 10.45 45 ILE B N 1
ATOM 2501 C CA . ILE B 1 45 ? 18.668 10.608 14.591 1.00 11.22 45 ILE B CA 1
ATOM 2502 C C . ILE B 1 45 ? 20.056 10.328 14.017 1.00 11.12 45 ILE B C 1
ATOM 2503 O O . ILE B 1 45 ? 20.745 9.421 14.500 1.00 11.31 45 ILE B O 1
ATOM 2508 N N . TYR B 1 46 ? 20.384 11.047 12.922 1.00 12.27 46 TYR B N 1
ATOM 2509 C CA . TYR B 1 46 ? 21.684 11.014 12.249 1.00 12.32 46 TYR B CA 1
ATOM 2510 C C . TYR B 1 46 ? 21.974 9.670 11.578 1.00 16.14 46 TYR B C 1
ATOM 2511 O O . TYR B 1 46 ? 23.140 9.414 11.286 1.00 19.45 46 TYR B O 1
ATOM 2520 N N . THR B 1 47 ? 20.984 8.816 11.308 1.00 13.34 47 THR B N 1
ATOM 2521 C CA . THR B 1 47 ? 21.317 7.518 10.713 1.00 15.50 47 THR B CA 1
ATOM 2522 C C . THR B 1 47 ? 21.701 7.606 9.230 1.00 16.62 47 THR B C 1
ATOM 2523 O O . THR B 1 47 ? 22.364 6.700 8.736 1.00 14.22 47 THR B O 1
ATOM 2527 N N . ASP B 1 48 ? 21.382 8.685 8.483 1.00 17.05 48 ASP B N 1
ATOM 2528 C CA . ASP B 1 48 ? 21.673 8.653 7.050 1.00 17.30 48 ASP B CA 1
ATOM 2529 C C . ASP B 1 48 ? 23.172 8.621 6.745 1.00 17.97 48 ASP B C 1
ATOM 2530 O O . ASP B 1 48 ? 23.594 8.090 5.720 1.00 17.27 48 ASP B O 1
ATOM 2535 N N . LEU B 1 49 ? 23.973 9.216 7.615 1.00 15.71 49 LEU B N 1
ATOM 2536 C CA . LEU B 1 49 ? 25.422 9.224 7.472 1.00 17.87 49 LEU B CA 1
ATOM 2537 C C . LEU B 1 49 ? 26.044 7.873 7.777 1.00 17.17 49 LEU B C 1
ATOM 2538 O O . LEU B 1 49 ? 27.246 7.727 7.604 1.00 20.59 49 LEU B O 1
ATOM 2543 N N . LEU B 1 50 ? 25.253 6.919 8.258 1.00 15.84 50 LEU B N 1
ATOM 2544 C CA A LEU B 1 50 ? 25.772 5.621 8.658 0.50 17.43 50 LEU B CA 1
ATOM 2545 C CA B LEU B 1 50 ? 25.798 5.632 8.643 0.50 15.98 50 LEU B CA 1
ATOM 2546 C C . LEU B 1 50 ? 25.555 4.576 7.560 1.00 18.35 50 LEU B C 1
ATOM 2547 O O . LEU B 1 50 ? 25.791 3.402 7.779 1.00 23.34 50 LEU B O 1
ATOM 2556 N N . TYR B 1 51 ? 25.035 4.975 6.404 1.00 16.85 51 TYR B N 1
ATOM 2557 C CA . TYR B 1 51 ? 24.875 4.010 5.332 1.00 17.49 51 TYR B CA 1
ATOM 2558 C C . TYR B 1 51 ? 26.084 4.042 4.418 1.00 16.59 51 TYR B C 1
ATOM 2559 O O . TYR B 1 51 ? 26.783 5.050 4.343 1.00 17.15 51 TYR B O 1
ATOM 2568 N N . PRO B 1 52 ? 26.302 2.989 3.611 1.00 17.58 52 PRO B N 1
ATOM 2569 C CA . PRO B 1 52 ? 27.525 2.900 2.817 1.00 20.88 52 PRO B CA 1
ATOM 2570 C C . PRO B 1 52 ? 27.669 3.933 1.702 1.00 20.13 52 PRO B C 1
ATOM 2571 O O . PRO B 1 52 ? 28.791 4.250 1.306 1.00 23.99 52 PRO B O 1
ATOM 2575 N N . ASP B 1 53 ? 26.552 4.421 1.170 1.00 19.59 53 ASP B N 1
ATOM 2576 C CA . ASP B 1 53 ? 26.608 5.410 0.090 1.00 25.18 53 ASP B CA 1
ATOM 2577 C C . ASP B 1 53 ? 26.666 6.859 0.594 1.00 24.45 53 ASP B C 1
ATOM 2578 O O . ASP B 1 53 ? 26.652 7.770 -0.226 1.00 31.20 53 ASP B O 1
ATOM 2583 N N . SER B 1 54 ? 26.811 7.072 1.906 1.00 17.77 54 SER B N 1
ATOM 2584 C CA . SER B 1 54 ? 27.035 8.386 2.481 1.00 17.53 54 SER B CA 1
ATOM 2585 C C . SER B 1 54 ? 28.535 8.548 2.706 1.00 18.95 54 SER B C 1
ATOM 2586 O O . SER B 1 54 ? 29.227 7.552 2.770 1.00 20.71 54 SER B O 1
ATOM 2589 N N . VAL B 1 55 ? 28.994 9.782 2.892 1.00 16.48 55 VAL B N 1
ATOM 2590 C CA . VAL B 1 55 ? 30.380 10.066 3.234 1.00 20.28 55 VAL B CA 1
ATOM 2591 C C . VAL B 1 55 ? 30.729 9.447 4.587 1.00 20.58 55 VAL B C 1
ATOM 2592 O O . VAL B 1 55 ? 29.851 9.058 5.361 1.00 18.44 55 VAL B O 1
ATOM 2596 N N . MET B 1 56 ? 32.028 9.405 4.882 1.00 21.04 56 MET B N 1
ATOM 2597 C CA . MET B 1 56 ? 32.509 8.859 6.146 1.00 22.84 56 MET B CA 1
ATOM 2598 C C . MET B 1 56 ? 32.331 9.946 7.189 1.00 23.78 56 MET B C 1
ATOM 2599 O O . MET B 1 56 ? 32.950 11.008 7.095 1.00 24.69 56 MET B O 1
ATOM 2604 N N . PRO B 1 57 ? 31.420 9.785 8.178 1.00 21.65 57 PRO B N 1
ATOM 2605 C CA . PRO B 1 57 ? 31.264 10.814 9.200 1.00 20.59 57 PRO B CA 1
ATOM 2606 C C . PRO B 1 57 ? 32.326 10.684 10.288 1.00 20.24 57 PRO B C 1
ATOM 2607 O O . PRO B 1 57 ? 33.112 9.734 10.290 1.00 21.68 57 PRO B O 1
ATOM 2611 N N . SER B 1 58 ? 32.337 11.661 11.186 1.00 21.17 58 SER B N 1
ATOM 2612 C CA . SER B 1 58 ? 33.119 11.569 12.409 1.00 25.08 58 SER B CA 1
ATOM 2613 C C . SER B 1 58 ? 32.184 11.285 13.592 1.00 20.14 58 SER B C 1
ATOM 2614 O O . SER B 1 58 ? 31.662 12.197 14.208 1.00 19.39 58 SER B O 1
ATOM 2617 N N . VAL B 1 59 ? 31.938 10.003 13.876 1.00 17.86 59 VAL B N 1
ATOM 2618 C CA . VAL B 1 59 ? 31.016 9.638 14.948 1.00 16.71 59 VAL B CA 1
ATOM 2619 C C . VAL B 1 59 ? 31.706 9.773 16.302 1.00 15.77 59 VAL B C 1
ATOM 2620 O O . VAL B 1 59 ? 32.677 9.085 16.579 1.00 16.67 59 VAL B O 1
ATOM 2624 N N . THR B 1 60 ? 31.164 10.653 17.145 1.00 15.84 60 THR B N 1
ATOM 2625 C CA . THR B 1 60 ? 31.738 10.973 18.432 1.00 17.13 60 THR B CA 1
ATOM 2626 C C . THR B 1 60 ? 31.284 9.943 19.469 1.00 17.45 60 THR B C 1
ATOM 2627 O O . THR B 1 60 ? 32.049 9.530 20.329 1.00 14.02 60 THR B O 1
ATOM 2631 N N . GLY B 1 61 ? 29.997 9.569 19.417 1.00 14.39 61 GLY B N 1
ATOM 2632 C CA . GLY B 1 61 ? 29.450 8.557 20.289 1.00 14.24 61 GLY B CA 1
ATOM 2633 C C . GLY B 1 61 ? 28.119 8.078 19.693 1.00 14.16 61 GLY B C 1
ATOM 2634 O O . GLY B 1 61 ? 27.645 8.674 18.742 1.00 12.98 61 GLY B O 1
ATOM 2635 N N . ILE B 1 62 ? 27.553 7.021 20.261 1.00 12.92 62 ILE B N 1
ATOM 2636 C CA . ILE B 1 62 ? 26.220 6.540 19.896 1.00 13.20 62 ILE B CA 1
ATOM 2637 C C . ILE B 1 62 ? 25.456 6.359 21.199 1.00 12.63 62 ILE B C 1
ATOM 2638 O O . ILE B 1 62 ? 25.988 5.777 22.146 1.00 13.36 62 ILE B O 1
ATOM 2643 N N . MET B 1 63 ? 24.178 6.758 21.195 1.00 12.47 63 MET B N 1
ATOM 2644 C CA . MET B 1 63 ? 23.346 6.770 22.365 1.00 12.92 63 MET B CA 1
ATOM 2645 C C . MET B 1 63 ? 22.127 5.849 22.204 1.00 14.85 63 MET B C 1
ATOM 2646 O O . MET B 1 63 ? 21.491 5.782 21.151 1.00 13.21 63 MET B O 1
ATOM 2651 N N . LEU B 1 64 ? 21.829 5.110 23.295 1.00 13.85 64 LEU B N 1
ATOM 2652 C CA . LEU B 1 64 ? 20.591 4.358 23.438 1.00 13.80 64 LEU B CA 1
ATOM 2653 C C . LEU B 1 64 ? 19.809 5.033 24.553 1.00 13.57 64 LEU B C 1
ATOM 2654 O O . LEU B 1 64 ? 20.299 5.077 25.684 1.00 14.57 64 LEU B O 1
ATOM 2659 N N . THR B 1 65 ? 18.609 5.526 24.266 1.00 12.72 65 THR B N 1
ATOM 2660 C CA . THR B 1 65 ? 17.899 6.321 25.250 1.00 14.98 65 THR B CA 1
ATOM 2661 C C . THR B 1 65 ? 16.461 5.867 25.364 1.00 15.34 65 THR B C 1
ATOM 2662 O O . THR B 1 65 ? 15.887 5.386 24.386 1.00 15.53 65 THR B O 1
ATOM 2666 N N . GLY B 1 66 ? 15.889 6.084 26.551 1.00 15.09 66 GLY B N 1
ATOM 2667 C CA . GLY B 1 66 ? 14.453 6.062 26.716 1.00 15.18 66 GLY B CA 1
ATOM 2668 C C . GLY B 1 66 ? 13.802 7.381 26.320 1.00 16.90 66 GLY B C 1
ATOM 2669 O O . GLY B 1 66 ? 14.416 8.267 25.726 1.00 16.18 66 GLY B O 1
ATOM 2670 N N . GLY B 1 67 ? 12.518 7.496 26.661 1.00 15.29 67 GLY B N 1
ATOM 2671 C CA . GLY B 1 67 ? 11.770 8.708 26.431 1.00 15.45 67 GLY B CA 1
ATOM 2672 C C . GLY B 1 67 ? 10.990 8.738 25.136 1.00 13.94 67 GLY B C 1
ATOM 2673 O O . GLY B 1 67 ? 10.435 9.770 24.790 1.00 14.67 67 GLY B O 1
ATOM 2674 N N . SER B 1 68 ? 10.904 7.608 24.418 1.00 15.15 68 SER B N 1
ATOM 2675 C CA . SER B 1 68 ? 10.258 7.598 23.116 1.00 15.71 68 SER B CA 1
ATOM 2676 C C . SER B 1 68 ? 10.829 8.717 22.236 1.00 15.17 68 SER B C 1
ATOM 2677 O O . SER B 1 68 ? 11.998 9.060 22.345 1.00 16.04 68 SER B O 1
ATOM 2680 N N . ALA B 1 69 ? 10.010 9.338 21.392 1.00 14.10 69 ALA B N 1
ATOM 2681 C CA . ALA B 1 69 ? 10.495 10.339 20.463 1.00 15.58 69 ALA B CA 1
ATOM 2682 C C . ALA B 1 69 ? 11.155 11.520 21.188 1.00 17.74 69 ALA B C 1
ATOM 2683 O O . ALA B 1 69 ? 12.012 12.202 20.614 1.00 18.11 69 ALA B O 1
ATOM 2685 N N . PHE B 1 70 ? 10.687 11.817 22.416 1.00 15.45 70 PHE B N 1
ATOM 2686 C CA . PHE B 1 70 ? 11.223 12.928 23.201 1.00 15.85 70 PHE B CA 1
ATOM 2687 C C . PHE B 1 70 ? 12.692 12.735 23.534 1.00 13.69 70 PHE B C 1
ATOM 2688 O O . PHE B 1 70 ? 13.452 13.703 23.601 1.00 15.64 70 PHE B O 1
ATOM 2696 N N . GLY B 1 71 ? 13.123 11.479 23.686 1.00 13.00 71 GLY B N 1
ATOM 2697 C CA . GLY B 1 71 ? 14.433 11.189 24.254 1.00 12.89 71 GLY B CA 1
ATOM 2698 C C . GLY B 1 71 ? 15.606 11.494 23.339 1.00 13.31 71 GLY B C 1
ATOM 2699 O O . GLY B 1 71 ? 16.767 11.516 23.813 1.00 13.75 71 GLY B O 1
ATOM 2700 N N . LEU B 1 72 ? 15.343 11.685 22.021 1.00 12.59 72 LEU B N 1
ATOM 2701 C CA . LEU B 1 72 ? 16.412 12.119 21.126 1.00 12.89 72 LEU B CA 1
ATOM 2702 C C . LEU B 1 72 ? 16.995 13.481 21.540 1.00 13.50 72 LEU B C 1
ATOM 2703 O O . LEU B 1 72 ? 18.093 13.822 21.125 1.00 13.46 72 LEU B O 1
ATOM 2708 N N . GLU B 1 73 ? 16.302 14.260 22.373 1.00 14.52 73 GLU B N 1
ATOM 2709 C CA . GLU B 1 73 ? 16.872 15.493 22.906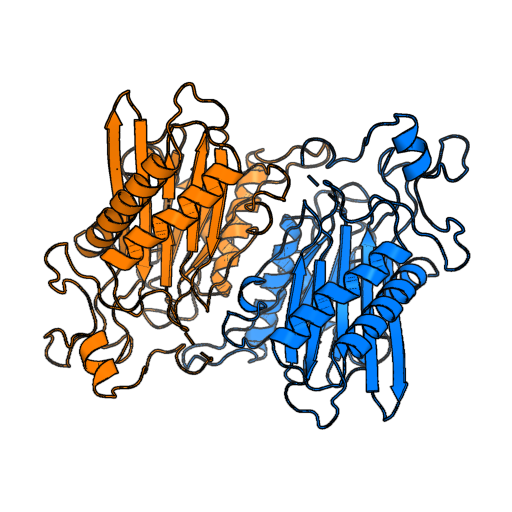 1.00 13.38 73 GLU B CA 1
ATOM 2710 C C . GLU B 1 73 ? 18.172 15.214 23.671 1.00 13.07 73 GLU B C 1
ATOM 2711 O O . GLU B 1 73 ? 19.093 16.006 23.611 1.00 14.77 73 GLU B O 1
ATOM 2717 N N . ALA B 1 74 ? 18.320 14.048 24.337 1.00 12.98 74 ALA B N 1
ATOM 2718 C CA . ALA B 1 74 ? 19.559 13.719 25.029 1.00 13.32 74 ALA B CA 1
ATOM 2719 C C . ALA B 1 74 ? 20.727 13.582 24.056 1.00 14.98 74 ALA B C 1
ATOM 2720 O O . ALA B 1 74 ? 21.886 13.803 24.432 1.00 15.07 74 ALA B O 1
ATOM 2722 N N . ALA B 1 75 ? 20.456 13.146 22.808 1.00 14.46 75 ALA B N 1
ATOM 2723 C CA . ALA B 1 75 ? 21.531 13.070 21.818 1.00 14.51 75 ALA B CA 1
ATOM 2724 C C . ALA B 1 75 ? 22.085 14.469 21.499 1.00 13.45 75 ALA B C 1
ATOM 2725 O O . ALA B 1 75 ? 23.298 14.636 21.329 1.00 14.17 75 ALA B O 1
ATOM 2727 N N . LEU B 1 76 ? 21.194 15.468 21.402 1.00 14.25 76 LEU B N 1
ATOM 2728 C CA . LEU B 1 76 ? 21.612 16.847 21.189 1.00 16.85 76 LEU B CA 1
ATOM 2729 C C . LEU B 1 76 ? 22.378 17.360 22.406 1.00 15.81 76 LEU B C 1
ATOM 2730 O O . LEU B 1 76 ? 23.316 18.143 22.234 1.00 17.30 76 LEU B O 1
ATOM 2735 N N . GLY B 1 77 ? 22.011 16.893 23.618 1.00 16.03 77 GLY B N 1
ATOM 2736 C CA . GLY B 1 77 ? 22.764 17.251 24.826 1.00 16.73 77 GLY B CA 1
ATOM 2737 C C . GLY B 1 77 ? 24.207 16.779 24.756 1.00 17.07 77 GLY B C 1
ATOM 2738 O O . GLY B 1 77 ? 25.133 17.511 25.103 1.00 15.96 77 GLY B O 1
ATOM 2739 N N . ALA B 1 78 ? 24.394 15.552 24.231 1.00 13.91 78 ALA B N 1
ATOM 2740 C CA . ALA B 1 78 ? 25.701 14.985 24.028 1.00 14.65 78 ALA B CA 1
ATOM 2741 C C . ALA B 1 78 ? 26.471 15.751 22.955 1.00 15.09 78 ALA B C 1
ATOM 2742 O O . ALA B 1 78 ? 27.671 15.956 23.125 1.00 16.01 78 ALA B O 1
ATOM 2744 N N . VAL B 1 79 ? 25.805 16.123 21.849 1.00 14.26 79 VAL B N 1
ATOM 2745 C CA . VAL B 1 79 ? 26.414 16.930 20.802 1.00 16.80 79 VAL B CA 1
ATOM 2746 C C . VAL B 1 79 ? 26.994 18.223 21.383 1.00 16.65 79 VAL B C 1
ATOM 2747 O O . VAL B 1 79 ? 28.167 18.554 21.118 1.00 17.42 79 VAL B O 1
ATOM 2751 N N . ARG B 1 80 ? 26.172 18.940 22.152 1.00 16.52 80 ARG B N 1
ATOM 2752 C CA . ARG B 1 80 ? 26.624 20.183 22.804 1.00 18.43 80 ARG B CA 1
ATOM 2753 C C . ARG B 1 80 ? 27.834 19.930 23.721 1.00 21.35 80 ARG B C 1
ATOM 2754 O O . ARG B 1 80 ? 28.819 20.671 23.682 1.00 21.87 80 ARG B O 1
ATOM 2762 N N . TYR B 1 81 ? 27.781 18.892 24.553 1.00 18.07 81 TYR B N 1
ATOM 2763 C CA . TYR B 1 81 ? 28.904 18.558 25.427 1.00 18.25 81 TYR B CA 1
ATOM 2764 C C . TYR B 1 81 ? 30.194 18.346 24.625 1.00 20.09 81 TYR B C 1
ATOM 2765 O O . TYR B 1 81 ? 31.264 18.864 24.994 1.00 18.41 81 TYR B O 1
ATOM 2774 N N . PHE B 1 82 ? 30.126 17.539 23.543 1.00 16.03 82 PHE B N 1
ATOM 2775 C CA . PHE B 1 82 ? 31.299 17.205 22.766 1.00 18.17 82 PHE B CA 1
ATOM 2776 C C . PHE B 1 82 ? 31.880 18.446 22.069 1.00 18.08 82 PHE B C 1
ATOM 2777 O O . PHE B 1 82 ? 33.104 18.568 21.959 1.00 18.87 82 PHE B O 1
ATOM 2785 N N . GLU B 1 83 ? 31.018 19.336 21.600 1.00 19.22 83 GLU B N 1
ATOM 2786 C CA . GLU B 1 83 ? 31.473 20.571 20.989 1.00 19.94 83 GLU B CA 1
ATOM 2787 C C . GLU B 1 83 ? 32.255 21.397 22.018 1.00 20.55 83 GLU B C 1
ATOM 2788 O O . GLU B 1 83 ? 33.326 21.885 21.682 1.00 22.42 83 GLU B O 1
ATOM 2794 N N . GLU B 1 84 ? 31.770 21.492 23.262 1.00 22.79 84 GLU B N 1
ATOM 2795 C CA . GLU B 1 84 ? 32.481 22.228 24.300 1.00 27.50 84 GLU B CA 1
ATOM 2796 C C . GLU B 1 84 ? 33.834 21.603 24.585 1.00 31.01 84 GLU B C 1
ATOM 2797 O O . GLU B 1 84 ? 34.787 22.339 24.815 1.00 33.94 84 GLU B O 1
ATOM 2803 N N . GLN B 1 85 ? 33.945 20.271 24.504 1.00 27.75 85 GLN B N 1
ATOM 2804 C CA . GLN B 1 85 ? 35.210 19.589 24.734 1.00 26.16 85 GLN B CA 1
ATOM 2805 C C . GLN B 1 85 ? 36.109 19.635 23.500 1.00 26.33 85 GLN B C 1
ATOM 2806 O O . GLN B 1 85 ? 37.206 19.105 23.532 1.00 31.82 85 GLN B O 1
ATOM 2812 N N . GLY B 1 86 ? 35.637 20.173 22.371 1.00 26.31 86 GLY B N 1
ATOM 2813 C CA . GLY B 1 86 ? 36.491 20.320 21.204 1.00 25.98 86 GLY B CA 1
ATOM 2814 C C . GLY B 1 86 ? 36.590 19.063 20.343 1.00 25.60 86 GLY B C 1
ATOM 2815 O O . GLY B 1 86 ? 37.531 18.921 19.581 1.00 29.45 86 GLY B O 1
ATOM 2816 N N . ARG B 1 87 ? 35.578 18.198 20.376 1.00 23.65 87 ARG B N 1
ATOM 2817 C CA . ARG B 1 87 ? 35.515 17.051 19.480 1.00 24.50 87 ARG B CA 1
ATOM 2818 C C . ARG B 1 87 ? 34.577 17.313 18.308 1.00 25.22 87 ARG B C 1
ATOM 2819 O O . ARG B 1 87 ? 33.609 18.057 18.428 1.00 27.58 87 ARG B O 1
ATOM 2827 N N . GLY B 1 88 ? 34.815 16.596 17.210 1.00 23.85 88 GLY B N 1
ATOM 2828 C CA . GLY B 1 88 ? 33.924 16.674 16.062 1.00 23.28 88 GLY B CA 1
ATOM 2829 C C . GLY B 1 88 ? 34.663 17.093 14.804 1.00 24.07 88 GLY B C 1
ATOM 2830 O O . GLY B 1 88 ? 35.871 17.349 14.861 1.00 23.71 88 GLY B O 1
ATOM 2831 N N . TYR B 1 89 ? 33.931 17.136 13.678 1.00 22.09 89 TYR B N 1
ATOM 2832 C CA . TYR B 1 89 ? 34.525 17.429 12.389 1.00 25.67 89 TYR B CA 1
ATOM 2833 C C . TYR B 1 89 ? 34.867 18.921 12.372 1.00 21.85 89 TYR B C 1
ATOM 2834 O O . TYR B 1 89 ? 34.055 19.772 12.716 1.00 18.68 89 TYR B O 1
ATOM 2843 N N . ASP B 1 90 ? 36.101 19.233 11.948 1.00 23.75 90 ASP B N 1
ATOM 2844 C CA . ASP B 1 90 ? 36.590 20.595 12.037 1.00 27.30 90 ASP B CA 1
ATOM 2845 C C . ASP B 1 90 ? 36.270 21.325 10.740 1.00 28.29 90 ASP B C 1
ATOM 2846 O O . ASP B 1 90 ? 36.801 20.985 9.689 1.00 29.41 90 ASP B O 1
ATOM 2851 N N . VAL B 1 91 ? 35.408 22.327 10.853 1.00 24.80 91 VAL B N 1
ATOM 2852 C CA . VAL B 1 91 ? 34.990 23.124 9.712 1.00 31.58 91 VAL B CA 1
ATOM 2853 C C . VAL B 1 91 ? 35.605 24.531 9.802 1.00 31.11 91 VAL B C 1
ATOM 2854 O O . VAL B 1 91 ? 35.218 25.442 9.078 1.00 36.48 91 VAL B O 1
ATOM 2858 N N . GLY B 1 92 ? 36.579 24.716 10.704 1.00 31.31 92 GLY B N 1
ATOM 2859 C CA . GLY B 1 92 ? 37.289 25.982 10.850 1.00 30.83 92 GLY B CA 1
ATOM 2860 C C . GLY B 1 92 ? 36.582 26.922 11.810 1.00 30.37 92 GLY B C 1
ATOM 2861 O O . GLY B 1 92 ? 37.132 27.324 12.829 1.00 31.59 92 GLY B O 1
ATOM 2862 N N . VAL B 1 93 ? 35.332 27.254 11.492 1.00 28.59 93 VAL B N 1
ATOM 2863 C CA . VAL B 1 93 ? 34.571 28.169 12.332 1.00 27.53 93 VAL B CA 1
ATOM 2864 C C . VAL B 1 93 ? 33.888 27.418 13.476 1.00 25.62 93 VAL B C 1
ATOM 2865 O O . VAL B 1 93 ? 33.330 28.045 14.354 1.00 24.23 93 VAL B O 1
ATOM 2869 N N . ALA B 1 94 ? 33.896 26.078 13.440 1.00 23.66 94 ALA B N 1
ATOM 2870 C CA . ALA B 1 94 ? 33.288 25.278 14.482 1.00 21.08 94 ALA B CA 1
ATOM 2871 C C . ALA B 1 94 ? 33.808 23.850 14.371 1.00 20.50 94 ALA B C 1
ATOM 2872 O O . ALA B 1 94 ? 34.385 23.458 13.354 1.00 20.47 94 ALA B O 1
ATOM 2874 N N . LYS B 1 95 ? 33.502 23.068 15.403 1.00 22.15 95 LYS B N 1
ATOM 2875 C CA . LYS B 1 95 ? 33.634 21.620 15.369 1.00 23.17 95 LYS B CA 1
ATOM 2876 C C . LYS B 1 95 ? 32.229 21.032 15.460 1.00 23.32 95 LYS B C 1
ATOM 2877 O O . LYS B 1 95 ? 31.437 21.495 16.286 1.00 22.70 95 LYS B O 1
ATOM 2883 N N . ILE B 1 96 ? 31.957 20.004 14.651 1.00 18.93 96 ILE B N 1
ATOM 2884 C CA . ILE B 1 96 ? 30.603 19.474 14.553 1.00 21.63 96 ILE B CA 1
ATOM 2885 C C . ILE B 1 96 ? 30.630 18.010 14.974 1.00 18.07 96 ILE B C 1
ATOM 2886 O O . ILE B 1 96 ? 31.050 17.164 14.202 1.00 17.08 96 ILE B O 1
ATOM 2891 N N . PRO B 1 97 ? 30.277 17.680 16.230 1.00 18.96 97 PRO B N 1
ATOM 2892 C CA . PRO B 1 97 ? 30.194 16.286 16.643 1.00 18.37 97 PRO B CA 1
ATOM 2893 C C . PRO B 1 97 ? 28.941 15.620 16.062 1.00 18.73 97 PRO B C 1
ATOM 2894 O O . PRO B 1 97 ? 28.075 16.318 15.581 1.00 19.20 97 PRO B O 1
ATOM 2898 N N . LEU B 1 98 ? 28.886 14.282 16.112 1.00 18.06 98 LEU B N 1
ATOM 2899 C CA . LEU B 1 98 ? 27.756 13.500 15.649 1.00 18.24 98 LEU B CA 1
ATOM 2900 C C . LEU B 1 98 ? 27.508 12.382 16.657 1.00 15.22 98 LEU B C 1
ATOM 2901 O O . LEU B 1 98 ? 28.437 11.650 16.956 1.00 14.19 98 LEU B O 1
ATOM 2906 N N . VAL B 1 99 ? 26.272 12.302 17.159 1.00 14.07 99 VAL B N 1
ATOM 2907 C CA . VAL B 1 99 ? 25.858 11.314 18.143 1.00 13.83 99 VAL B CA 1
ATOM 2908 C C . VAL B 1 99 ? 24.564 10.671 17.646 1.00 13.78 99 VAL B C 1
ATOM 2909 O O . VAL B 1 99 ? 23.456 11.029 18.064 1.00 14.47 99 VAL B O 1
ATOM 2913 N N . PRO B 1 100 ? 24.661 9.687 16.726 1.00 13.39 100 PRO B N 1
ATOM 2914 C CA . PRO B 1 100 ? 23.485 8.912 16.347 1.00 13.91 100 PRO B CA 1
ATOM 2915 C C . PRO B 1 100 ? 22.850 8.261 17.566 1.00 12.46 100 PRO B C 1
ATOM 2916 O O . PRO B 1 100 ? 23.535 7.956 18.561 1.00 11.53 100 PRO B O 1
ATOM 2920 N N . ALA B 1 101 ? 21.528 8.099 17.505 1.00 11.92 101 ALA B N 1
ATOM 2921 C CA . ALA B 1 101 ? 20.803 7.522 18.610 1.00 12.19 101 ALA B CA 1
ATOM 2922 C C . ALA B 1 101 ? 19.517 6.845 18.134 1.00 11.99 101 ALA B C 1
ATOM 2923 O O . ALA B 1 101 ? 18.974 7.176 17.089 1.00 11.34 101 ALA B O 1
ATOM 2925 N N . ALA B 1 102 ? 19.069 5.879 18.951 1.00 11.26 102 ALA B N 1
ATOM 2926 C CA . ALA B 1 102 ? 17.767 5.265 18.788 1.00 11.57 102 ALA B CA 1
ATOM 2927 C C . ALA B 1 102 ? 17.094 5.226 20.162 1.00 11.42 102 ALA B C 1
ATOM 2928 O O . ALA B 1 102 ? 17.774 5.339 21.187 1.00 12.03 102 ALA B O 1
ATOM 2930 N N . VAL B 1 103 ? 15.759 5.130 20.167 1.00 12.72 103 VAL B N 1
ATOM 2931 C CA . VAL B 1 103 ? 14.978 5.219 21.390 1.00 13.24 103 VAL B CA 1
ATOM 2932 C C . VAL B 1 103 ? 14.230 3.900 21.685 1.00 13.82 103 VAL B C 1
ATOM 2933 O O . VAL B 1 103 ? 13.934 3.113 20.774 1.00 13.14 103 VAL B O 1
ATOM 2937 N N . ILE B 1 104 ? 13.859 3.741 22.973 1.00 13.11 104 ILE B N 1
ATOM 2938 C CA . ILE B 1 104 ? 12.773 2.859 23.367 1.00 13.35 104 ILE B CA 1
ATOM 2939 C C . ILE B 1 104 ? 11.622 3.672 23.940 1.00 15.03 104 ILE B C 1
ATOM 2940 O O . ILE B 1 104 ? 11.833 4.750 24.487 1.00 16.85 104 ILE B O 1
ATOM 2945 N N . TYR B 1 105 ? 10.429 3.065 23.960 1.00 16.03 105 TYR B N 1
ATOM 2946 C CA . TYR B 1 105 ? 9.286 3.595 24.698 1.00 16.09 105 TYR B CA 1
ATOM 2947 C C . TYR B 1 105 ? 9.260 3.033 26.122 1.00 16.35 105 TYR B C 1
ATOM 2948 O O . TYR B 1 105 ? 9.062 1.831 26.310 1.00 16.89 105 TYR B O 1
ATOM 2957 N N . ASP B 1 106 ? 9.372 3.934 27.107 1.00 15.89 106 ASP B N 1
ATOM 2958 C CA . ASP B 1 106 ? 9.428 3.595 28.517 1.00 16.47 106 ASP B CA 1
ATOM 2959 C C . ASP B 1 106 ? 8.527 4.541 29.330 1.00 18.33 106 ASP B C 1
ATOM 2960 O O . ASP B 1 106 ? 8.719 4.663 30.534 1.00 19.08 106 ASP B O 1
ATOM 2965 N N . LEU B 1 107 ? 7.526 5.148 28.687 1.00 16.64 107 LEU B N 1
ATOM 2966 C CA . LEU B 1 107 ? 6.699 6.160 29.317 1.00 20.46 107 LEU B CA 1
ATOM 2967 C C . LEU B 1 107 ? 5.582 5.520 30.154 1.00 21.92 107 LEU B C 1
ATOM 2968 O O . LEU B 1 107 ? 4.946 6.230 30.929 1.00 23.24 107 LEU B O 1
ATOM 2973 N N . SER B 1 108 ? 5.308 4.219 29.983 1.00 20.67 108 SER B N 1
ATOM 2974 C CA . SER B 1 108 ? 4.200 3.572 30.686 1.00 23.23 108 SER B CA 1
ATOM 2975 C C . SER B 1 108 ? 4.648 2.962 32.016 1.00 24.70 108 SER B C 1
ATOM 2976 O O . SER B 1 108 ? 3.841 2.326 32.682 1.00 25.79 108 SER B O 1
ATOM 2979 N N . VAL B 1 109 ? 5.910 3.143 32.409 1.00 23.65 109 VAL B N 1
ATOM 2980 C CA . VAL B 1 109 ? 6.346 2.806 33.758 1.00 25.64 109 VAL B CA 1
ATOM 2981 C C . VAL B 1 109 ? 6.998 4.049 34.366 1.00 25.12 109 VAL B C 1
ATOM 2982 O O . VAL B 1 109 ? 7.580 4.842 33.637 1.00 21.32 109 VAL B O 1
ATOM 2986 N N . GLY B 1 110 ? 6.801 4.263 35.684 1.00 23.44 110 GLY B N 1
ATOM 2987 C CA . GLY B 1 110 ? 7.272 5.457 36.367 1.00 24.35 110 GLY B CA 1
ATOM 2988 C C . GLY B 1 110 ? 6.462 6.684 35.955 1.00 24.98 110 GLY B C 1
ATOM 2989 O O . GLY B 1 110 ? 5.229 6.655 35.896 1.00 27.81 110 GLY B O 1
ATOM 2990 N N . ASP B 1 111 ? 7.179 7.728 35.531 1.00 24.10 111 ASP B N 1
ATOM 2991 C CA . ASP B 1 111 ? 6.586 9.037 35.293 1.00 22.62 111 ASP B CA 1
ATOM 2992 C C . ASP B 1 111 ? 6.728 9.385 33.808 1.00 20.40 111 ASP B C 1
ATOM 2993 O O . ASP B 1 111 ? 7.838 9.634 33.330 1.00 20.70 111 ASP B O 1
ATOM 2998 N N . ALA B 1 112 ? 5.606 9.444 33.111 1.00 18.64 112 ALA B N 1
ATOM 2999 C CA . ALA B 1 112 ? 5.573 9.686 31.664 1.00 21.97 112 ALA B CA 1
ATOM 3000 C C . ALA B 1 112 ? 6.065 11.079 31.266 1.00 23.64 112 ALA B C 1
ATOM 3001 O O . ALA B 1 112 ? 6.347 11.303 30.078 1.00 23.20 112 ALA B O 1
ATOM 3003 N N . ASN B 1 113 ? 6.129 12.009 32.234 1.00 21.27 113 ASN B N 1
ATOM 3004 C CA . ASN B 1 113 ? 6.414 13.404 31.948 1.00 23.25 113 ASN B CA 1
ATOM 3005 C C . ASN B 1 113 ? 7.910 13.672 32.016 1.00 23.38 113 ASN B C 1
ATOM 3006 O O . ASN B 1 113 ? 8.342 14.759 31.647 1.00 24.92 113 ASN B O 1
ATOM 3011 N N . VAL B 1 114 ? 8.711 12.705 32.494 1.00 17.50 114 VAL B N 1
ATOM 3012 C CA . VAL B 1 114 ? 10.142 12.905 32.570 1.00 19.01 114 VAL B CA 1
ATOM 3013 C C . VAL B 1 114 ? 10.811 12.039 31.503 1.00 19.29 114 VAL B C 1
ATOM 3014 O O . VAL B 1 114 ? 10.627 10.811 31.503 1.00 18.42 114 VAL B O 1
ATOM 3018 N N . ARG B 1 115 ? 11.623 12.672 30.651 1.00 17.55 115 ARG B N 1
ATOM 3019 C CA . ARG B 1 115 ? 12.311 11.960 29.586 1.00 17.27 115 ARG B CA 1
ATOM 3020 C C . ARG B 1 115 ? 13.747 12.456 29.500 1.00 16.64 115 ARG B C 1
ATOM 3021 O O . ARG B 1 115 ? 14.042 13.555 29.967 1.00 16.39 115 ARG B O 1
ATOM 3029 N N . PRO B 1 116 ? 14.697 11.669 28.948 1.00 14.75 116 PRO B N 1
ATOM 3030 C CA . PRO B 1 116 ? 16.053 12.151 28.733 1.00 15.45 116 PRO B CA 1
ATOM 3031 C C . PRO B 1 116 ? 16.055 13.414 27.889 1.00 15.55 116 PRO B C 1
ATOM 3032 O O . PRO B 1 116 ? 15.342 13.501 26.875 1.00 15.97 116 PRO B O 1
ATOM 3036 N N . ASP B 1 117 ? 16.743 14.428 28.415 1.00 14.81 117 ASP B N 1
ATOM 3037 C CA . ASP B 1 117 ? 16.714 15.784 27.881 1.00 14.30 117 ASP B CA 1
ATOM 3038 C C . ASP B 1 117 ? 18.153 16.228 27.662 1.00 14.58 117 ASP B C 1
ATOM 3039 O O . ASP B 1 117 ? 19.104 15.429 27.800 1.00 16.00 117 ASP B O 1
ATOM 3044 N N . LEU B 1 118 ? 18.342 17.511 27.311 1.00 15.96 118 LEU B N 1
ATOM 3045 C CA . LEU B 1 118 ? 19.692 18.024 27.056 1.00 15.77 118 LEU B CA 1
ATOM 3046 C C . LEU B 1 118 ? 20.625 17.722 28.228 1.00 14.81 118 LEU B C 1
ATOM 3047 O O . LEU B 1 118 ? 21.774 17.293 28.038 1.00 15.46 118 LEU B O 1
ATOM 3052 N N . ALA B 1 119 ? 20.142 18.020 29.443 1.00 16.01 119 ALA B N 1
ATOM 3053 C CA . ALA B 1 119 ? 20.954 17.874 30.650 1.00 17.90 119 ALA B CA 1
ATOM 3054 C C . ALA B 1 119 ? 21.294 16.401 30.916 1.00 16.28 119 ALA B C 1
ATOM 3055 O O . ALA B 1 119 ? 22.428 16.072 31.253 1.00 16.17 119 ALA B O 1
ATOM 3057 N N . MET B 1 120 ? 20.339 15.496 30.721 1.00 15.84 120 MET B N 1
ATOM 3058 C CA . MET B 1 120 ? 20.602 14.089 30.970 1.00 16.58 120 MET B CA 1
ATOM 3059 C C . MET B 1 120 ? 21.628 13.509 29.993 1.00 16.34 120 MET B C 1
ATOM 3060 O O . MET B 1 120 ? 22.450 12.672 30.371 1.00 16.28 120 MET B O 1
ATOM 3065 N N . GLY B 1 121 ? 21.589 13.943 28.731 1.00 16.30 121 GLY B N 1
ATOM 3066 C CA . GLY B 1 121 ? 22.580 13.518 27.763 1.00 15.66 121 GLY B CA 1
ATOM 3067 C C . GLY B 1 121 ? 23.986 13.981 28.134 1.00 16.02 121 GLY B C 1
ATOM 3068 O O . GLY B 1 121 ? 24.948 13.225 28.041 1.00 15.23 121 GLY B O 1
ATOM 3069 N N . ARG B 1 122 ? 24.098 15.207 28.633 1.00 16.45 122 ARG B N 1
ATOM 3070 C CA . ARG B 1 122 ? 25.372 15.670 29.147 1.00 17.03 122 ARG B CA 1
ATOM 3071 C C . ARG B 1 122 ? 25.864 14.828 30.328 1.00 14.67 122 ARG B C 1
ATOM 3072 O O . ARG B 1 122 ? 27.060 14.507 30.391 1.00 16.16 122 ARG B O 1
ATOM 3080 N N . ARG B 1 123 ? 24.978 14.525 31.280 1.00 15.36 123 ARG B N 1
ATOM 3081 C CA . ARG B 1 123 ? 25.329 13.707 32.439 1.00 16.40 123 ARG B CA 1
ATOM 3082 C C . ARG B 1 123 ? 25.902 12.344 32.039 1.00 16.88 123 ARG B C 1
ATOM 3083 O O . ARG B 1 123 ? 26.937 11.915 32.596 1.00 16.92 123 ARG B O 1
ATOM 3091 N N . ALA B 1 124 ? 25.293 11.679 31.019 1.00 17.16 124 ALA B N 1
ATOM 3092 C CA . ALA B 1 124 ? 25.829 10.400 30.555 1.00 15.73 124 ALA B CA 1
ATOM 3093 C C . ALA B 1 124 ? 27.225 10.560 29.973 1.00 14.98 124 ALA B C 1
ATOM 3094 O O . ALA B 1 124 ? 28.084 9.713 30.206 1.00 14.82 124 ALA B O 1
ATOM 3096 N N . CYS B 1 125 ? 27.468 11.653 29.225 1.00 14.57 125 CYS B N 1
ATOM 3097 C CA . CYS B 1 125 ? 28.786 11.890 28.661 1.00 15.06 125 CYS B CA 1
ATOM 3098 C C . CYS B 1 125 ? 29.847 12.094 29.757 1.00 15.41 125 CYS B C 1
ATOM 3099 O O . CYS B 1 125 ? 30.967 11.623 29.657 1.00 16.06 125 CYS B O 1
ATOM 3102 N N . GLU B 1 126 ? 29.505 12.872 30.773 1.00 18.25 126 GLU B N 1
ATOM 3103 C CA . GLU B 1 126 ? 30.399 13.173 31.894 1.00 19.05 126 GLU B CA 1
ATOM 3104 C C . GLU B 1 126 ? 30.801 11.882 32.608 1.00 21.39 126 GLU B C 1
ATOM 3105 O O . GLU B 1 126 ? 31.929 11.739 33.056 1.00 19.77 126 GLU B O 1
ATOM 3111 N N . ALA B 1 127 ? 29.859 10.950 32.707 1.00 20.53 127 ALA B N 1
ATOM 3112 C CA . ALA B 1 127 ? 30.039 9.697 33.421 1.00 21.66 127 ALA B CA 1
ATOM 3113 C C . ALA B 1 127 ? 30.761 8.616 32.625 1.00 23.68 127 ALA B C 1
ATOM 3114 O O . ALA B 1 127 ? 30.995 7.543 33.179 1.00 21.16 127 ALA B O 1
ATOM 3116 N N . ALA B 1 128 ? 31.078 8.849 31.340 1.00 19.66 128 ALA B N 1
ATOM 3117 C CA . ALA B 1 128 ? 31.561 7.789 30.481 1.00 19.61 128 ALA B CA 1
ATOM 3118 C C . ALA B 1 128 ? 32.984 7.385 30.884 1.00 21.43 128 ALA B C 1
ATOM 3119 O O . ALA B 1 128 ? 33.883 8.206 30.906 1.00 21.39 128 ALA B O 1
ATOM 3121 N N . LYS B 1 129 ? 33.213 6.102 31.115 1.00 19.34 129 LYS B N 1
ATOM 3122 C CA . LYS B 1 129 ? 34.532 5.645 31.521 1.00 21.20 129 LYS B CA 1
ATOM 3123 C C . LYS B 1 129 ? 34.883 4.308 30.889 1.00 19.97 129 LYS B C 1
ATOM 3124 O O . LYS B 1 129 ? 34.005 3.599 30.410 1.00 16.83 129 LYS B O 1
ATOM 3130 N N . PRO B 1 130 ? 36.190 3.966 30.850 1.00 20.50 130 PRO B N 1
ATOM 3131 C CA . PRO B 1 130 ? 36.637 2.644 30.462 1.00 21.66 130 PRO B CA 1
ATOM 3132 C C . PRO B 1 130 ? 36.344 1.609 31.541 1.00 20.94 130 PRO B C 1
ATOM 3133 O O . PRO B 1 130 ? 35.782 1.935 32.576 1.00 20.09 130 PRO B O 1
ATOM 3137 N N . GLY B 1 131 ? 36.660 0.354 31.227 1.00 23.06 131 GLY B N 1
ATOM 3138 C CA . GLY B 1 131 ? 36.473 -0.755 32.142 1.00 25.51 131 GLY B CA 1
ATOM 3139 C C . GLY B 1 131 ? 35.014 -1.178 32.270 1.00 24.56 131 GLY B C 1
ATOM 3140 O O . GLY B 1 131 ? 34.154 -0.754 31.492 1.00 24.33 131 GLY B O 1
ATOM 3141 N N . PRO B 1 132 ? 34.713 -2.030 33.272 1.00 25.36 132 PRO B N 1
ATOM 3142 C CA . PRO B 1 132 ? 33.389 -2.615 33.413 1.00 25.59 132 PRO B CA 1
ATOM 3143 C C . PRO B 1 132 ? 32.333 -1.566 33.733 1.00 26.13 132 PRO B C 1
ATOM 3144 O O . PRO B 1 132 ? 32.604 -0.592 34.409 1.00 22.45 132 PRO B O 1
ATOM 3148 N N . PHE B 1 133 ? 31.122 -1.750 33.209 1.00 23.49 133 PHE B N 1
ATOM 3149 C CA . PHE B 1 133 ? 30.015 -0.864 33.501 1.00 22.27 133 PHE B CA 1
ATOM 3150 C C . PHE B 1 133 ? 28.869 -1.706 34.035 1.00 19.42 133 PHE B C 1
ATOM 3151 O O . PHE B 1 133 ? 28.819 -2.911 33.841 1.00 19.81 133 PHE B O 1
ATOM 3159 N N . GLU B 1 134 ? 27.916 -1.053 34.671 1.00 20.27 134 GLU B N 1
ATOM 3160 C CA . GLU B 1 134 ? 26.790 -1.738 35.282 1.00 23.44 134 GLU B CA 1
ATOM 3161 C C . GLU B 1 134 ? 25.822 -2.178 34.188 1.00 19.96 134 GLU B C 1
ATOM 3162 O O . GLU B 1 134 ? 25.693 -1.475 33.180 1.00 18.46 134 GLU B O 1
ATOM 3168 N N . ARG B 1 135 ? 25.095 -3.279 34.456 1.00 19.16 135 ARG B N 1
ATOM 3169 C CA . ARG B 1 135 ? 24.060 -3.798 33.564 1.00 17.40 135 ARG B CA 1
ATOM 3170 C C . ARG B 1 135 ? 22.760 -3.937 34.326 1.00 17.44 135 ARG B C 1
ATOM 3171 O O . ARG B 1 135 ? 22.731 -3.708 35.516 1.00 20.47 135 ARG B O 1
ATOM 3179 N N . GLY B 1 136 ? 21.679 -4.285 33.634 1.00 16.58 136 GLY B N 1
ATOM 3180 C CA . GLY B 1 136 ? 20.353 -4.412 34.226 1.00 16.58 136 GLY B CA 1
ATOM 3181 C C . GLY B 1 136 ? 19.528 -3.148 34.001 1.00 17.92 136 GLY B C 1
ATOM 3182 O O . GLY B 1 136 ? 19.595 -2.530 32.938 1.00 15.37 136 GLY B O 1
ATOM 3183 N N . ARG B 1 137 ? 18.804 -2.718 35.044 1.00 18.64 137 ARG B N 1
ATOM 3184 C CA . ARG B 1 137 ? 17.891 -1.588 34.924 1.00 21.52 137 ARG B CA 1
ATOM 3185 C C . ARG B 1 137 ? 18.652 -0.311 35.257 1.00 21.44 137 ARG B C 1
ATOM 3186 O O . ARG B 1 137 ? 18.504 0.270 36.334 1.00 18.33 137 ARG B O 1
ATOM 3194 N N . VAL B 1 138 ? 19.487 0.106 34.306 1.00 18.40 138 VAL B N 1
ATOM 3195 C CA . VAL B 1 138 ? 20.337 1.266 34.447 1.00 18.48 138 VAL B CA 1
ATOM 3196 C C . VAL B 1 138 ? 20.442 1.930 33.074 1.00 18.35 138 VAL B C 1
ATOM 3197 O O . VAL B 1 138 ? 20.258 1.275 32.035 1.00 15.50 138 VAL B O 1
ATOM 3201 N N . GLY B 1 139 ? 20.730 3.243 33.077 1.00 15.61 139 GLY B N 1
ATOM 3202 C CA . GLY B 1 139 ? 20.918 3.971 31.835 1.00 14.84 139 GLY B CA 1
ATOM 3203 C C . GLY B 1 139 ? 19.701 3.815 30.924 1.00 14.92 139 GLY B C 1
ATOM 3204 O O . GLY B 1 139 ? 18.550 3.952 31.359 1.00 15.26 139 GLY B O 1
ATOM 3205 N N . GLY B 1 140 ? 19.962 3.507 29.642 1.00 13.48 140 GLY B N 1
ATOM 3206 C CA . GLY B 1 140 ? 18.893 3.340 28.674 1.00 13.94 140 GLY B CA 1
ATOM 3207 C C . GLY B 1 140 ? 17.942 2.191 29.019 1.00 12.77 140 GLY B C 1
ATOM 3208 O O . GLY B 1 140 ? 16.825 2.188 28.549 1.00 14.41 140 GLY B O 1
ATOM 3209 N N . GLY B 1 141 ? 18.364 1.256 29.868 1.00 13.39 141 GLY B N 1
ATOM 3210 C CA . GLY B 1 141 ? 17.544 0.122 30.257 1.00 14.98 141 GLY B CA 1
ATOM 3211 C C . GLY B 1 141 ? 16.715 0.310 31.540 1.00 16.23 141 GLY B C 1
ATOM 3212 O O . GLY B 1 141 ? 16.013 -0.614 31.928 1.00 16.82 141 GLY B O 1
ATOM 3213 N N . THR B 1 142 ? 16.736 1.517 32.159 1.00 14.98 142 THR B N 1
ATOM 3214 C CA . THR B 1 142 ? 16.150 1.727 33.473 1.00 15.52 142 THR B CA 1
ATOM 3215 C C . THR B 1 142 ? 14.667 1.383 33.462 1.00 16.13 142 THR B C 1
ATOM 3216 O O . THR B 1 142 ? 14.173 0.722 34.389 1.00 17.40 142 THR B O 1
ATOM 3220 N N . GLY B 1 143 ? 13.939 1.859 32.446 1.00 14.75 143 GLY B N 1
ATOM 3221 C CA . GLY B 1 143 ? 12.505 1.622 32.373 1.00 15.06 143 GLY B CA 1
ATOM 3222 C C . GLY B 1 143 ? 12.075 0.554 31.365 1.00 14.79 143 GLY B C 1
ATOM 3223 O O . GLY B 1 143 ? 10.901 0.503 31.005 1.00 18.72 143 GLY B O 1
ATOM 3224 N N . ALA B 1 144 ? 12.998 -0.311 30.931 1.00 16.07 144 ALA B N 1
ATOM 3225 C CA . ALA B 1 144 ? 12.750 -1.335 29.929 1.00 14.36 144 ALA B CA 1
ATOM 3226 C C . ALA B 1 144 ? 11.893 -2.463 30.514 1.00 16.94 144 ALA B C 1
ATOM 3227 O O . ALA B 1 144 ? 12.085 -2.861 31.669 1.00 17.04 144 ALA B O 1
ATOM 3229 N N . THR B 1 145 ? 10.977 -2.962 29.678 1.00 16.40 145 THR B N 1
ATOM 3230 C CA . THR B 1 145 ? 10.089 -4.078 29.954 1.00 16.70 145 THR B CA 1
ATOM 3231 C C . THR B 1 145 ? 10.051 -5.017 28.745 1.00 16.25 145 THR B C 1
ATOM 3232 O O . THR B 1 145 ? 10.260 -4.575 27.600 1.00 13.52 145 THR B O 1
ATOM 3236 N N . VAL B 1 146 ? 9.748 -6.292 29.020 1.00 14.01 146 VAL B N 1
ATOM 3237 C CA . VAL B 1 146 ? 9.680 -7.354 28.028 1.00 15.76 146 VAL B CA 1
ATOM 3238 C C . VAL B 1 146 ? 8.342 -8.071 28.117 1.00 16.14 146 VAL B C 1
ATOM 3239 O O . VAL B 1 146 ? 7.981 -8.522 29.208 1.00 17.43 146 VAL B O 1
ATOM 3243 N N . GLY B 1 147 ? 7.686 -8.241 26.961 1.00 13.32 147 GLY B N 1
ATOM 3244 C CA . GLY B 1 147 ? 6.513 -9.084 26.854 1.00 14.87 147 GLY B CA 1
ATOM 3245 C C . GLY B 1 147 ? 5.233 -8.303 27.147 1.00 16.02 147 GLY B C 1
ATOM 3246 O O . GLY B 1 147 ? 4.647 -8.432 28.230 1.00 17.39 147 GLY B O 1
ATOM 3247 N N . LYS B 1 148 ? 4.783 -7.513 26.157 1.00 18.18 148 LYS B N 1
ATOM 3248 C CA . LYS B 1 148 ? 3.718 -6.548 26.374 1.00 18.41 148 LYS B CA 1
ATOM 3249 C C . LYS B 1 148 ? 2.399 -6.914 25.698 1.00 19.07 148 LYS B C 1
ATOM 3250 O O . LYS B 1 148 ? 1.542 -6.055 25.572 1.00 18.32 148 LYS B O 1
ATOM 3256 N N . LEU B 1 149 ? 2.215 -8.177 25.315 1.00 17.42 149 LEU B N 1
ATOM 3257 C CA . LEU B 1 149 ? 0.960 -8.618 24.725 1.00 18.42 149 LEU B CA 1
ATOM 3258 C C . LEU B 1 149 ? -0.253 -8.168 25.550 1.00 19.69 149 LEU B C 1
ATOM 3259 O O . LEU B 1 149 ? -1.277 -7.772 24.964 1.00 21.03 149 LEU B O 1
ATOM 3264 N N . TYR B 1 150 ? -0.162 -8.261 26.878 1.00 20.45 150 TYR B N 1
ATOM 3265 C CA . TYR B 1 150 ? -1.284 -7.922 27.754 1.00 22.01 150 TYR B CA 1
ATOM 3266 C C . TYR B 1 150 ? -1.059 -6.579 28.443 1.00 26.78 150 TYR B C 1
ATOM 3267 O O . TYR B 1 150 ? -1.644 -6.328 29.485 1.00 27.39 150 TYR B O 1
ATOM 3276 N N . GLY B 1 151 ? -0.180 -5.731 27.896 1.00 25.24 151 GLY B N 1
ATOM 3277 C CA . GLY B 1 151 ? 0.115 -4.472 28.558 1.00 23.76 151 GLY B CA 1
ATOM 3278 C C . GLY B 1 151 ? 1.293 -4.589 29.512 1.00 22.97 151 GLY B C 1
ATOM 3279 O O . GLY B 1 151 ? 1.746 -5.694 29.873 1.00 21.62 151 GLY B O 1
ATOM 3280 N N . VAL B 1 152 ? 1.810 -3.416 29.900 1.00 22.33 152 VAL B N 1
ATOM 3281 C CA . VAL B 1 152 ? 3.002 -3.333 30.724 1.00 24.43 152 VAL B CA 1
ATOM 3282 C C . VAL B 1 152 ? 2.788 -3.936 32.110 1.00 22.00 152 VAL B C 1
ATOM 3283 O O . VAL B 1 152 ? 3.729 -4.384 32.762 1.00 19.28 152 VAL B O 1
ATOM 3287 N N . ARG B 1 153 ? 1.537 -3.969 32.563 1.00 22.43 153 ARG B N 1
ATOM 3288 C CA . ARG B 1 153 ? 1.239 -4.483 33.887 1.00 28.70 153 ARG B CA 1
ATOM 3289 C C . ARG B 1 153 ? 1.564 -5.983 34.009 1.00 22.82 153 ARG B C 1
ATOM 3290 O O . ARG B 1 153 ? 1.892 -6.461 35.078 1.00 23.29 153 ARG B O 1
ATOM 3298 N N . GLN B 1 154 ? 1.501 -6.733 32.914 1.00 20.08 154 GLN B N 1
ATOM 3299 C CA . GLN B 1 154 ? 1.794 -8.167 32.934 1.00 19.02 154 GLN B CA 1
ATOM 3300 C C . GLN B 1 154 ? 3.119 -8.489 32.231 1.00 19.36 154 GLN B C 1
ATOM 3301 O O . GLN B 1 154 ? 3.369 -9.641 31.827 1.00 19.98 154 GLN B O 1
ATOM 3307 N N . SER B 1 155 ? 4.005 -7.496 32.154 1.00 18.60 155 SER B N 1
ATOM 3308 C CA . SER B 1 155 ? 5.298 -7.679 31.514 1.00 17.75 155 SER B CA 1
ATOM 3309 C C . SER B 1 155 ? 6.337 -8.124 32.523 1.00 18.23 155 SER B C 1
ATOM 3310 O O . SER B 1 155 ? 6.117 -8.053 33.728 1.00 20.23 155 SER B O 1
ATOM 3313 N N . SER B 1 156 ? 7.512 -8.507 32.011 1.00 16.21 156 SER B N 1
ATOM 3314 C CA . SER B 1 156 ? 8.664 -8.803 32.821 1.00 16.70 156 SER B CA 1
ATOM 3315 C C . SER B 1 156 ? 9.623 -7.620 32.731 1.00 20.11 156 SER B C 1
ATOM 3316 O O . SER B 1 156 ? 9.570 -6.857 31.768 1.00 17.27 156 SER B O 1
ATOM 3319 N N . PRO B 1 157 ? 10.539 -7.436 33.718 1.00 21.23 157 PRO B N 1
ATOM 3320 C CA . PRO B 1 157 ? 11.554 -6.402 33.603 1.00 21.62 157 PRO B CA 1
ATOM 3321 C C . PRO B 1 157 ? 12.521 -6.689 32.459 1.00 20.49 157 PRO B C 1
ATOM 3322 O O . PRO B 1 157 ? 12.876 -7.849 32.223 1.00 18.50 157 PRO B O 1
ATOM 3326 N N . GLY B 1 158 ? 12.906 -5.625 31.729 1.00 17.82 158 GLY B N 1
ATOM 3327 C CA . GLY B 1 158 ? 13.964 -5.711 30.748 1.00 16.50 158 GLY B CA 1
ATOM 3328 C C . GLY B 1 158 ? 15.259 -5.147 31.324 1.00 17.08 158 GLY B C 1
ATOM 3329 O O . GLY B 1 158 ? 15.452 -5.169 32.527 1.00 17.34 158 GLY B O 1
ATOM 3330 N N . GLY B 1 159 ? 16.114 -4.605 30.468 1.00 14.26 159 GLY B N 1
ATOM 3331 C CA . GLY B 1 159 ? 17.350 -4.017 30.919 1.00 13.96 159 GLY B CA 1
ATOM 3332 C C . GLY B 1 159 ? 18.339 -3.815 29.780 1.00 14.40 159 GLY B C 1
ATOM 3333 O O . GLY B 1 159 ? 18.028 -3.996 28.598 1.00 15.30 159 GLY B O 1
ATOM 3334 N N . LEU B 1 160 ? 19.538 -3.479 30.217 1.00 14.18 160 LEU B N 1
ATOM 3335 C CA . LEU B 1 160 ? 20.697 -3.271 29.382 1.00 14.45 160 LEU B CA 1
ATOM 3336 C C . LEU B 1 160 ? 21.676 -4.397 29.689 1.00 15.03 160 LEU B C 1
ATOM 3337 O O . LEU B 1 160 ? 21.923 -4.694 30.858 1.00 15.73 160 LEU B O 1
ATOM 3342 N N . GLY B 1 161 ? 22.141 -5.070 28.639 1.00 13.38 161 GLY B N 1
ATOM 3343 C CA . GLY B 1 161 ? 23.078 -6.171 28.758 1.00 14.30 161 GLY B CA 1
ATOM 3344 C C . GLY B 1 161 ? 24.274 -6.029 27.822 1.00 14.09 161 GLY B C 1
ATOM 3345 O O . GLY B 1 161 ? 24.291 -5.205 26.918 1.00 13.72 161 GLY B O 1
ATOM 3346 N N . THR B 1 162 ? 25.304 -6.827 28.074 1.00 13.20 162 THR B N 1
ATOM 3347 C CA . THR B 1 162 ? 26.499 -6.774 27.253 1.00 13.80 162 THR B CA 1
ATOM 3348 C C . THR B 1 162 ? 27.148 -8.158 27.215 1.00 15.07 162 THR B C 1
ATOM 3349 O O . THR B 1 162 ? 26.952 -8.958 28.144 1.00 15.41 162 THR B O 1
ATOM 3353 N N . ALA B 1 163 ? 27.957 -8.413 26.180 1.00 13.91 163 ALA B N 1
ATOM 3354 C CA . ALA B 1 163 ? 28.724 -9.649 26.039 1.00 14.64 163 ALA B CA 1
ATOM 3355 C C . ALA B 1 163 ? 29.871 -9.424 25.052 1.00 14.42 163 ALA B C 1
ATOM 3356 O O . ALA B 1 163 ? 29.801 -8.538 24.209 1.00 14.30 163 ALA B O 1
ATOM 3358 N N . THR B 1 164 ? 30.946 -10.178 25.214 1.00 15.75 164 THR B N 1
ATOM 3359 C CA . THR B 1 164 ? 32.073 -10.180 24.291 1.00 15.52 164 THR B CA 1
ATOM 3360 C C . THR B 1 164 ? 32.272 -11.603 23.780 1.00 17.45 164 THR B C 1
ATOM 3361 O O . THR B 1 164 ? 32.246 -12.529 24.565 1.00 16.74 164 THR B O 1
ATOM 3365 N N . VAL B 1 165 ? 32.450 -11.745 22.463 1.00 17.86 165 VAL B N 1
ATOM 3366 C CA . VAL B 1 165 ? 32.857 -12.988 21.821 1.00 18.90 165 VAL B CA 1
ATOM 3367 C C . VAL B 1 165 ? 34.297 -12.832 21.335 1.00 18.82 165 VAL B C 1
ATOM 3368 O O . VAL B 1 165 ? 34.633 -11.872 20.629 1.00 18.44 165 VAL B O 1
ATOM 3372 N N . SER B 1 166 ? 35.142 -13.796 21.700 1.00 19.27 166 SER B N 1
ATOM 3373 C CA . SER B 1 166 ? 36.549 -13.834 21.292 1.00 20.29 166 SER B CA 1
ATOM 3374 C C . SER B 1 166 ? 36.736 -14.783 20.123 1.00 22.12 166 SER B C 1
ATOM 3375 O O . SER B 1 166 ? 36.243 -15.908 20.145 1.00 23.98 166 SER B O 1
ATOM 3378 N N . LEU B 1 167 ? 37.450 -14.312 19.102 1.00 20.01 167 LEU B N 1
ATOM 3379 C CA . LEU B 1 167 ? 37.824 -15.126 17.964 1.00 24.18 167 LEU B CA 1
ATOM 3380 C C . LEU B 1 167 ? 39.346 -15.315 18.049 1.00 23.35 167 LEU B C 1
ATOM 3381 O O . LEU B 1 167 ? 39.974 -14.853 18.986 1.00 24.61 167 LEU B O 1
ATOM 3386 N N . TYR B 1 168 ? 39.921 -15.938 17.036 1.00 25.02 168 TYR B N 1
ATOM 3387 C CA . TYR B 1 168 ? 41.369 -16.127 16.930 1.00 26.60 168 TYR B CA 1
ATOM 3388 C C . TYR B 1 168 ? 42.088 -14.791 16.771 1.00 26.13 168 TYR B C 1
ATOM 3389 O O . TYR B 1 168 ? 41.538 -13.799 16.297 1.00 26.29 168 TYR B O 1
ATOM 3398 N N . GLY B 1 169 ? 43.380 -14.777 17.132 1.00 25.01 169 GLY B N 1
ATOM 3399 C CA . GLY B 1 169 ? 44.265 -13.699 16.731 1.00 25.46 169 GLY B CA 1
ATOM 3400 C C . GLY B 1 169 ? 44.011 -12.361 17.423 1.00 23.61 169 GLY B C 1
ATOM 3401 O O . GLY B 1 169 ? 44.389 -11.328 16.891 1.00 26.19 169 GLY B O 1
ATOM 3402 N N . GLY B 1 170 ? 43.360 -12.370 18.588 1.00 19.56 170 GLY B N 1
ATOM 3403 C CA . GLY B 1 170 ? 43.103 -11.150 19.324 1.00 20.68 170 GLY B CA 1
ATOM 3404 C C . GLY B 1 170 ? 41.839 -10.430 18.842 1.00 19.56 170 GLY B C 1
ATOM 3405 O O . GLY B 1 170 ? 41.544 -9.343 19.306 1.00 19.49 170 GLY B O 1
ATOM 3406 N N . ILE B 1 171 ? 41.088 -11.048 17.941 1.00 17.55 171 ILE B N 1
ATOM 3407 C CA . ILE B 1 171 ? 39.889 -10.429 17.386 1.00 17.83 171 ILE B CA 1
ATOM 3408 C C . ILE B 1 171 ? 38.780 -10.549 18.429 1.00 16.59 171 ILE B C 1
ATOM 3409 O O . ILE B 1 171 ? 38.619 -11.601 19.054 1.00 17.92 171 ILE B O 1
ATOM 3414 N N . LYS B 1 172 ? 38.017 -9.465 18.624 1.00 17.02 172 LYS B N 1
ATOM 3415 C CA . LYS B 1 172 ? 36.882 -9.457 19.542 1.00 17.57 172 LYS B CA 1
ATOM 3416 C C . LYS B 1 172 ? 35.673 -8.821 18.840 1.00 15.51 172 LYS B C 1
ATOM 3417 O O . LYS B 1 172 ? 35.808 -7.912 18.038 1.00 15.17 172 LYS B O 1
ATOM 3423 N N . VAL B 1 173 ? 34.494 -9.286 19.215 1.00 15.76 173 VAL B N 1
ATOM 3424 C CA . VAL B 1 173 ? 33.251 -8.643 18.840 1.00 15.93 173 VAL B CA 1
ATOM 3425 C C . VAL B 1 173 ? 32.392 -8.532 20.091 1.00 13.75 173 VAL B C 1
ATOM 3426 O O . VAL B 1 173 ? 32.220 -9.535 20.765 1.00 15.46 173 VAL B O 1
ATOM 3430 N N . SER B 1 174 ? 31.952 -7.318 20.445 1.00 14.02 174 SER B N 1
ATOM 3431 C CA . SER B 1 174 ? 31.194 -7.110 21.669 1.00 14.85 174 SER B CA 1
ATOM 3432 C C . SER B 1 174 ? 29.848 -6.476 21.338 1.00 15.11 174 SER B C 1
ATOM 3433 O O . SER B 1 174 ? 29.717 -5.780 20.323 1.00 15.62 174 SER B O 1
ATOM 3436 N N . ALA B 1 175 ? 28.900 -6.617 22.260 1.00 12.64 175 ALA B N 1
ATOM 3437 C CA . ALA B 1 175 ? 27.606 -6.002 22.047 1.00 13.67 175 ALA B CA 1
ATOM 3438 C C . ALA B 1 175 ? 27.147 -5.347 23.339 1.00 14.44 175 ALA B C 1
ATOM 3439 O O . ALA B 1 175 ? 27.471 -5.851 24.413 1.00 15.88 175 ALA B O 1
ATOM 3441 N N . MET B 1 176 ? 26.310 -4.324 23.185 1.00 13.74 176 MET B N 1
ATOM 3442 C CA . MET B 1 176 ? 25.563 -3.696 24.261 1.00 13.06 176 MET B CA 1
ATOM 3443 C C . MET B 1 176 ? 24.140 -3.471 23.757 1.00 12.05 176 MET B C 1
ATOM 3444 O O . MET B 1 176 ? 23.948 -2.790 22.756 1.00 12.84 176 MET B O 1
ATOM 3449 N N . ILE B 1 177 ? 23.158 -4.012 24.472 1.00 11.96 177 ILE B N 1
ATOM 3450 C CA . ILE B 1 177 ? 21.782 -4.103 23.983 1.00 12.96 177 ILE B CA 1
ATOM 3451 C C . ILE B 1 177 ? 20.837 -3.614 25.082 1.00 13.88 177 ILE B C 1
ATOM 3452 O O . ILE B 1 177 ? 20.972 -4.007 26.244 1.00 15.31 177 ILE B O 1
ATOM 3457 N N . VAL B 1 178 ? 19.846 -2.795 24.712 1.00 12.97 178 VAL B N 1
ATOM 3458 C CA . VAL B 1 178 ? 18.721 -2.507 25.574 1.00 13.22 178 VAL B CA 1
ATOM 3459 C C . VAL B 1 178 ? 17.532 -3.348 25.104 1.00 13.52 178 VAL B C 1
ATOM 3460 O O . VAL B 1 178 ? 17.099 -3.190 23.971 1.00 13.99 178 VAL B O 1
ATOM 3464 N N . VAL B 1 179 ? 17.018 -4.228 25.962 1.00 13.57 179 VAL B N 1
ATOM 3465 C CA . VAL B 1 179 ? 15.911 -5.107 25.633 1.00 15.26 179 VAL B CA 1
ATOM 3466 C C . VAL B 1 179 ? 14.628 -4.534 26.223 1.00 14.54 179 VAL B C 1
ATOM 3467 O O . VAL B 1 179 ? 14.474 -4.562 27.431 1.00 13.61 179 VAL B O 1
ATOM 3471 N N . ASN B 1 180 ? 13.713 -4.107 25.339 1.00 14.47 180 ASN B N 1
ATOM 3472 C CA . ASN B 1 180 ? 12.402 -3.569 25.687 1.00 14.33 180 ASN B CA 1
ATOM 3473 C C . ASN B 1 180 ? 11.365 -4.216 24.775 1.00 12.70 180 ASN B C 1
ATOM 3474 O O . ASN B 1 180 ? 10.446 -3.575 24.278 1.00 12.13 180 ASN B O 1
ATOM 3479 N N . SER B 1 181 ? 11.574 -5.497 24.482 1.00 13.34 181 SER B N 1
ATOM 3480 C CA . SER B 1 181 ? 10.949 -6.144 23.350 1.00 12.75 181 SER B CA 1
ATOM 3481 C C . SER B 1 181 ? 9.458 -6.329 23.610 1.00 14.03 181 SER B C 1
ATOM 3482 O O . SER B 1 181 ? 9.039 -6.601 24.746 1.00 13.10 181 SER B O 1
ATOM 3485 N N . PHE B 1 182 ? 8.677 -6.214 22.537 1.00 13.12 182 PHE B N 1
ATOM 3486 C CA . PHE B 1 182 ? 7.282 -6.626 22.581 1.00 13.72 182 PHE B CA 1
ATOM 3487 C C . PHE B 1 182 ? 7.202 -8.128 22.913 1.00 13.88 182 PHE B C 1
ATOM 3488 O O . PHE B 1 182 ? 6.379 -8.555 23.731 1.00 13.15 182 PHE B O 1
ATOM 3496 N N . GLY B 1 183 ? 8.079 -8.916 22.283 1.00 13.50 183 GLY B N 1
ATOM 3497 C CA . GLY B 1 183 ? 8.060 -10.361 22.368 1.00 14.00 183 GLY B CA 1
ATOM 3498 C C . GLY B 1 183 ? 8.764 -10.907 23.614 1.00 15.14 183 GLY B C 1
ATOM 3499 O O . GLY B 1 183 ? 9.274 -10.138 24.440 1.00 15.62 183 GLY B O 1
ATOM 3500 N N . ASP B 1 184 ? 8.766 -12.255 23.718 1.00 14.18 184 ASP B N 1
ATOM 3501 C CA . ASP B 1 184 ? 9.371 -12.963 24.828 1.00 14.67 184 ASP B CA 1
ATOM 3502 C C . ASP B 1 184 ? 10.831 -13.281 24.509 1.00 15.44 184 ASP B C 1
ATOM 3503 O O . ASP B 1 184 ? 11.211 -13.409 23.354 1.00 16.84 184 ASP B O 1
ATOM 3508 N N . LEU B 1 185 ? 11.630 -13.424 25.548 1.00 15.70 185 LEU B N 1
ATOM 3509 C CA . LEU B 1 185 ? 13.038 -13.768 25.465 1.00 18.44 185 LEU B CA 1
ATOM 3510 C C . LEU B 1 185 ? 13.175 -15.212 25.934 1.00 19.36 185 LEU B C 1
ATOM 3511 O O . LEU B 1 185 ? 12.603 -15.583 26.970 1.00 19.19 185 LEU B O 1
ATOM 3516 N N . ARG B 1 186 ? 13.859 -16.011 25.129 1.00 19.91 186 ARG B N 1
ATOM 3517 C CA . ARG B 1 186 ? 14.094 -17.432 25.345 1.00 25.21 186 ARG B CA 1
ATOM 3518 C C . ARG B 1 186 ? 15.600 -17.709 25.400 1.00 26.56 186 ARG B C 1
ATOM 3519 O O . ARG B 1 186 ? 16.402 -16.991 24.798 1.00 25.65 186 ARG B O 1
ATOM 3527 N N . ASP B 1 187 ? 15.975 -18.760 26.124 1.00 29.83 187 ASP B N 1
ATOM 3528 C CA . ASP B 1 187 ? 17.359 -19.249 26.110 1.00 35.78 187 ASP B CA 1
ATOM 3529 C C . ASP B 1 187 ? 17.589 -20.140 24.886 1.00 45.58 187 ASP B C 1
ATOM 3530 O O . ASP B 1 187 ? 16.743 -20.218 23.982 1.00 41.55 187 ASP B O 1
ATOM 3535 N N . THR B 1 188 ? 18.763 -20.794 24.834 1.00 50.83 188 THR B N 1
ATOM 3536 C CA . THR B 1 188 ? 19.196 -21.493 23.625 1.00 58.99 188 THR B CA 1
ATOM 3537 C C . THR B 1 188 ? 18.432 -22.806 23.452 1.00 54.89 188 THR B C 1
ATOM 3538 O O . THR B 1 188 ? 18.313 -23.298 22.330 1.00 58.76 188 THR B O 1
ATOM 3542 N N . ALA B 1 189 ? 17.895 -23.338 24.561 1.00 53.94 189 ALA B N 1
ATOM 3543 C CA . ALA B 1 189 ? 17.023 -24.504 24.540 1.00 55.83 189 ALA B CA 1
ATOM 3544 C C . ALA B 1 189 ? 15.599 -24.147 24.104 1.00 55.84 189 ALA B C 1
ATOM 3545 O O . ALA B 1 189 ? 14.833 -25.046 23.770 1.00 51.34 189 ALA B O 1
ATOM 3547 N N . GLY B 1 190 ? 15.222 -22.861 24.188 1.00 53.13 190 GLY B N 1
ATOM 3548 C CA . GLY B 1 190 ? 13.879 -22.425 23.827 1.00 47.84 190 GLY B CA 1
ATOM 3549 C C . GLY B 1 190 ? 12.937 -22.261 25.030 1.00 39.13 190 GLY B C 1
ATOM 3550 O O . GLY B 1 190 ? 11.730 -22.167 24.844 1.00 40.28 190 GLY B O 1
ATOM 3551 N N . ARG B 1 191 ? 13.461 -22.171 26.256 1.00 34.97 191 ARG B N 1
ATOM 3552 C CA . ARG B 1 191 ? 12.651 -21.841 27.426 1.00 36.00 191 ARG B CA 1
ATOM 3553 C C . ARG B 1 191 ? 12.465 -20.322 27.611 1.00 29.68 191 ARG B C 1
ATOM 3554 O O . ARG B 1 191 ? 13.421 -19.569 27.523 1.00 27.95 191 ARG B O 1
ATOM 3562 N N . ILE B 1 192 ? 11.282 -19.897 28.048 1.00 25.84 192 ILE B N 1
ATOM 3563 C CA . ILE B 1 192 ? 10.994 -18.477 28.226 1.00 27.00 192 ILE B CA 1
ATOM 3564 C C . ILE B 1 192 ? 11.625 -18.013 29.524 1.00 25.41 192 ILE B C 1
ATOM 3565 O O . ILE B 1 192 ? 11.347 -18.600 30.546 1.00 27.28 192 ILE B O 1
ATOM 3570 N N . VAL B 1 193 ? 12.454 -16.957 29.495 1.00 22.65 193 VAL B N 1
ATOM 3571 C CA . VAL B 1 193 ? 13.043 -16.451 30.717 1.00 23.04 193 VAL B CA 1
ATOM 3572 C C . VAL B 1 193 ? 12.476 -15.097 31.088 1.00 24.78 193 VAL B C 1
ATOM 3573 O O . VAL B 1 193 ? 12.593 -14.678 32.239 1.00 24.46 193 VAL B O 1
ATOM 3577 N N . ALA B 1 194 ? 11.889 -14.389 30.118 1.00 20.49 194 ALA B N 1
ATOM 3578 C CA . ALA B 1 194 ? 11.229 -13.125 30.400 1.00 20.52 194 ALA B CA 1
ATOM 3579 C C . ALA B 1 194 ? 10.179 -12.923 29.329 1.00 18.03 194 ALA B C 1
ATOM 3580 O O . ALA B 1 194 ? 10.407 -13.283 28.178 1.00 17.49 194 ALA B O 1
ATOM 3582 N N . GLY B 1 195 ? 9.020 -12.414 29.694 1.00 17.24 195 GLY B N 1
ATOM 3583 C CA . GLY B 1 195 ? 7.925 -12.392 28.750 1.00 17.00 195 GLY B CA 1
ATOM 3584 C C . GLY B 1 195 ? 6.597 -12.040 29.396 1.00 15.95 195 GLY B C 1
ATOM 3585 O O . GLY B 1 195 ? 6.533 -11.741 30.584 1.00 17.59 195 GLY B O 1
ATOM 3586 N N . ALA B 1 196 ? 5.553 -12.045 28.570 1.00 14.67 196 ALA B N 1
ATOM 3587 C CA . ALA B 1 196 ? 4.207 -11.777 29.038 1.00 15.88 196 ALA B CA 1
ATOM 3588 C C . ALA B 1 196 ? 3.753 -12.864 30.014 1.00 15.75 196 ALA B C 1
ATOM 3589 O O . ALA B 1 196 ? 4.002 -14.060 29.802 1.00 16.94 196 ALA B O 1
ATOM 3591 N N . LYS B 1 197 ? 3.110 -12.411 31.093 1.00 17.74 197 LYS B N 1
ATOM 3592 C CA . LYS B 1 197 ? 2.724 -13.266 32.203 1.00 19.04 197 LYS B CA 1
ATOM 3593 C C . LYS B 1 197 ? 1.204 -13.205 32.331 1.00 18.74 197 LYS B C 1
ATOM 3594 O O . LYS B 1 197 ? 0.567 -12.186 32.071 1.00 17.02 197 LYS B O 1
ATOM 3600 N N . TYR B 1 198 ? 0.619 -14.339 32.741 1.00 19.36 198 TYR B N 1
ATOM 3601 C CA . TYR B 1 198 ? -0.727 -14.342 33.272 1.00 19.25 198 TYR B CA 1
ATOM 3602 C C . TYR B 1 198 ? -0.729 -13.607 34.604 1.00 20.87 198 TYR B C 1
ATOM 3603 O O . TYR B 1 198 ? 0.305 -13.446 35.267 1.00 21.79 198 TYR B O 1
ATOM 3612 N N . GLU B 1 199 ? -1.948 -13.272 35.040 1.00 25.23 199 GLU B N 1
ATOM 3613 C CA . GLU B 1 199 ? -2.163 -12.528 36.276 1.00 27.77 199 GLU B CA 1
ATOM 3614 C C . GLU B 1 199 ? -1.340 -13.097 37.431 1.00 25.60 199 GLU B C 1
ATOM 3615 O O . GLU B 1 199 ? -0.768 -12.336 38.190 1.00 26.24 199 GLU B O 1
ATOM 3621 N N . GLY B 1 200 ? -1.281 -14.431 37.577 1.00 24.76 200 GLY B N 1
ATOM 3622 C CA . GLY B 1 200 ? -0.643 -15.034 38.727 1.00 24.85 200 GLY B CA 1
ATOM 3623 C C . GLY B 1 200 ? 0.859 -15.247 38.563 1.00 27.85 200 GLY B C 1
ATOM 3624 O O . GLY B 1 200 ? 1.523 -15.733 39.478 1.00 24.95 200 GLY B O 1
ATOM 3625 N N . GLY B 1 201 ? 1.385 -14.975 37.358 1.00 25.81 201 GLY B N 1
ATOM 3626 C CA . GLY B 1 201 ? 2.819 -14.918 37.170 1.00 24.56 201 GLY B CA 1
ATOM 3627 C C . GLY B 1 201 ? 3.409 -15.981 36.251 1.00 24.23 201 GLY B C 1
ATOM 3628 O O . GLY B 1 201 ? 4.592 -15.879 35.947 1.00 24.38 201 GLY B O 1
ATOM 3629 N N . GLU B 1 202 ? 2.659 -16.997 35.790 1.00 22.73 202 GLU B N 1
ATOM 3630 C CA . GLU B 1 202 ? 3.231 -17.943 34.837 1.00 23.23 202 GLU B CA 1
ATOM 3631 C C . GLU B 1 202 ? 3.350 -17.290 33.438 1.00 19.31 202 GLU B C 1
ATOM 3632 O O . GLU B 1 202 ? 2.523 -16.455 33.078 1.00 17.93 202 GLU B O 1
ATOM 3638 N N . PHE B 1 203 ? 4.335 -17.724 32.648 1.00 19.40 203 PHE B N 1
ATOM 3639 C CA . PHE B 1 203 ? 4.493 -17.187 31.303 1.00 20.83 203 PHE B CA 1
ATOM 3640 C C . PHE B 1 203 ? 3.374 -17.699 30.395 1.00 20.89 203 PHE B C 1
ATOM 3641 O O . PHE B 1 203 ? 3.041 -18.869 30.396 1.00 19.43 203 PHE B O 1
ATOM 3649 N N . ALA B 1 204 ? 2.822 -16.800 29.593 1.00 17.65 204 ALA B N 1
ATOM 3650 C CA . ALA B 1 204 ? 1.717 -17.118 28.715 1.00 17.40 204 ALA B CA 1
ATOM 3651 C C . ALA B 1 204 ? 2.179 -17.726 27.391 1.00 19.04 204 ALA B C 1
ATOM 3652 O O . ALA B 1 204 ? 1.373 -18.398 26.753 1.00 18.87 204 ALA B O 1
ATOM 3654 N N . ASP B 1 205 ? 3.403 -17.403 26.942 1.00 15.88 205 ASP B N 1
ATOM 3655 C CA . ASP B 1 205 ? 3.884 -17.719 25.595 1.00 17.40 205 ASP B CA 1
ATOM 3656 C C . ASP B 1 205 ? 3.212 -16.835 24.541 1.00 17.54 205 ASP B C 1
ATOM 3657 O O . ASP B 1 205 ? 2.178 -17.190 23.952 1.00 16.79 205 ASP B O 1
ATOM 3662 N N . THR B 1 206 ? 3.825 -15.665 24.306 1.00 16.42 206 THR B N 1
ATOM 3663 C CA . THR B 1 206 ? 3.227 -14.642 23.471 1.00 15.78 206 THR B CA 1
ATOM 3664 C C . THR B 1 206 ? 2.836 -15.222 22.112 1.00 17.14 206 THR B C 1
ATOM 3665 O O . THR B 1 206 ? 1.706 -15.013 21.639 1.00 16.08 206 THR B O 1
ATOM 3669 N N . TYR B 1 207 ? 3.785 -15.861 21.435 1.00 15.75 207 TYR B N 1
ATOM 3670 C CA . TYR B 1 207 ? 3.518 -16.316 20.077 1.00 17.04 207 TYR B CA 1
ATOM 3671 C C . TYR B 1 207 ? 2.388 -17.349 20.050 1.00 16.93 207 TYR B C 1
ATOM 3672 O O . TYR B 1 207 ? 1.524 -17.283 19.173 1.00 17.35 207 TYR B O 1
ATOM 3681 N N . ALA B 1 208 ? 2.411 -18.325 20.960 1.00 18.11 208 ALA B N 1
ATOM 3682 C CA . ALA B 1 208 ? 1.347 -19.324 21.030 1.00 19.65 208 ALA B CA 1
ATOM 3683 C C . ALA B 1 208 ? -0.026 -18.669 21.190 1.00 19.17 208 ALA B C 1
ATOM 3684 O O . ALA B 1 208 ? -0.982 -19.046 20.512 1.00 17.93 208 ALA B O 1
ATOM 3686 N N . ARG B 1 209 ? -0.120 -17.655 22.053 1.00 19.08 209 ARG B N 1
ATOM 3687 C CA . ARG B 1 209 ? -1.378 -16.955 22.306 1.00 17.41 209 ARG B CA 1
ATOM 3688 C C . ARG B 1 209 ? -1.821 -16.158 21.086 1.00 18.59 209 ARG B C 1
ATOM 3689 O O . ARG B 1 209 ? -3.022 -16.065 20.774 1.00 20.05 209 ARG B O 1
ATOM 3697 N N . MET B 1 210 ? -0.858 -15.535 20.403 1.00 18.39 210 MET B N 1
ATOM 3698 C CA . MET B 1 210 ? -1.196 -14.794 19.197 1.00 19.96 210 MET B CA 1
ATOM 3699 C C . MET B 1 210 ? -1.717 -15.732 18.107 1.00 19.47 210 MET B C 1
ATOM 3700 O O . MET B 1 210 ? -2.616 -15.331 17.359 1.00 20.50 210 MET B O 1
ATOM 3705 N N . LYS B 1 211 ? -1.155 -16.942 17.979 1.00 19.44 211 LYS B N 1
ATOM 3706 C CA . LYS B 1 211 ? -1.651 -17.913 16.998 1.00 22.34 211 LYS B CA 1
ATOM 3707 C C . LYS B 1 211 ? -3.105 -18.319 17.274 1.00 25.40 211 LYS B C 1
ATOM 3708 O O . LYS B 1 211 ? -3.840 -18.650 16.340 1.00 24.90 211 LYS B O 1
ATOM 3714 N N . LEU B 1 212 ? -3.480 -18.358 18.561 1.00 27.18 212 LEU B N 1
ATOM 3715 C CA . LEU B 1 212 ? -4.824 -18.731 19.003 1.00 27.76 212 LEU B CA 1
ATOM 3716 C C . LEU B 1 212 ? -5.793 -17.562 18.890 1.00 27.90 212 LEU B C 1
ATOM 3717 O O . LEU B 1 212 ? -6.987 -17.774 19.056 1.00 31.55 212 LEU B O 1
ATOM 3722 N N . GLY B 1 213 ? -5.311 -16.339 18.687 1.00 27.40 213 GLY B N 1
ATOM 3723 C CA . GLY B 1 213 ? -6.185 -15.195 18.472 1.00 28.16 213 GLY B CA 1
ATOM 3724 C C . GLY B 1 213 ? -6.099 -14.039 19.486 1.00 29.11 213 GLY B C 1
ATOM 3725 O O . GLY B 1 213 ? -6.789 -13.047 19.313 1.00 27.48 213 GLY B O 1
ATOM 3726 N N . ASP B 1 214 ? -5.270 -14.107 20.540 1.00 27.21 214 ASP B N 1
ATOM 3727 C CA . ASP B 1 214 ? -5.143 -12.962 21.449 1.00 28.90 214 ASP B CA 1
ATOM 3728 C C . ASP B 1 214 ? -4.491 -11.776 20.740 1.00 32.07 214 ASP B C 1
ATOM 3729 O O . ASP B 1 214 ? -3.505 -11.939 20.015 1.00 30.85 214 ASP B O 1
ATOM 3734 N N . LYS B 1 215 ? -5.014 -10.586 21.017 1.00 31.35 215 LYS B N 1
ATOM 3735 C CA . LYS B 1 215 ? -4.667 -9.374 20.288 1.00 42.90 215 LYS B CA 1
ATOM 3736 C C . LYS B 1 215 ? -3.775 -8.480 21.148 1.00 39.83 215 LYS B C 1
ATOM 3737 O O . LYS B 1 215 ? -3.898 -8.437 22.368 1.00 36.22 215 LYS B O 1
ATOM 3743 N N . ASN B 1 216 ? -2.878 -7.767 20.469 1.00 39.02 216 ASN B N 1
ATOM 3744 C CA . ASN B 1 216 ? -1.876 -6.915 21.075 1.00 40.86 216 ASN B CA 1
ATOM 3745 C C . ASN B 1 216 ? -2.551 -5.754 21.810 1.00 41.58 216 ASN B C 1
ATOM 3746 O O . ASN B 1 216 ? -3.196 -4.923 21.191 1.00 38.46 216 ASN B O 1
ATOM 3751 N N . GLN B 1 217 ? -2.349 -5.664 23.127 1.00 47.09 217 GLN B N 1
ATOM 3752 C CA . GLN B 1 217 ? -2.920 -4.575 23.913 1.00 50.89 217 GLN B CA 1
ATOM 3753 C C . GLN B 1 217 ? -1.857 -3.596 24.418 1.00 50.73 217 GLN B C 1
ATOM 3754 O O . GLN B 1 217 ? -2.109 -2.871 25.381 1.00 44.43 217 GLN B O 1
ATOM 3760 N N . SER B 1 218 ? -0.666 -3.570 23.797 1.00 45.59 218 SER B N 1
ATOM 3761 C CA . SER B 1 218 ? 0.361 -2.637 24.246 1.00 46.46 218 SER B CA 1
ATOM 3762 C C . SER B 1 218 ? -0.002 -1.212 23.809 1.00 41.65 218 SER B C 1
ATOM 3763 O O . SER B 1 218 ? -0.767 -1.006 22.858 1.00 38.67 218 SER B O 1
ATOM 3766 N N . ALA B 1 219 ? 0.592 -0.230 24.493 1.00 44.52 219 ALA B N 1
ATOM 3767 C CA . ALA B 1 219 ? 0.261 1.179 24.281 1.00 44.99 219 ALA B CA 1
ATOM 3768 C C . ALA B 1 219 ? 0.409 1.606 22.814 1.00 43.80 219 ALA B C 1
ATOM 3769 O O . ALA B 1 219 ? -0.316 2.490 22.368 1.00 40.09 219 ALA B O 1
ATOM 3771 N N . LEU B 1 220 ? 1.338 0.998 22.053 1.00 43.74 220 LEU B N 1
ATOM 3772 C CA . LEU B 1 220 ? 1.608 1.452 20.692 1.00 42.85 220 LEU B CA 1
ATOM 3773 C C . LEU B 1 220 ? 0.805 0.638 19.666 1.00 44.13 220 LEU B C 1
ATOM 3774 O O . LEU B 1 220 ? 0.943 0.876 18.458 1.00 40.95 220 LEU B O 1
ATOM 3779 N N . ALA B 1 221 ? -0.040 -0.299 20.131 1.00 41.12 221 ALA B N 1
ATOM 3780 C CA . ALA B 1 221 ? -0.657 -1.289 19.250 1.00 44.71 221 ALA B CA 1
ATOM 3781 C C . ALA B 1 221 ? -1.528 -0.665 18.147 1.00 47.67 221 ALA B C 1
ATOM 3782 O O . ALA B 1 221 ? -1.676 -1.280 17.090 1.00 44.47 221 ALA B O 1
ATOM 3784 N N . ARG B 1 222 ? -2.110 0.533 18.371 1.00 47.61 222 ARG B N 1
ATOM 3785 C CA . ARG B 1 222 ? -3.104 1.078 17.450 1.00 61.21 222 ARG B CA 1
ATOM 3786 C C . ARG B 1 222 ? -2.477 1.603 16.149 1.00 72.19 222 ARG B C 1
ATOM 3787 O O . ARG B 1 222 ? -3.203 1.812 15.178 1.00 79.74 222 ARG B O 1
ATOM 3795 N N . MET B 1 223 ? -1.158 1.837 16.108 1.00 74.41 223 MET B N 1
ATOM 3796 C CA . MET B 1 223 ? -0.523 2.255 14.860 1.00 74.06 223 MET B CA 1
ATOM 3797 C C . MET B 1 223 ? -0.113 1.005 14.073 1.00 76.81 223 MET B C 1
ATOM 3798 O O . MET B 1 223 ? 0.453 0.067 14.639 1.00 69.96 223 MET B O 1
ATOM 3803 N N . GLY B 1 224 ? -0.447 0.988 12.769 1.00 77.76 224 GLY B N 1
ATOM 3804 C CA . GLY B 1 224 ? -0.249 -0.176 11.912 1.00 73.70 224 GLY B CA 1
ATOM 3805 C C . GLY B 1 224 ? -0.075 0.200 10.441 1.00 68.63 224 GLY B C 1
ATOM 3806 O O . GLY B 1 224 ? 0.400 1.337 10.166 1.00 42.57 224 GLY B O 1
ATOM 3807 N N . THR B 1 227 ? 10.666 -2.937 21.418 1.00 13.21 227 THR B N 1
ATOM 3808 C CA . THR B 1 227 ? 11.923 -2.488 20.760 1.00 12.51 227 THR B CA 1
ATOM 3809 C C . THR B 1 227 ? 13.141 -3.089 21.442 1.00 11.67 227 THR B C 1
ATOM 3810 O O . THR B 1 227 ? 13.221 -3.122 22.666 1.00 12.57 227 THR B O 1
ATOM 3814 N N . THR B 1 228 ? 14.164 -3.453 20.631 1.00 10.96 228 THR B N 1
ATOM 3815 C CA . THR B 1 228 ? 15.451 -3.860 21.148 1.00 11.61 228 THR B CA 1
ATOM 3816 C C . THR B 1 228 ? 16.470 -3.057 20.335 1.00 13.40 228 THR B C 1
ATOM 3817 O O . THR B 1 228 ? 16.427 -3.088 19.099 1.00 13.11 228 THR B O 1
ATOM 3821 N N . ILE B 1 229 ? 17.336 -2.308 21.007 1.00 11.94 229 ILE B N 1
ATOM 3822 C CA . ILE B 1 229 ? 18.282 -1.442 20.289 1.00 12.65 229 ILE B CA 1
ATOM 3823 C C . ILE B 1 229 ? 19.669 -1.731 20.831 1.00 12.03 229 ILE B C 1
ATOM 3824 O O . ILE B 1 229 ? 19.830 -2.110 22.001 1.00 13.71 229 ILE B O 1
ATOM 3829 N N . GLY B 1 230 ? 20.683 -1.527 20.008 1.00 10.54 230 GLY B N 1
ATOM 3830 C CA . GLY B 1 230 ? 21.984 -1.886 20.506 1.00 10.28 230 GLY B CA 1
ATOM 3831 C C . GLY B 1 230 ? 23.105 -1.514 19.574 1.00 11.28 230 GLY B C 1
ATOM 3832 O O . GLY B 1 230 ? 22.871 -1.068 18.464 1.00 12.32 230 GLY B O 1
ATOM 3833 N N B ILE B 1 231 ? 24.313 -1.745 20.071 1.00 11.25 231 ILE B N 1
ATOM 3834 C CA B ILE B 1 231 ? 25.573 -1.500 19.385 1.00 12.34 231 ILE B CA 1
ATOM 3835 C C B ILE B 1 231 ? 26.367 -2.796 19.361 1.00 12.59 231 ILE B C 1
ATOM 3836 O O B ILE B 1 231 ? 26.494 -3.451 20.391 1.00 14.51 231 ILE B O 1
ATOM 3841 N N . VAL B 1 232 ? 26.945 -3.128 18.208 1.00 12.56 232 VAL B N 1
ATOM 3842 C CA . VAL B 1 232 ? 27.918 -4.199 18.099 1.00 13.54 232 VAL B CA 1
ATOM 3843 C C . VAL B 1 232 ? 29.216 -3.583 17.572 1.00 13.31 232 VAL B C 1
ATOM 3844 O O . VAL B 1 232 ? 29.194 -2.798 16.628 1.00 12.12 232 VAL B O 1
ATOM 3848 N N . SER B 1 233 ? 30.341 -3.945 18.194 1.00 13.36 233 SER B N 1
ATOM 3849 C CA . SER B 1 233 ? 31.626 -3.316 17.940 1.00 13.06 233 SER B CA 1
ATOM 3850 C C . SER B 1 233 ? 32.720 -4.363 17.821 1.00 14.86 233 SER B C 1
ATOM 3851 O O . SER B 1 233 ? 32.701 -5.362 18.557 1.00 15.64 233 SER B O 1
ATOM 3854 N N . THR B 1 234 ? 33.671 -4.136 16.900 1.00 14.39 234 THR B N 1
ATOM 3855 C CA . THR B 1 234 ? 34.835 -5.006 16.763 1.00 14.47 234 THR B CA 1
ATOM 3856 C C . THR B 1 234 ? 36.112 -4.156 16.717 1.00 14.83 234 THR B C 1
ATOM 3857 O O . THR B 1 234 ? 36.106 -2.969 16.356 1.00 15.52 234 THR B O 1
ATOM 3861 N N . ASN B 1 235 ? 37.224 -4.793 17.082 1.00 15.93 235 ASN B N 1
ATOM 3862 C CA . ASN B 1 235 ? 38.541 -4.185 16.986 1.00 17.25 235 ASN B CA 1
ATOM 3863 C C . ASN B 1 235 ? 39.165 -4.447 15.601 1.00 18.40 235 ASN B C 1
ATOM 3864 O O . ASN B 1 235 ? 40.305 -4.034 15.352 1.00 21.10 235 ASN B O 1
ATOM 3869 N N . CYS B 1 236 ? 38.455 -5.116 14.680 1.00 17.45 236 CYS B N 1
ATOM 3870 C CA . CYS B 1 236 ? 38.865 -5.187 13.284 1.00 17.15 236 CYS B CA 1
ATOM 3871 C C . CYS B 1 236 ? 38.640 -3.874 12.550 1.00 18.80 236 CYS B C 1
ATOM 3872 O O . CYS B 1 236 ? 37.727 -3.101 12.869 1.00 17.89 236 CYS B O 1
ATOM 3875 N N . ARG B 1 237 ? 39.491 -3.630 11.530 1.00 17.27 237 ARG B N 1
ATOM 3876 C CA . ARG B 1 237 ? 39.254 -2.567 10.570 1.00 19.96 237 ARG B CA 1
ATOM 3877 C C . ARG B 1 237 ? 38.149 -2.998 9.600 1.00 18.16 237 ARG B C 1
ATOM 3878 O O . ARG B 1 237 ? 38.190 -4.102 9.070 1.00 21.35 237 ARG B O 1
ATOM 3886 N N . LEU B 1 238 ? 37.185 -2.111 9.344 1.00 19.82 238 LEU B N 1
ATOM 3887 C CA . LEU B 1 238 ? 36.065 -2.371 8.436 1.00 17.95 238 LEU B CA 1
ATOM 3888 C C . LEU B 1 238 ? 35.983 -1.229 7.426 1.00 18.51 238 LEU B C 1
ATOM 3889 O O . LEU B 1 238 ? 36.330 -0.107 7.751 1.00 18.89 238 LEU B O 1
ATOM 3894 N N . THR B 1 239 ? 35.418 -1.502 6.252 1.00 17.47 239 THR B N 1
ATOM 3895 C CA . THR B 1 239 ? 34.893 -0.477 5.365 1.00 18.73 239 THR B CA 1
ATOM 3896 C C . THR B 1 239 ? 33.446 -0.190 5.777 1.00 17.47 239 THR B C 1
ATOM 3897 O O . THR B 1 239 ? 32.862 -0.931 6.564 1.00 15.76 239 THR B O 1
ATOM 3901 N N . LYS B 1 240 ? 32.875 0.883 5.215 1.00 17.76 240 LYS B N 1
ATOM 3902 C CA . LYS B 1 240 ? 31.508 1.264 5.532 1.00 17.99 240 LYS B CA 1
ATOM 3903 C C . LYS B 1 240 ? 30.528 0.153 5.145 1.00 17.43 240 LYS B C 1
ATOM 3904 O O . LYS B 1 240 ? 29.600 -0.139 5.910 1.00 16.42 240 LYS B O 1
ATOM 3910 N N . VAL B 1 241 ? 30.746 -0.476 3.986 1.00 17.45 241 VAL B N 1
ATOM 3911 C CA . VAL B 1 241 ? 29.887 -1.541 3.479 1.00 19.28 241 VAL B CA 1
ATOM 3912 C C . VAL B 1 241 ? 29.926 -2.695 4.463 1.00 15.91 241 VAL B C 1
ATOM 3913 O O . VAL B 1 241 ? 28.899 -3.278 4.800 1.00 14.49 241 VAL B O 1
ATOM 3917 N N . GLU B 1 242 ? 31.126 -3.025 4.949 1.00 12.94 242 GLU B N 1
ATOM 3918 C CA . GLU B 1 242 ? 31.252 -4.123 5.895 1.00 13.64 242 GLU B CA 1
ATOM 3919 C C . GLU B 1 242 ? 30.595 -3.813 7.256 1.00 13.67 242 GLU B C 1
ATOM 3920 O O . GLU B 1 242 ? 30.055 -4.719 7.893 1.00 15.02 242 GLU B O 1
ATOM 3926 N N . ALA B 1 243 ? 30.699 -2.582 7.750 1.00 12.83 243 ALA B N 1
ATOM 3927 C CA . ALA B 1 243 ? 30.053 -2.251 9.020 1.00 12.45 243 ALA B CA 1
ATOM 3928 C C . ALA B 1 243 ? 28.527 -2.369 8.895 1.00 12.96 243 ALA B C 1
ATOM 3929 O O . ALA B 1 243 ? 27.902 -2.893 9.799 1.00 13.47 243 ALA B O 1
ATOM 3931 N N . SER B 1 244 ? 27.951 -1.976 7.753 1.00 13.92 244 SER B N 1
ATOM 3932 C CA . SER B 1 244 ? 26.505 -2.111 7.555 1.00 15.47 244 SER B CA 1
ATOM 3933 C C . SER B 1 244 ? 26.119 -3.578 7.410 1.00 15.11 244 SER B C 1
ATOM 3934 O O . SER B 1 244 ? 25.094 -3.961 7.926 1.00 14.74 244 SER B O 1
ATOM 3937 N N . ARG B 1 245 ? 26.962 -4.412 6.800 1.00 15.51 245 ARG B N 1
ATOM 3938 C CA . ARG B 1 245 ? 26.699 -5.830 6.710 1.00 15.04 245 ARG B CA 1
ATOM 3939 C C . ARG B 1 245 ? 26.733 -6.481 8.096 1.00 15.67 245 ARG B C 1
ATOM 3940 O O . ARG B 1 245 ? 25.903 -7.342 8.412 1.00 12.80 245 ARG B O 1
ATOM 3948 N N . MET B 1 246 ? 27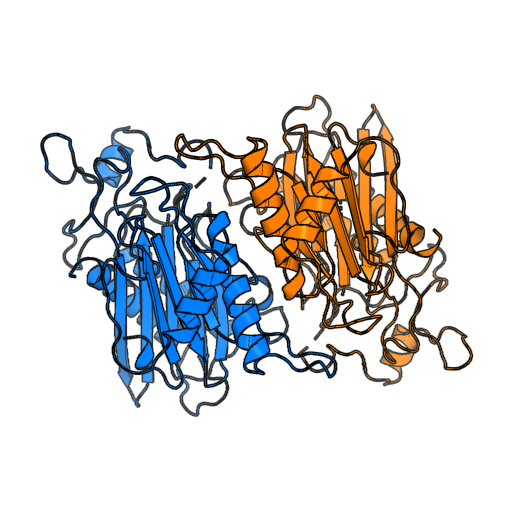.677 -6.057 8.936 1.00 13.49 246 MET B N 1
ATOM 3949 C CA . MET B 1 246 ? 27.742 -6.555 10.296 1.00 14.87 246 MET B CA 1
ATOM 3950 C C . MET B 1 246 ? 26.476 -6.223 11.084 1.00 14.07 246 MET B C 1
ATOM 3951 O O . MET B 1 246 ? 25.954 -7.064 11.803 1.00 14.58 246 MET B O 1
ATOM 3956 N N . ALA B 1 247 ? 25.981 -4.985 10.951 1.00 12.39 247 ALA B N 1
ATOM 3957 C CA . ALA B 1 247 ? 24.740 -4.577 11.606 1.00 12.22 247 ALA B CA 1
ATOM 3958 C C . ALA B 1 247 ? 23.558 -5.432 11.135 1.00 13.67 247 ALA B C 1
ATOM 3959 O O . ALA B 1 247 ? 22.731 -5.839 11.966 1.00 12.42 247 ALA B O 1
ATOM 3961 N N . THR B 1 248 ? 23.477 -5.697 9.819 1.00 12.57 248 THR B N 1
ATOM 3962 C CA . THR B 1 248 ? 22.417 -6.515 9.235 1.00 13.72 248 THR B CA 1
ATOM 3963 C C . THR B 1 248 ? 22.464 -7.931 9.813 1.00 14.39 248 THR B C 1
ATOM 3964 O O . THR B 1 248 ? 21.439 -8.463 10.219 1.00 14.12 248 THR B O 1
ATOM 3968 N N . LEU B 1 249 ? 23.644 -8.560 9.858 1.00 12.41 249 LEU B N 1
ATOM 3969 C CA . LEU B 1 249 ? 23.762 -9.927 10.341 1.00 13.60 249 LEU B CA 1
ATOM 3970 C C . LEU B 1 249 ? 23.509 -10.038 11.842 1.00 13.00 249 LEU B C 1
ATOM 3971 O O . LEU B 1 249 ? 23.022 -11.055 12.291 1.00 14.09 249 LEU B O 1
ATOM 3976 N N . ALA B 1 250 ? 23.778 -8.975 12.619 1.00 11.51 250 ALA B N 1
ATOM 3977 C CA . ALA B 1 250 ? 23.602 -9.000 14.045 1.00 12.10 250 ALA B CA 1
ATOM 3978 C C . ALA B 1 250 ? 22.130 -9.190 14.411 1.00 12.19 250 ALA B C 1
ATOM 3979 O O . ALA B 1 250 ? 21.852 -9.770 15.447 1.00 13.33 250 ALA B O 1
ATOM 3981 N N . HIS B 1 251 ? 21.203 -8.708 13.566 1.00 10.56 251 HIS B N 1
ATOM 3982 C CA . HIS B 1 251 ? 19.775 -8.941 13.821 1.00 11.40 251 HIS B CA 1
ATOM 3983 C C . HIS B 1 251 ? 19.409 -10.427 13.916 1.00 12.35 251 HIS B C 1
ATOM 3984 O O . HIS B 1 251 ? 18.369 -10.769 14.492 1.00 13.51 251 HIS B O 1
ATOM 3991 N N . ASN B 1 252 ? 20.187 -11.289 13.268 1.00 12.52 252 ASN B N 1
ATOM 3992 C CA . ASN B 1 252 ? 19.936 -12.725 13.370 1.00 13.65 252 ASN B CA 1
ATOM 3993 C C . ASN B 1 252 ? 20.041 -13.202 14.801 1.00 13.06 252 ASN B C 1
ATOM 3994 O O . ASN B 1 252 ? 19.347 -14.153 15.193 1.00 14.20 252 ASN B O 1
ATOM 3999 N N . GLY B 1 253 ? 20.895 -12.548 15.594 1.00 13.73 253 GLY B N 1
ATOM 4000 C CA . GLY B 1 253 ? 21.041 -12.886 16.992 1.00 13.98 253 GLY B CA 1
ATOM 4001 C C . GLY B 1 253 ? 19.798 -12.496 17.787 1.00 15.00 253 GLY B C 1
ATOM 4002 O O . GLY B 1 253 ? 19.399 -13.221 18.698 1.00 15.61 253 GLY B O 1
ATOM 4003 N N . LEU B 1 254 ? 19.239 -11.321 17.484 1.00 14.26 254 LEU B N 1
ATOM 4004 C CA . LEU B 1 254 ? 17.987 -10.910 18.091 1.00 16.13 254 LEU B CA 1
ATOM 4005 C C . LEU B 1 254 ? 16.888 -11.917 17.786 1.00 16.56 254 LEU B C 1
ATOM 4006 O O . LEU B 1 254 ? 16.143 -12.265 18.701 1.00 18.43 254 LEU B O 1
ATOM 4011 N N . ALA B 1 255 ? 16.789 -12.378 16.519 1.00 16.33 255 ALA B N 1
ATOM 4012 C CA . ALA B 1 255 ? 15.796 -13.364 16.097 1.00 16.50 255 ALA B CA 1
ATOM 4013 C C . ALA B 1 255 ? 15.905 -14.674 16.866 1.00 18.38 255 ALA B C 1
ATOM 4014 O O . ALA B 1 255 ? 14.884 -15.300 17.123 1.00 18.77 255 ALA B O 1
ATOM 4016 N N . ARG B 1 256 ? 17.125 -15.098 17.214 1.00 17.18 256 ARG B N 1
ATOM 4017 C CA . ARG B 1 256 ? 17.321 -16.338 17.946 1.00 18.99 256 ARG B CA 1
ATOM 4018 C C . ARG B 1 256 ? 16.886 -16.204 19.412 1.00 19.02 256 ARG B C 1
ATOM 4019 O O . ARG B 1 256 ? 16.481 -17.184 20.011 1.00 22.80 256 ARG B O 1
ATOM 4027 N N . ALA B 1 257 ? 16.958 -15.017 20.008 1.00 18.58 257 ALA B N 1
ATOM 4028 C CA . ALA B 1 257 ? 16.629 -14.828 21.413 1.00 18.51 257 ALA B CA 1
ATOM 4029 C C . ALA B 1 257 ? 15.177 -14.377 21.625 1.00 17.12 257 ALA B C 1
ATOM 4030 O O . ALA B 1 257 ? 14.627 -14.623 22.685 1.00 17.69 257 ALA B O 1
ATOM 4032 N N . ILE B 1 258 ? 14.601 -13.618 20.691 1.00 15.16 258 ILE B N 1
ATOM 4033 C CA . ILE B 1 258 ? 13.357 -12.900 20.949 1.00 15.70 258 ILE B CA 1
ATOM 4034 C C . ILE B 1 258 ? 12.287 -13.358 19.959 1.00 16.15 258 ILE B C 1
ATOM 4035 O O . ILE B 1 258 ? 12.556 -13.410 18.760 1.00 16.11 258 ILE B O 1
ATOM 4040 N N . CYS B 1 259 ? 11.047 -13.572 20.432 1.00 14.90 259 CYS B N 1
ATOM 4041 C CA . CYS B 1 259 ? 9.979 -13.979 19.529 1.00 17.01 259 CYS B CA 1
ATOM 4042 C C . CYS B 1 259 ? 8.617 -13.540 20.080 1.00 17.24 259 CYS B C 1
ATOM 4043 O O . CYS B 1 259 ? 8.294 -13.798 21.232 1.00 17.26 259 CYS B O 1
ATOM 4046 N N . PRO B 1 260 ? 7.748 -12.852 19.316 1.00 16.18 260 PRO B N 1
ATOM 4047 C CA . PRO B 1 260 ? 8.093 -12.282 18.022 1.00 16.29 260 PRO B CA 1
ATOM 4048 C C . PRO B 1 260 ? 9.082 -11.109 18.115 1.00 15.54 260 PRO B C 1
ATOM 4049 O O . PRO B 1 260 ? 9.231 -10.489 19.155 1.00 13.83 260 PRO B O 1
ATOM 4053 N N . ILE B 1 261 ? 9.699 -10.799 16.983 1.00 15.79 261 ILE B N 1
ATOM 4054 C CA . ILE B 1 261 ? 10.707 -9.760 16.845 1.00 14.70 261 ILE B CA 1
ATOM 4055 C C . ILE B 1 261 ? 10.362 -8.952 15.601 1.00 14.36 261 ILE B C 1
ATOM 4056 O O . ILE B 1 261 ? 9.664 -9.446 14.702 1.00 14.47 261 ILE B O 1
ATOM 4061 N N . HIS B 1 262 ? 10.895 -7.732 15.500 1.00 12.44 262 HIS B N 1
ATOM 4062 C CA . HIS B 1 262 ? 10.718 -6.887 14.326 1.00 12.43 262 HIS B CA 1
ATOM 4063 C C . HIS B 1 262 ? 9.234 -6.635 14.042 1.00 13.65 262 HIS B C 1
ATOM 4064 O O . HIS B 1 262 ? 8.839 -6.597 12.876 1.00 15.95 262 HIS B O 1
ATOM 4071 N N . THR B 1 263 ? 8.426 -6.507 15.099 1.00 13.85 263 THR B N 1
ATOM 4072 C CA . THR B 1 263 ? 6.976 -6.358 14.942 1.00 14.39 263 THR B CA 1
ATOM 4073 C C . THR B 1 263 ? 6.631 -4.901 14.630 1.00 14.41 263 THR B C 1
ATOM 4074 O O . THR B 1 263 ? 7.483 -4.014 14.618 1.00 14.88 263 THR B O 1
ATOM 4078 N N . ASN B 1 264 ? 5.336 -4.620 14.415 1.00 15.18 264 ASN B N 1
ATOM 4079 C CA . ASN B 1 264 ? 4.895 -3.261 14.108 1.00 15.82 264 ASN B CA 1
ATOM 4080 C C . ASN B 1 264 ? 5.017 -2.317 15.298 1.00 16.71 264 ASN B C 1
ATOM 4081 O O . ASN B 1 264 ? 4.828 -1.116 15.126 1.00 20.83 264 ASN B O 1
ATOM 4086 N N . VAL B 1 265 ? 5.239 -2.824 16.517 1.00 14.85 265 VAL B N 1
ATOM 4087 C CA . VAL B 1 265 ? 5.410 -1.948 17.656 1.00 15.39 265 VAL B CA 1
ATOM 4088 C C . VAL B 1 265 ? 6.873 -1.915 18.072 1.00 15.98 26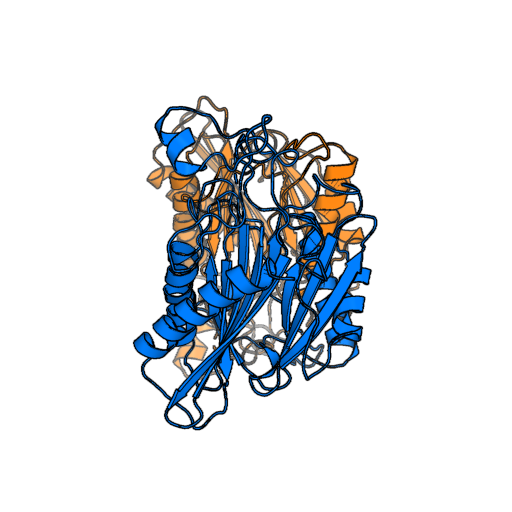5 VAL B C 1
ATOM 4089 O O . VAL B 1 265 ? 7.210 -1.184 18.993 1.00 16.41 265 VAL B O 1
ATOM 4093 N N . ASP B 1 266 ? 7.753 -2.570 17.323 1.00 13.65 266 ASP B N 1
ATOM 4094 C CA . ASP B 1 266 ? 9.170 -2.574 17.681 1.00 13.43 266 ASP B CA 1
ATOM 4095 C C . ASP B 1 266 ? 9.962 -1.601 16.795 1.00 13.44 266 ASP B C 1
ATOM 4096 O O . ASP B 1 266 ? 9.762 -1.566 15.572 1.00 14.96 266 ASP B O 1
ATOM 4101 N N . GLY B 1 267 ? 10.903 -0.870 17.423 1.00 13.06 267 GLY B N 1
ATOM 4102 C CA . GLY B 1 267 ? 11.802 0.038 16.704 1.00 13.84 267 GLY B CA 1
ATOM 4103 C C . GLY B 1 267 ? 13.230 -0.516 16.604 1.00 13.53 267 GLY B C 1
ATOM 4104 O O . GLY B 1 267 ? 14.172 0.262 16.552 1.00 13.46 267 GLY B O 1
ATOM 4105 N N . ASP B 1 268 ? 13.362 -1.849 16.424 1.00 12.15 268 ASP B N 1
ATOM 4106 C CA . ASP B 1 268 ? 14.622 -2.556 16.542 1.00 12.29 268 ASP B CA 1
ATOM 4107 C C . ASP B 1 268 ? 15.664 -1.952 15.609 1.00 11.49 268 ASP B C 1
ATOM 4108 O O . ASP B 1 268 ? 15.437 -1.860 14.391 1.00 11.28 268 ASP B O 1
ATOM 4113 N N . THR B 1 269 ? 16.830 -1.624 16.186 1.00 11.45 269 THR B N 1
ATOM 4114 C CA . THR B 1 269 ? 17.900 -0.928 15.489 1.00 11.90 269 THR B CA 1
ATOM 4115 C C . THR B 1 269 ? 19.223 -1.426 16.048 1.00 11.73 269 THR B C 1
ATOM 4116 O O . THR B 1 269 ? 19.364 -1.507 17.271 1.00 11.86 269 THR B O 1
ATOM 4120 N N . ILE B 1 270 ? 20.143 -1.792 15.158 1.00 10.95 270 ILE B N 1
ATOM 4121 C CA . ILE B 1 270 ? 21.497 -2.152 15.539 1.00 12.11 270 ILE B CA 1
ATOM 4122 C C . ILE B 1 270 ? 22.450 -1.207 14.821 1.00 12.00 270 ILE B C 1
ATOM 4123 O O . ILE B 1 270 ? 22.422 -1.083 13.609 1.00 12.97 270 ILE B O 1
ATOM 4128 N N . PHE B 1 271 ? 23.328 -0.584 15.600 1.00 12.89 271 PHE B N 1
ATOM 4129 C CA . PHE B 1 271 ? 24.479 0.149 15.103 1.00 12.46 271 PHE B CA 1
ATOM 4130 C C . PHE B 1 271 ? 25.688 -0.779 15.159 1.00 12.91 271 PHE B C 1
ATOM 4131 O O . PHE B 1 271 ? 25.840 -1.550 16.108 1.00 13.77 271 PHE B O 1
ATOM 4139 N N . ALA B 1 272 ? 26.608 -0.677 14.185 1.00 13.86 272 ALA B N 1
ATOM 4140 C CA . ALA B 1 272 ? 27.828 -1.459 14.201 1.00 13.36 272 ALA B CA 1
ATOM 4141 C C . ALA B 1 272 ? 29.023 -0.532 14.018 1.00 13.24 272 ALA B C 1
ATOM 4142 O O . ALA B 1 272 ? 28.914 0.476 13.318 1.00 13.11 272 ALA B O 1
ATOM 4144 N N . THR B 1 273 ? 30.138 -0.862 14.684 1.00 12.92 273 THR B N 1
ATOM 4145 C CA . THR B 1 273 ? 31.380 -0.113 14.500 1.00 13.96 273 THR B CA 1
ATOM 4146 C C . THR B 1 273 ? 32.558 -1.063 14.331 1.00 12.69 273 THR B C 1
ATOM 4147 O O . THR B 1 273 ? 32.590 -2.155 14.911 1.00 13.67 273 THR B O 1
ATOM 4151 N N . GLY B 1 274 ? 33.488 -0.645 13.479 1.00 13.18 274 GLY B N 1
ATOM 4152 C CA . GLY B 1 274 ? 34.856 -1.161 13.448 1.00 13.64 274 GLY B CA 1
ATOM 4153 C C . GLY B 1 274 ? 35.838 0.002 13.609 1.00 15.57 274 GLY B C 1
ATOM 4154 O O . GLY B 1 274 ? 35.437 1.149 13.646 1.00 13.91 274 GLY B O 1
ATOM 4155 N N . LEU B 1 275 ? 37.147 -0.296 13.741 1.00 17.98 275 LEU B N 1
ATOM 4156 C CA . LEU B 1 275 ? 38.160 0.748 13.882 1.00 20.02 275 LEU B CA 1
ATOM 4157 C C . LEU B 1 275 ? 38.628 1.214 12.501 1.00 19.76 275 LEU B C 1
ATOM 4158 O O . LEU B 1 275 ? 38.684 0.436 11.556 1.00 25.90 275 LEU B O 1
ATOM 4163 N N . GLN B 1 276 ? 38.909 2.510 12.350 1.00 20.34 276 GLN B N 1
ATOM 4164 C CA . GLN B 1 276 ? 39.469 3.013 11.101 1.00 21.40 276 GLN B CA 1
ATOM 4165 C C . GLN B 1 276 ? 40.922 2.564 10.967 1.00 24.69 276 GLN B C 1
ATOM 4166 O O . GLN B 1 276 ? 41.340 2.202 9.883 1.00 27.86 276 GLN B O 1
ATOM 4172 N N . LYS B 1 277 ? 41.638 2.549 12.090 1.00 23.64 277 LYS B N 1
ATOM 4173 C CA . LYS B 1 277 ? 43.050 2.199 12.133 1.00 33.83 277 LYS B CA 1
ATOM 4174 C C . LYS B 1 277 ? 43.202 0.950 12.993 1.00 29.07 277 LYS B C 1
ATOM 4175 O O . LYS B 1 277 ? 43.091 0.984 14.201 1.00 37.81 277 LYS B O 1
ATOM 4181 N N . SER B 1 278 ? 43.407 -0.177 12.363 1.00 26.15 278 SER B N 1
ATOM 4182 C CA . SER B 1 278 ? 43.661 -1.400 13.085 1.00 24.98 278 SER B CA 1
ATOM 4183 C C . SER B 1 278 ? 44.382 -2.294 12.103 1.00 28.54 278 SER B C 1
ATOM 4184 O O . SER B 1 278 ? 44.138 -2.167 10.911 1.00 31.50 278 SER B O 1
ATOM 4187 N N . ASP B 1 279 ? 45.224 -3.176 12.644 1.00 34.10 279 ASP B N 1
ATOM 4188 C CA . ASP B 1 279 ? 45.941 -4.220 11.951 1.00 38.08 279 ASP B CA 1
ATOM 4189 C C . ASP B 1 279 ? 45.060 -5.425 11.666 1.00 34.82 279 ASP B C 1
ATOM 4190 O O . ASP B 1 279 ? 45.405 -6.219 10.818 1.00 35.02 279 ASP B O 1
ATOM 4195 N N . LEU B 1 280 ? 43.985 -5.606 12.439 1.00 26.13 280 LEU B N 1
ATOM 4196 C CA . LEU B 1 280 ? 43.260 -6.856 12.443 1.00 24.90 280 LEU B CA 1
ATOM 4197 C C . LEU B 1 280 ? 42.145 -6.786 11.408 1.00 22.67 280 LEU B C 1
ATOM 4198 O O . LEU B 1 280 ? 41.450 -5.784 11.352 1.00 18.23 280 LEU B O 1
ATOM 4203 N N . THR B 1 281 ? 42.022 -7.832 10.594 1.00 23.27 281 THR B N 1
ATOM 4204 C CA . THR B 1 281 ? 40.933 -7.965 9.637 1.00 24.11 281 THR B CA 1
ATOM 4205 C C . THR B 1 281 ? 40.467 -9.414 9.672 1.00 23.99 281 THR B C 1
ATOM 4206 O O . THR B 1 281 ? 41.178 -10.325 10.120 1.00 21.38 281 THR B O 1
ATOM 4210 N N . ALA B 1 282 ? 39.210 -9.609 9.244 1.00 20.96 282 ALA B N 1
ATOM 4211 C CA . ALA B 1 282 ? 38.643 -10.934 9.158 1.00 20.10 282 ALA B CA 1
ATOM 4212 C C . ALA B 1 282 ? 37.452 -10.854 8.211 1.00 21.00 282 ALA B C 1
ATOM 4213 O O . ALA B 1 282 ? 36.981 -9.759 7.943 1.00 16.92 282 ALA B O 1
ATOM 4215 N N . PRO B 1 283 ? 36.965 -11.974 7.637 1.00 23.74 283 PRO B N 1
ATOM 4216 C CA . PRO B 1 283 ? 35.826 -11.886 6.728 1.00 23.42 283 PRO B CA 1
ATOM 4217 C C . PRO B 1 283 ? 34.596 -11.349 7.447 1.00 18.97 283 PRO B C 1
ATOM 4218 O O . PRO B 1 283 ? 34.335 -11.731 8.597 1.00 15.81 283 PRO B O 1
ATOM 4222 N N . VAL B 1 284 ? 33.814 -10.533 6.744 1.00 17.93 284 VAL B N 1
ATOM 4223 C CA . VAL B 1 284 ? 32.698 -9.862 7.384 1.00 18.58 284 VAL B CA 1
ATOM 4224 C C . VAL B 1 284 ? 31.587 -10.843 7.754 1.00 18.23 284 VAL B C 1
ATOM 4225 O O . VAL B 1 284 ? 30.833 -10.597 8.700 1.00 17.61 284 VAL B O 1
ATOM 4229 N N . ASP B 1 285 ? 31.450 -11.954 7.011 1.00 19.09 285 ASP B N 1
ATOM 4230 C CA . ASP B 1 285 ? 30.408 -12.931 7.331 1.00 17.52 285 ASP B CA 1
ATOM 4231 C C . ASP B 1 285 ? 30.701 -13.654 8.656 1.00 17.02 285 ASP B C 1
ATOM 4232 O O . ASP B 1 285 ? 29.789 -13.962 9.410 1.00 18.31 285 ASP B O 1
ATOM 4237 N N . LEU B 1 286 ? 31.982 -13.883 8.975 1.00 18.17 286 LEU B N 1
ATOM 4238 C CA . LEU B 1 286 ? 32.385 -14.367 10.286 1.00 17.11 286 LEU B CA 1
ATOM 4239 C C . LEU B 1 286 ? 32.122 -13.335 11.390 1.00 16.00 286 LEU B C 1
ATOM 4240 O O . LEU B 1 286 ? 31.571 -13.696 12.443 1.00 17.02 286 LEU B O 1
ATOM 4245 N N . LEU B 1 287 ? 32.530 -12.077 11.162 1.00 16.38 287 LEU B N 1
ATOM 4246 C CA . LEU B 1 287 ? 32.336 -11.019 12.141 1.00 16.65 287 LEU B CA 1
ATOM 4247 C C . LEU B 1 287 ? 30.847 -10.834 12.428 1.00 16.71 287 LEU B C 1
ATOM 4248 O O . LEU B 1 287 ? 30.423 -10.622 13.578 1.00 15.59 287 LEU B O 1
ATOM 4253 N N . GLY B 1 288 ? 30.046 -10.910 11.352 1.00 16.56 288 GLY B N 1
ATOM 4254 C CA . GLY B 1 288 ? 28.605 -10.756 11.484 1.00 14.68 288 GLY B CA 1
ATOM 4255 C C . GLY B 1 288 ? 27.949 -11.875 12.272 1.00 14.99 288 GLY B C 1
ATOM 4256 O O . GLY B 1 288 ? 26.990 -11.621 13.014 1.00 16.58 288 GLY B O 1
ATOM 4257 N N . THR B 1 289 ? 28.404 -13.113 12.063 1.00 13.27 289 THR B N 1
ATOM 4258 C CA . THR B 1 289 ? 27.933 -14.252 12.833 1.00 13.91 289 THR B CA 1
ATOM 4259 C C . THR B 1 289 ? 28.280 -14.106 14.313 1.00 13.51 289 THR B C 1
ATOM 4260 O O . THR B 1 289 ? 27.473 -14.377 15.213 1.00 15.19 289 THR B O 1
ATOM 4264 N N . ALA B 1 290 ? 29.507 -13.673 14.593 1.00 13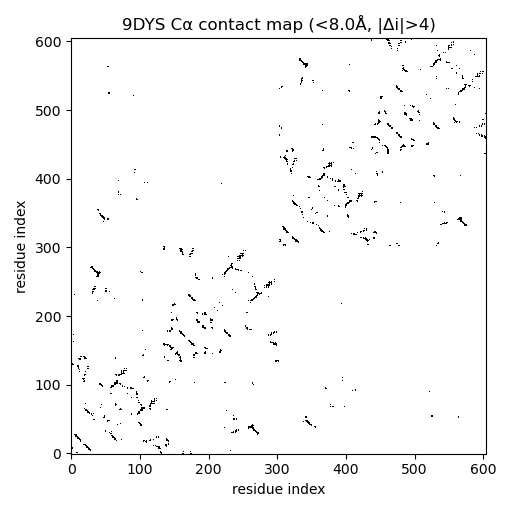.86 290 ALA B N 1
ATOM 4265 C CA . ALA B 1 290 ? 29.908 -13.391 15.955 1.00 15.08 290 ALA B CA 1
ATOM 4266 C C . ALA B 1 290 ? 29.129 -12.217 16.538 1.00 15.43 290 ALA B C 1
ATOM 4267 O O . ALA B 1 290 ? 28.855 -12.225 17.729 1.00 14.78 290 ALA B O 1
ATOM 4269 N N . ALA B 1 291 ? 28.840 -11.175 15.749 1.00 14.12 291 ALA B N 1
ATOM 4270 C CA . ALA B 1 291 ? 27.996 -10.088 16.240 1.00 14.28 291 ALA B CA 1
ATOM 4271 C C . ALA B 1 291 ? 26.604 -10.602 16.633 1.00 14.28 291 ALA B C 1
ATOM 4272 O O . ALA B 1 291 ? 26.031 -10.161 17.638 1.00 13.29 291 ALA B O 1
ATOM 4274 N N . ALA B 1 292 ? 26.072 -11.566 15.866 1.00 13.76 292 ALA B N 1
ATOM 4275 C CA . ALA B 1 292 ? 24.791 -12.185 16.180 1.00 14.51 292 ALA B CA 1
ATOM 4276 C C . ALA B 1 292 ? 24.870 -12.937 17.516 1.00 15.02 292 ALA B C 1
ATOM 4277 O O . ALA B 1 292 ? 23.978 -12.826 18.366 1.00 13.75 292 ALA B O 1
ATOM 4279 N N . GLU B 1 293 ? 25.964 -13.678 17.719 1.00 14.87 293 GLU B N 1
ATOM 4280 C CA . GLU B 1 293 ? 26.137 -14.396 18.968 1.00 15.39 293 GLU B CA 1
ATOM 4281 C C . GLU B 1 293 ? 26.249 -13.402 20.139 1.00 14.71 293 GLU B C 1
ATOM 4282 O O . GLU B 1 293 ? 25.580 -13.557 21.153 1.00 15.07 293 GLU B O 1
ATOM 4288 N N . ALA B 1 294 ? 27.076 -12.369 19.985 1.00 16.42 294 ALA B N 1
ATOM 4289 C CA . ALA B 1 294 ? 27.243 -11.339 21.014 1.00 16.61 294 ALA B CA 1
ATOM 4290 C C . ALA B 1 294 ? 25.920 -10.664 21.348 1.00 14.74 294 ALA B C 1
ATOM 4291 O O . ALA B 1 294 ? 25.612 -10.488 22.523 1.00 15.45 294 ALA B O 1
ATOM 4293 N N . ALA B 1 295 ? 25.142 -10.289 20.335 1.00 14.97 295 ALA B N 1
ATOM 4294 C CA . ALA B 1 295 ? 23.859 -9.664 20.559 1.00 14.64 295 ALA B CA 1
ATOM 4295 C C . ALA B 1 295 ? 22.919 -10.587 21.324 1.00 14.71 295 ALA B C 1
ATOM 4296 O O . ALA B 1 295 ? 22.235 -10.136 22.228 1.00 13.98 295 ALA B O 1
ATOM 4298 N N . MET B 1 296 ? 22.886 -11.887 20.968 1.00 14.02 296 MET B N 1
ATOM 4299 C CA . MET B 1 296 ? 22.026 -12.857 21.630 1.00 16.28 296 MET B CA 1
ATOM 4300 C C . MET B 1 296 ? 22.399 -12.986 23.097 1.00 16.20 296 MET B C 1
ATOM 4301 O O . MET B 1 296 ? 21.526 -12.929 23.957 1.00 16.56 296 MET B O 1
ATOM 4306 N N . LEU B 1 297 ? 23.698 -13.131 23.389 1.00 15.95 297 LEU B N 1
ATOM 4307 C CA . LEU B 1 297 ? 24.172 -13.242 24.756 1.00 16.25 297 LEU B CA 1
ATOM 4308 C C . LEU B 1 297 ? 23.888 -11.968 25.575 1.00 15.17 297 LEU B C 1
ATOM 4309 O O . LEU B 1 297 ? 23.510 -12.060 26.746 1.00 16.36 297 LEU B O 1
ATOM 4314 N N . ALA B 1 298 ? 24.060 -10.774 24.974 1.00 14.88 298 ALA B N 1
ATOM 4315 C CA . ALA B 1 298 ? 23.762 -9.510 25.625 1.00 13.41 298 ALA B CA 1
ATOM 4316 C C . ALA B 1 298 ? 22.267 -9.384 25.958 1.00 14.46 298 ALA B C 1
ATOM 4317 O O . ALA B 1 298 ? 21.935 -8.775 26.974 1.00 14.38 298 ALA B O 1
ATOM 4319 N N . CYS B 1 299 ? 21.371 -9.920 25.102 1.00 13.69 299 CYS B N 1
ATOM 4320 C CA . CYS B 1 299 ? 19.946 -9.930 25.402 1.00 15.65 299 CYS B CA 1
ATOM 4321 C C . CYS B 1 299 ? 19.642 -10.674 26.714 1.00 16.52 299 CYS B C 1
ATOM 4322 O O . CYS B 1 299 ? 18.873 -10.191 27.552 1.00 16.45 299 CYS B O 1
ATOM 4325 N N . LEU B 1 300 ? 20.258 -11.850 26.891 1.00 17.46 300 LEU B N 1
ATOM 4326 C CA . LEU B 1 300 ? 20.085 -12.646 28.101 1.00 19.70 300 LEU B CA 1
ATOM 4327 C C . LEU B 1 300 ? 20.702 -11.959 29.312 1.00 19.46 300 LEU B C 1
ATOM 4328 O O . LEU B 1 300 ? 20.113 -11.958 30.396 1.00 21.59 300 LEU B O 1
ATOM 4333 N N . ASP B 1 301 ? 21.887 -11.366 29.117 1.00 16.82 301 ASP B N 1
ATOM 4334 C CA . ASP B 1 301 ? 22.562 -10.625 30.158 1.00 17.93 301 ASP B CA 1
ATOM 4335 C C . ASP B 1 301 ? 21.667 -9.526 30.741 1.00 18.07 301 ASP B C 1
ATOM 4336 O O . ASP B 1 301 ? 21.705 -9.271 31.940 1.00 17.77 301 ASP B O 1
ATOM 4341 N N . ALA B 1 302 ? 20.904 -8.854 29.879 1.00 17.72 302 ALA B N 1
ATOM 4342 C CA . ALA B 1 302 ? 20.067 -7.740 30.269 1.00 18.30 302 ALA B CA 1
ATOM 4343 C C . ALA B 1 302 ? 19.062 -8.137 31.331 1.00 21.81 302 ALA B C 1
ATOM 4344 O O . ALA B 1 302 ? 18.711 -7.292 32.140 1.00 22.20 302 ALA B O 1
ATOM 4346 N N . VAL B 1 303 ? 18.568 -9.387 31.293 1.00 24.33 303 VAL B N 1
ATOM 4347 C CA . VAL B 1 303 ? 17.494 -9.804 32.185 1.00 27.55 303 VAL B CA 1
ATOM 4348 C C . VAL B 1 303 ? 17.989 -10.662 33.352 1.00 32.12 303 VAL B C 1
ATOM 4349 O O . VAL B 1 303 ? 17.211 -10.920 34.243 1.00 35.92 303 VAL B O 1
ATOM 4353 N N . MET B 1 304 ? 19.261 -11.067 33.395 1.00 39.40 304 MET B N 1
ATOM 4354 C CA . MET B 1 304 ? 19.810 -11.824 34.512 1.00 43.21 304 MET B CA 1
ATOM 4355 C C . MET B 1 304 ? 20.705 -10.972 35.421 1.00 50.44 304 MET B C 1
ATOM 4356 O O . MET B 1 304 ? 21.403 -11.519 36.264 1.00 49.72 304 MET B O 1
ATOM 4361 N N . GLN B 1 305 ? 20.740 -9.647 35.219 1.00 52.71 305 GLN B N 1
ATOM 4362 C CA . GLN B 1 305 ? 21.584 -8.754 36.011 1.00 52.83 305 GLN B CA 1
ATOM 4363 C C . GLN B 1 305 ? 20.679 -7.811 36.816 1.00 47.34 305 GLN B C 1
ATOM 4364 O O . GLN B 1 305 ? 19.551 -7.600 36.323 1.00 56.21 305 GLN B O 1
#

B-factor: mean 23.1, std 12.31, range [2.26, 114.79]

Foldseek 3Di:
DQLVAPQWWKFWFFDLQQQWAKMKIFGRFWKQKAKDWQFQQKAKPPRVCLAQPHDGAGAGIEMETELPNQQCQLQVLLQVLCQVVVDACPPPVGHGHGYMYIYDYQLQPHHNVDTHHSVRSNNRVVGIDHDDDDKALTHRQVRAWAAQQPHRVQWFRFIKFKFWDDDPDRKIKMKIKRHNFNFFFADQVGHTPTYGADPVGHHPHRVVVVVVPRGRPYPQRVVEMEMEMEIQAADRSNLNNVLNVLLVVLVVSTTPPDSYNNYRYMYMYIYGNDHPDDDDSVVSSPSSSVRSNVRRVRNPVD/DQLVAPQWWKFWFFDLQQQWTKMKIFGRFFKQKAKDWQFQQKAKPPRVCLAQPHDGFGAGIEMETELPNQQCQLQVLLQVLCQVVPDACCPPVGHGHGYMYIYDYQLQPRHNVDTHHSVRSNNRVVGIGHDDDDKALTHRQVRAWAAQQPHRVQTFRFIKFKDWDDDPDRKIKMKIKHHNFNFFFADQVGHTPTYGADPVGHHPHNVVVVVVPRGRPYPQRVPVAMEMEMEIQAADRSNLNNVLNVLLVLLVVSTTPPDSYNNYRYMYMYIYGNDHPDHDDSVVSSPSSSVRSNVRRVRRRVD

Organism: NCBI:txid1913988

Nearest PDB structures (foldseek):
  3tm1-assembly1_A  TM=8.201E-01  e=2.605E-32  Streptantibioticus cattleyicolor
  4ihe-assembly1_A  TM=8.137E-01  e=4.225E-31  Streptantibioticus cattleyicolor
  3s3u-assembly1_A  TM=8.343E-01  e=1.550E-30  Streptantibioticus cattleyicolor
  7yu1-assembly1_B  TM=8.679E-01  e=1.168E-27  Arthrobacter
  5xyg-assembly1_B  TM=8.765E-01  e=2.307E-27  Arthrobacter sp.

Sequence (605 aa):
MLTDIDGIRVGHATDARAMMTGCTIAVFDEPVVPGVDVRGANAATIYTDLLYPDSSVMPSVTGIMLTGGSAFGLEAALGAVRYFEEQGRGYDVGVAKIPLVPAAVIYDLSVGDANVRPDLAMGRRACEAAKPGPFERGRVGGGTGATVGKLYGVRQSSPGGLGTATVSLYGGIKVSAMIVVNSFGDLRDTAGRIVAGAKYEGGEFADTYARMKLGDKNQSALARMTTIGIVSTNCRLTKVEASRMATLAHNGLARAICPIHTNVDGDTIFATGLQKSDLTAPVDLLGTAAAEAAMLACLDAVMQMLTDIDGIRVGHATDARAMMTGCTIAVFDEPVVPGVDVRGANAATIYTDLLLYPDSVMPSVTGIMLTGGSAFGLEAALGAVRYFEEQGRGYDVGVAKIPLVPAAVIYDLSVGDANVRPDLAMGRRACEAAKPGPFERGRVGGGTGATVGKLYGVRQSSPGGLGTATVSLYGGIKVSAMIVVNSFGDLRDTAGRIVAGAKYEGGEFADTYARMKLGDKNQSALARMGTTIGIVSTNCRLTKVEASRMATLAHNGLARAICPIHTNVDGDTIFATGLQKSDLTAPVDLLGTAAAEAAMLACLDAVMQ

Secondary structure (DSSP, 8-state):
-GGGSTTEEEEEEEETTTTEEEEEEEESS-EEEEEEE-SSS--EESGGGGSTTS------EEEEE-SGGGGGHHHHHHHHHHHHTT-SEE-SS-EE----EEE---TTSS-TT----HHHHHHHHHT-BSS----BSSGGGTT-EE--TT-GGGPEE-EEEEEEEE-GGG-EEEEEEEE--SSEEE-TT--EEE--B-TTSSB--HHHHHHHT----STTTT--EEEEEEEEEE--HHHHHHHHHHHHHHHHHHEES-S-TT---EEEEEEESS-S----HHHHHHHHHHHHHHHHHHHH--/-GGGSTTEEEEEEEETTTTEEEEEEEESS-EEEEEEE-SSS--EESGGGGSTTS------EEEEE-SGGGGGHHHHHHHHHHHHTT-SEE-SS-EE----EEE---TTSS-TT----HHHHHHHHHT-BSS----BSSGGGTT-EE--TT-GGGPEE-EEEEEEEE-GGG-EEEEEEEE--SSEEE-TT--EEE--B-TTS-B--HHHHHHHT----STTTT---EEEEEEEEEE--HHHHHHHHHHHHHHHHHHEES-S-TT---EEEEEEESS-S----HHHHHHHHHHHHHHHHHHHH--